Protein AF-0000000074724622 (afdb_homodimer)

Organism: NCBI:txid2562239

Nearest PDB structures (foldseek):
  4pe3-assembly1_A  TM=7.698E-01  e=2.585E-31  Cereibacter sphaeroides ATCC 17029
  8cp7-assembly1_A  TM=8.808E-01  e=4.260E-21  Haemophilus influenzae
  2cex-assembly2_B  TM=8.605E-01  e=2.486E-21  Haemophilus influenzae
  6h75-assembly1_A  TM=8.657E-01  e=9.848E-21  Haemophilus influenzae Rd KW20
  4mmp-assembly1_A  TM=8.657E-01  e=2.725E-20  Pasteurella multocida subsp. gallicida P1059

pLDDT: mean 94.56, std 12.46, range [30.97, 98.94]

Structure (mmCIF, N/CA/C/O backbone):
data_AF-0000000074724622-model_v1
#
loop_
_entity.id
_entity.type
_entity.pdbx_description
1 polymer 'C4-dicarboxylate ABC transporter substrate-binding protein'
#
loop_
_atom_site.group_PDB
_atom_site.id
_atom_site.type_symbol
_atom_site.label_atom_id
_atom_site.label_alt_id
_atom_site.label_comp_id
_atom_site.label_asym_id
_atom_site.label_entity_id
_atom_site.label_seq_id
_atom_site.pdbx_PDB_ins_code
_atom_site.Cartn_x
_atom_site.Cartn_y
_atom_site.Cartn_z
_atom_site.occupancy
_atom_site.B_iso_or_equiv
_atom_site.auth_seq_id
_atom_site.auth_comp_id
_atom_site.auth_asym_id
_atom_site.auth_atom_id
_atom_site.pdbx_PDB_model_num
ATOM 1 N N . MET A 1 1 ? 68.438 5.609 -15.758 1 30.97 1 MET A N 1
ATOM 2 C CA . MET A 1 1 ? 67.188 5.871 -16.453 1 30.97 1 MET A CA 1
ATOM 3 C C . MET A 1 1 ? 66 5.148 -15.758 1 30.97 1 MET A C 1
ATOM 5 O O . MET A 1 1 ? 65.875 3.943 -15.938 1 30.97 1 MET A O 1
ATOM 9 N N . SER A 1 2 ? 65.625 5.629 -14.516 1 33.19 2 SER A N 1
ATOM 10 C CA . SER A 1 2 ? 64.812 5.066 -13.43 1 33.19 2 SER A CA 1
ATOM 11 C C . SER A 1 2 ? 63.312 5.109 -13.773 1 33.19 2 SER A C 1
ATOM 13 O O . SER A 1 2 ? 62.75 6.184 -13.984 1 33.19 2 SER A O 1
ATOM 15 N N . MET A 1 3 ? 62.844 4.125 -14.602 1 36.16 3 MET A N 1
ATOM 16 C CA . MET A 1 3 ? 61.438 3.961 -15.039 1 36.16 3 MET A CA 1
ATOM 17 C C . MET A 1 3 ? 60.5 3.887 -13.836 1 36.16 3 MET A C 1
ATOM 19 O O . MET A 1 3 ? 60.594 2.961 -13.023 1 36.16 3 MET A O 1
ATOM 23 N N . GLY A 1 4 ? 60.094 5.066 -13.242 1 37.25 4 GLY A N 1
ATOM 24 C CA . GLY A 1 4 ? 59.094 5.176 -12.188 1 37.25 4 GLY A CA 1
ATOM 25 C C . GLY A 1 4 ? 57.75 4.535 -12.555 1 37.25 4 GLY A C 1
ATOM 26 O O . GLY A 1 4 ? 57.125 4.926 -13.539 1 37.25 4 GLY A O 1
ATOM 27 N N . THR A 1 5 ? 57.531 3.25 -12.242 1 34.28 5 THR A N 1
ATOM 28 C CA . THR A 1 5 ? 56.25 2.566 -12.375 1 34.28 5 THR A CA 1
ATOM 29 C C . THR A 1 5 ? 55.188 3.256 -11.531 1 34.28 5 THR A C 1
ATOM 31 O O . THR A 1 5 ? 55.312 3.334 -10.305 1 34.28 5 THR A O 1
ATOM 34 N N . ALA A 1 6 ? 54.469 4.281 -12.094 1 36.16 6 ALA A N 1
ATOM 35 C CA . ALA A 1 6 ? 53.312 4.828 -11.422 1 36.16 6 ALA A CA 1
ATOM 36 C C . ALA A 1 6 ? 52.312 3.723 -11.039 1 36.16 6 ALA A C 1
ATOM 38 O O . ALA A 1 6 ? 51.906 2.941 -11.891 1 36.16 6 ALA A O 1
ATOM 39 N N . ILE A 1 7 ? 52.312 3.299 -9.766 1 33.16 7 ILE A N 1
ATOM 40 C CA . ILE A 1 7 ? 51.281 2.484 -9.125 1 33.16 7 ILE A CA 1
ATOM 41 C C . ILE A 1 7 ? 49.906 3.053 -9.438 1 33.16 7 ILE A C 1
ATOM 43 O O . ILE A 1 7 ? 49.594 4.199 -9.102 1 33.16 7 ILE A O 1
ATOM 47 N N . ASP A 1 8 ? 49.281 2.631 -10.523 1 32.94 8 ASP A N 1
ATOM 48 C CA . ASP A 1 8 ? 47.875 2.848 -10.781 1 32.94 8 ASP A CA 1
ATOM 49 C C . ASP A 1 8 ? 47.031 2.604 -9.516 1 32.94 8 ASP A C 1
ATOM 51 O O . ASP A 1 8 ? 47.094 1.524 -8.922 1 32.94 8 ASP A O 1
ATOM 55 N N . ALA A 1 9 ? 46.781 3.551 -8.742 1 32.59 9 ALA A N 1
ATOM 56 C CA . ALA A 1 9 ? 45.875 3.619 -7.59 1 32.59 9 ALA A CA 1
ATOM 57 C C . ALA A 1 9 ? 44.594 2.82 -7.836 1 32.59 9 ALA A C 1
ATOM 59 O O . ALA A 1 9 ? 43.906 3.023 -8.844 1 32.59 9 ALA A O 1
ATOM 60 N N . ASN A 1 10 ? 44.406 1.53 -7.344 1 32.31 10 ASN A N 1
ATOM 61 C CA . ASN A 1 10 ? 43.188 0.734 -7.152 1 32.31 10 ASN A CA 1
ATOM 62 C C . ASN A 1 10 ? 42 1.605 -6.773 1 32.31 10 ASN A C 1
ATOM 64 O O . ASN A 1 10 ? 42.031 2.264 -5.73 1 32.31 10 ASN A O 1
ATOM 68 N N . ALA A 1 11 ? 41.344 2.283 -7.652 1 37.12 11 ALA A N 1
ATOM 69 C CA . ALA A 1 11 ? 40 2.76 -7.32 1 37.12 11 ALA A CA 1
ATOM 70 C C . ALA A 1 11 ? 39.406 1.929 -6.199 1 37.12 11 ALA A C 1
ATOM 72 O O . ALA A 1 11 ? 39.438 0.697 -6.234 1 37.12 11 ALA A O 1
ATOM 73 N N . ALA A 1 12 ? 39.281 2.26 -5.031 1 40.97 12 ALA A N 1
ATOM 74 C CA . ALA A 1 12 ? 38.625 1.618 -3.893 1 40.97 12 ALA A CA 1
ATOM 75 C C . ALA A 1 12 ? 37.469 0.711 -4.348 1 40.97 12 ALA A C 1
ATOM 77 O O . ALA A 1 12 ? 36.531 1.171 -4.98 1 40.97 12 ALA A O 1
ATOM 78 N N . ASP A 1 13 ? 37.469 -0.487 -4.945 1 47.5 13 ASP A N 1
ATOM 79 C CA . ASP A 1 13 ? 36.531 -1.47 -5.465 1 47.5 13 ASP A CA 1
ATOM 80 C C . ASP A 1 13 ? 35.25 -1.518 -4.605 1 47.5 13 ASP A C 1
ATOM 82 O O . ASP A 1 13 ? 35.312 -1.994 -3.471 1 47.5 13 ASP A O 1
ATOM 86 N N . GLY A 1 14 ? 34.344 -0.597 -4.578 1 61.44 14 GLY A N 1
ATOM 87 C CA . GLY A 1 14 ? 33.125 -0.529 -3.785 1 61.44 14 GLY A CA 1
ATOM 88 C C . GLY A 1 14 ? 32.406 -1.854 -3.707 1 61.44 14 GLY A C 1
ATOM 89 O O . GLY A 1 14 ? 32.719 -2.799 -4.426 1 61.44 14 GLY A O 1
ATOM 90 N N . ASP A 1 15 ? 31.438 -2.148 -2.627 1 76.88 15 ASP A N 1
ATOM 91 C CA . ASP A 1 15 ? 30.641 -3.357 -2.453 1 76.88 15 ASP A CA 1
ATOM 92 C C . ASP A 1 15 ? 29.812 -3.648 -3.699 1 76.88 15 ASP A C 1
ATOM 94 O O . ASP A 1 15 ? 29.266 -2.729 -4.316 1 76.88 15 ASP A O 1
ATOM 98 N N . LYS A 1 16 ? 30 -4.789 -4.324 1 93.44 16 LYS A N 1
ATOM 99 C CA . LYS A 1 16 ? 29.188 -5.176 -5.469 1 93.44 16 LYS A CA 1
ATOM 100 C C . LYS A 1 16 ? 28.391 -6.449 -5.176 1 93.44 16 LYS A C 1
ATOM 102 O O . LYS A 1 16 ? 28.906 -7.375 -4.547 1 93.44 16 LYS A O 1
ATOM 107 N N . THR A 1 17 ? 27.109 -6.422 -5.477 1 98.25 17 THR A N 1
ATOM 108 C CA . THR A 1 17 ? 26.219 -7.578 -5.438 1 98.25 17 THR A CA 1
ATOM 109 C C . THR A 1 17 ? 25.688 -7.898 -6.832 1 98.25 17 THR A C 1
ATOM 111 O O . THR A 1 17 ? 25.172 -7.02 -7.523 1 98.25 17 THR A O 1
ATOM 114 N N . LYS A 1 18 ? 25.969 -9.078 -7.281 1 98.44 18 LYS A N 1
ATOM 115 C CA . LYS A 1 18 ? 25.406 -9.562 -8.539 1 98.44 18 LYS A CA 1
ATOM 116 C C . LYS A 1 18 ? 24.391 -10.672 -8.289 1 98.44 18 LYS A C 1
ATOM 118 O O . LYS A 1 18 ? 24.688 -11.648 -7.59 1 98.44 18 LYS A O 1
ATOM 123 N N . LEU A 1 19 ? 23.203 -10.57 -8.836 1 98.88 19 LEU A N 1
ATOM 124 C CA . LEU A 1 19 ? 22.125 -11.523 -8.586 1 98.88 19 LEU A CA 1
ATOM 125 C C . LEU A 1 19 ? 21.547 -12.031 -9.898 1 98.88 19 LEU A C 1
ATOM 127 O O . LEU A 1 19 ? 21.109 -11.242 -10.742 1 98.88 19 LEU A O 1
ATOM 131 N N . ARG A 1 20 ? 21.547 -13.312 -10.094 1 98.94 20 ARG A N 1
ATOM 132 C CA . ARG A 1 20 ? 20.75 -13.984 -11.117 1 98.94 20 ARG A CA 1
ATOM 133 C C . ARG A 1 20 ? 19.375 -14.375 -10.57 1 98.94 20 ARG A C 1
ATOM 135 O O . ARG A 1 20 ? 19.281 -15.211 -9.672 1 98.94 20 ARG A O 1
ATOM 142 N N . ILE A 1 21 ? 18.297 -13.734 -11.125 1 98.94 21 ILE A N 1
ATOM 143 C CA . ILE A 1 21 ? 16.938 -13.906 -10.617 1 98.94 21 ILE A CA 1
ATOM 144 C C . ILE A 1 21 ? 16.016 -14.375 -11.742 1 98.94 21 ILE A C 1
ATOM 146 O O . ILE A 1 21 ? 16.141 -13.914 -12.883 1 98.94 21 ILE A O 1
ATOM 150 N N . GLN A 1 22 ? 15.117 -15.328 -11.492 1 98.94 22 GLN A N 1
ATOM 151 C CA . GLN A 1 22 ? 14.117 -15.734 -12.477 1 98.94 22 GLN A CA 1
ATOM 152 C C . GLN A 1 22 ? 12.711 -15.414 -11.992 1 98.94 22 GLN A C 1
ATOM 154 O O . GLN A 1 22 ? 12.383 -15.641 -10.82 1 98.94 22 GLN A O 1
ATOM 159 N N . THR A 1 23 ? 11.922 -14.844 -12.82 1 98.81 23 THR A N 1
ATOM 160 C CA . THR A 1 23 ? 10.484 -14.703 -12.625 1 98.81 23 THR A CA 1
ATOM 161 C C . THR A 1 23 ? 9.719 -15.469 -13.695 1 98.81 23 THR A C 1
ATOM 163 O O . THR A 1 23 ? 10.242 -15.727 -14.781 1 98.81 23 THR A O 1
ATOM 166 N N . HIS A 1 24 ? 8.492 -15.859 -13.438 1 98.12 24 HIS A N 1
ATOM 167 C CA . HIS A 1 24 ? 7.684 -16.594 -14.406 1 98.12 24 HIS A CA 1
ATOM 168 C C . HIS A 1 24 ? 6.938 -15.633 -15.328 1 98.12 24 HIS A C 1
ATOM 170 O O . HIS A 1 24 ? 6.336 -16.062 -16.312 1 98.12 24 HIS A O 1
ATOM 176 N N . PHE A 1 25 ? 7.027 -14.359 -15.094 1 98.31 25 PHE A N 1
ATOM 177 C CA . PHE A 1 25 ? 6.352 -13.383 -15.938 1 98.31 25 PHE A CA 1
ATOM 178 C C . PHE A 1 25 ? 7.219 -13.016 -17.141 1 98.31 25 PHE A C 1
ATOM 180 O O . PHE A 1 25 ? 8.445 -12.969 -17.031 1 98.31 25 PHE A O 1
ATOM 187 N N . SER A 1 26 ? 6.566 -12.781 -18.203 1 97.12 26 SER A N 1
ATOM 188 C CA . SER A 1 26 ? 7.242 -12.234 -19.375 1 97.12 26 SER A CA 1
ATOM 189 C C . SER A 1 26 ? 7.234 -10.711 -19.375 1 97.12 26 SER A C 1
ATOM 191 O O . SER A 1 26 ? 6.488 -10.094 -18.609 1 97.12 26 SER A O 1
ATOM 193 N N . THR A 1 27 ? 8.008 -10.117 -20.234 1 96.31 27 THR A N 1
ATOM 194 C CA . THR A 1 27 ? 8.125 -8.664 -20.281 1 96.31 27 THR A CA 1
ATOM 195 C C . THR A 1 27 ? 6.859 -8.039 -20.859 1 96.31 27 THR A C 1
ATOM 197 O O . THR A 1 27 ? 6.637 -6.832 -20.719 1 96.31 27 THR A O 1
ATOM 200 N N . GLU A 1 28 ? 6 -8.883 -21.484 1 94.81 28 GLU A N 1
ATOM 201 C CA . GLU A 1 28 ? 4.77 -8.398 -22.094 1 94.81 28 GLU A CA 1
ATOM 202 C C . GLU A 1 28 ? 3.666 -8.219 -21.062 1 94.81 28 GLU A C 1
ATOM 204 O O . GLU A 1 28 ? 2.688 -7.508 -21.312 1 94.81 28 GLU A O 1
ATOM 209 N N . THR A 1 29 ? 3.811 -8.898 -19.953 1 97.75 29 THR A N 1
ATOM 210 C CA . THR A 1 29 ? 2.803 -8.797 -18.891 1 97.75 29 THR A CA 1
ATOM 211 C C . THR A 1 29 ? 3.059 -7.582 -18.016 1 97.75 29 THR A C 1
ATOM 213 O O . THR A 1 29 ? 4.191 -7.109 -17.906 1 97.75 29 THR A O 1
ATOM 216 N N . LEU A 1 30 ? 2.021 -7.059 -17.406 1 98.44 30 LEU A N 1
ATOM 217 C CA . LEU A 1 30 ? 2.166 -5.957 -16.453 1 98.44 30 LEU A CA 1
ATOM 218 C C . LEU A 1 30 ? 3.139 -6.324 -15.344 1 98.44 30 LEU A C 1
ATOM 220 O O . LEU A 1 30 ? 3.973 -5.508 -14.945 1 98.44 30 LEU A O 1
ATOM 224 N N . SER A 1 31 ? 3.07 -7.539 -14.812 1 98.44 31 SER A N 1
ATOM 225 C CA . SER A 1 31 ? 3.957 -7.969 -13.734 1 98.44 31 SER A CA 1
ATOM 226 C C . SER A 1 31 ? 5.41 -8.016 -14.195 1 98.44 31 SER A C 1
ATOM 228 O O . SER A 1 31 ? 6.324 -7.703 -13.43 1 98.44 31 SER A O 1
ATOM 230 N N . GLY A 1 32 ? 5.621 -8.445 -15.445 1 98.5 32 GLY A N 1
ATOM 231 C CA . GLY A 1 32 ? 6.973 -8.367 -15.984 1 98.5 32 GLY A CA 1
ATOM 232 C C . GLY A 1 32 ? 7.523 -6.957 -16.016 1 98.5 32 GLY A C 1
ATOM 233 O O . GLY A 1 32 ? 8.695 -6.734 -15.688 1 98.5 32 GLY A O 1
ATOM 234 N N . GLN A 1 33 ? 6.703 -6.016 -16.406 1 98.62 33 GLN A N 1
ATOM 235 C CA . GLN A 1 33 ? 7.094 -4.609 -16.422 1 98.62 33 GLN A CA 1
ATOM 236 C C . GLN A 1 33 ? 7.379 -4.109 -15.008 1 98.62 33 GLN A C 1
ATOM 238 O O . GLN A 1 33 ? 8.312 -3.334 -14.797 1 98.62 33 GLN A O 1
ATOM 243 N N . MET A 1 34 ? 6.602 -4.566 -14.047 1 98.75 34 MET A N 1
ATOM 244 C CA . MET A 1 34 ? 6.816 -4.184 -12.648 1 98.75 34 MET A CA 1
ATOM 245 C C . MET A 1 34 ? 8.117 -4.777 -12.117 1 98.75 34 MET A C 1
ATOM 247 O O . MET A 1 34 ? 8.812 -4.145 -11.32 1 98.75 34 MET A O 1
ATOM 251 N N . ALA A 1 35 ? 8.453 -6.008 -12.531 1 98.88 35 ALA A N 1
ATOM 252 C CA . ALA A 1 35 ? 9.742 -6.59 -12.164 1 98.88 35 ALA A CA 1
ATOM 253 C C . ALA A 1 35 ? 10.898 -5.742 -12.688 1 98.88 35 ALA A C 1
ATOM 255 O O . ALA A 1 35 ? 11.891 -5.531 -11.984 1 98.88 35 ALA A O 1
ATOM 256 N N . GLN A 1 36 ? 10.758 -5.27 -13.914 1 98.81 36 GLN A N 1
ATOM 257 C CA . GLN A 1 36 ? 11.781 -4.395 -14.477 1 98.81 36 GLN A CA 1
ATOM 258 C C . GLN A 1 36 ? 11.906 -3.105 -13.664 1 98.81 36 GLN A C 1
ATOM 260 O O . GLN A 1 36 ? 13.016 -2.625 -13.422 1 98.81 36 GLN A O 1
ATOM 265 N N . GLU A 1 37 ? 10.82 -2.559 -13.266 1 98.5 37 GLU A N 1
ATOM 266 C CA . GLU A 1 37 ? 10.859 -1.353 -12.445 1 98.5 37 GLU A CA 1
ATOM 267 C C . GLU A 1 37 ? 11.602 -1.599 -11.133 1 98.5 37 GLU A C 1
ATOM 269 O O . GLU A 1 37 ? 12.336 -0.73 -10.664 1 98.5 37 GLU A O 1
ATOM 274 N N . PHE A 1 38 ? 11.367 -2.756 -10.547 1 98.88 38 PHE A N 1
ATOM 275 C CA . PHE A 1 38 ? 12.102 -3.143 -9.352 1 98.88 38 PHE A CA 1
ATOM 276 C C . PHE A 1 38 ? 13.602 -3.131 -9.602 1 98.88 38 PHE A C 1
ATOM 278 O O . PHE A 1 38 ? 14.367 -2.592 -8.805 1 98.88 38 PHE A O 1
ATOM 285 N N . ILE A 1 39 ? 14.031 -3.691 -10.703 1 98.88 39 ILE A N 1
ATOM 286 C CA . ILE A 1 39 ? 15.438 -3.719 -11.086 1 98.88 39 ILE A CA 1
ATOM 287 C C . ILE A 1 39 ? 15.969 -2.293 -11.195 1 98.88 39 ILE A C 1
ATOM 289 O O . ILE A 1 39 ? 17.047 -1.983 -10.68 1 98.88 39 ILE A O 1
ATOM 293 N N . ASP A 1 40 ? 15.219 -1.428 -11.859 1 98.88 40 ASP A N 1
ATOM 294 C CA . ASP A 1 40 ? 15.625 -0.042 -12.062 1 98.88 40 ASP A CA 1
ATOM 295 C C . ASP A 1 40 ? 15.773 0.693 -10.734 1 98.88 40 ASP A C 1
ATOM 297 O O . ASP A 1 40 ? 16.734 1.421 -10.523 1 98.88 40 ASP A O 1
ATOM 301 N N . ASP A 1 41 ? 14.82 0.516 -9.836 1 98.88 41 ASP A N 1
ATOM 302 C CA . ASP A 1 41 ? 14.867 1.155 -8.523 1 98.88 41 ASP A CA 1
ATOM 303 C C . ASP A 1 41 ? 16.094 0.69 -7.734 1 98.88 41 ASP A C 1
ATOM 305 O O . ASP A 1 41 ? 16.797 1.503 -7.129 1 98.88 41 ASP A O 1
ATOM 309 N N . VAL A 1 42 ? 16.297 -0.633 -7.738 1 98.94 42 VAL A N 1
ATOM 310 C CA . VAL A 1 42 ? 17.406 -1.208 -7 1 98.94 42 VAL A CA 1
ATOM 311 C C . VAL A 1 42 ? 18.734 -0.666 -7.547 1 98.94 42 VAL A C 1
ATOM 313 O O . VAL A 1 42 ? 19.609 -0.271 -6.781 1 98.94 42 VAL A O 1
ATOM 316 N N . SER A 1 43 ? 18.859 -0.632 -8.859 1 98.75 43 SER A N 1
ATOM 317 C CA . SER A 1 43 ? 20.047 -0.094 -9.492 1 98.75 43 SER A CA 1
ATOM 318 C C . SER A 1 43 ? 20.25 1.374 -9.141 1 98.75 43 SER A C 1
ATOM 320 O O . SER A 1 43 ? 21.375 1.79 -8.812 1 98.75 43 SER A O 1
ATOM 322 N N . ALA A 1 44 ? 19.219 2.145 -9.148 1 98.81 44 ALA A N 1
ATOM 323 C CA . ALA A 1 44 ? 19.297 3.574 -8.859 1 98.81 44 ALA A CA 1
ATOM 324 C C . ALA A 1 44 ? 19.688 3.822 -7.41 1 98.81 44 ALA A C 1
ATOM 326 O O . ALA A 1 44 ? 20.594 4.605 -7.129 1 98.81 44 ALA A O 1
ATOM 327 N N . MET A 1 45 ? 19.094 3.146 -6.469 1 98.81 45 MET A N 1
ATOM 328 C CA . MET A 1 45 ? 19.359 3.354 -5.047 1 98.81 45 MET A CA 1
ATOM 329 C C . MET A 1 45 ? 20.781 2.949 -4.691 1 98.81 45 MET A C 1
ATOM 331 O O . MET A 1 45 ? 21.406 3.562 -3.824 1 98.81 45 MET A O 1
ATOM 335 N N . SER A 1 46 ? 21.266 1.921 -5.41 1 98.44 46 SER A N 1
ATOM 336 C CA . SER A 1 46 ? 22.547 1.353 -5.035 1 98.44 46 SER A CA 1
ATOM 337 C C . SER A 1 46 ? 23.688 2.031 -5.781 1 98.44 46 SER A C 1
ATOM 339 O O . SER A 1 46 ? 24.859 1.675 -5.602 1 98.44 46 SER A O 1
ATOM 341 N N . ASN A 1 47 ? 23.312 2.996 -6.66 1 97.56 47 ASN A N 1
ATOM 342 C CA . ASN A 1 47 ? 24.297 3.643 -7.52 1 97.56 47 ASN A CA 1
ATOM 343 C C . ASN A 1 47 ? 25.047 2.625 -8.375 1 97.56 47 ASN A C 1
ATOM 345 O O . ASN A 1 47 ? 26.266 2.719 -8.531 1 97.56 47 ASN A O 1
ATOM 349 N N . GLY A 1 48 ? 24.297 1.598 -8.766 1 97.62 48 GLY A N 1
ATOM 350 C CA . GLY A 1 48 ? 24.828 0.59 -9.664 1 97.62 48 GLY A CA 1
ATOM 351 C C . GLY A 1 48 ? 25.562 -0.523 -8.945 1 97.62 48 GLY A C 1
ATOM 352 O O . GLY A 1 48 ? 26.062 -1.457 -9.586 1 97.62 48 GLY A O 1
ATOM 353 N N . GLU A 1 49 ? 25.594 -0.547 -7.621 1 97.94 49 GLU A N 1
ATOM 354 C CA . GLU A 1 49 ? 26.344 -1.549 -6.867 1 97.94 49 GLU A CA 1
ATOM 355 C C . GLU A 1 49 ? 25.625 -2.895 -6.875 1 97.94 49 GLU A C 1
ATOM 357 O O . GLU A 1 49 ? 26.25 -3.938 -6.676 1 97.94 49 GLU A O 1
ATOM 362 N N . ILE A 1 50 ? 24.344 -2.906 -7.023 1 98.69 50 ILE A N 1
ATOM 363 C CA . ILE A 1 50 ? 23.578 -4.141 -7.16 1 98.69 50 ILE A CA 1
ATOM 364 C C . ILE A 1 50 ? 23.188 -4.355 -8.625 1 98.69 50 ILE A C 1
ATOM 366 O O . ILE A 1 50 ? 22.469 -3.543 -9.211 1 98.69 50 ILE A O 1
ATOM 370 N N . GLU A 1 51 ? 23.688 -5.348 -9.172 1 98.56 51 GLU A N 1
ATOM 371 C CA . GLU A 1 51 ? 23.375 -5.73 -10.547 1 98.56 51 GLU A CA 1
ATOM 372 C C . GLU A 1 51 ? 22.469 -6.953 -10.586 1 98.56 51 GLU A C 1
ATOM 374 O O . GLU A 1 51 ? 22.828 -8.008 -10.047 1 98.56 51 GLU A O 1
ATOM 379 N N . ILE A 1 52 ? 21.344 -6.852 -11.25 1 98.88 52 ILE A N 1
ATOM 380 C CA . ILE A 1 52 ? 20.391 -7.941 -11.336 1 98.88 52 ILE A CA 1
ATOM 381 C C . ILE A 1 52 ? 20.266 -8.406 -12.789 1 98.88 52 ILE A C 1
ATOM 383 O O . ILE A 1 52 ? 19.969 -7.602 -13.68 1 98.88 52 ILE A O 1
ATOM 387 N N . GLU A 1 53 ? 20.578 -9.555 -13.023 1 98.75 53 GLU A N 1
ATOM 388 C CA . GLU A 1 53 ? 20.203 -10.234 -14.258 1 98.75 53 GLU A CA 1
ATOM 389 C C . GLU A 1 53 ? 18.906 -11.008 -14.086 1 98.75 53 GLU A C 1
ATOM 391 O O . GLU A 1 53 ? 18.875 -12.062 -13.453 1 98.75 53 GLU A O 1
ATOM 396 N N . MET A 1 54 ? 17.891 -10.492 -14.664 1 98.88 54 MET A N 1
ATOM 397 C CA . MET A 1 54 ? 16.562 -11.102 -14.547 1 98.88 54 MET A CA 1
ATOM 398 C C . MET A 1 54 ? 16.281 -12.023 -15.727 1 98.88 54 MET A C 1
ATOM 400 O O . MET A 1 54 ? 16.406 -11.609 -16.875 1 98.88 54 MET A O 1
ATOM 404 N N . PHE A 1 55 ? 16 -13.203 -15.422 1 98.88 55 PHE A N 1
ATOM 405 C CA . PHE A 1 55 ? 15.508 -14.156 -16.406 1 98.88 55 PHE A CA 1
ATOM 406 C C . PHE A 1 55 ? 13.984 -14.219 -16.391 1 98.88 55 PHE A C 1
ATOM 408 O O . PHE A 1 55 ? 13.391 -14.766 -15.469 1 98.88 55 PHE A O 1
ATOM 415 N N . PHE A 1 56 ? 13.367 -13.664 -17.406 1 98.56 56 PHE A N 1
ATOM 416 C CA . PHE A 1 56 ? 11.914 -13.578 -17.516 1 98.56 56 PHE A CA 1
ATOM 417 C C . PHE A 1 56 ? 11.336 -14.867 -18.094 1 98.56 56 PHE A C 1
ATOM 419 O O . PHE A 1 56 ? 12.078 -15.719 -18.578 1 98.56 56 PHE A O 1
ATOM 426 N N . ALA A 1 57 ? 10.039 -15.086 -17.938 1 97.56 57 ALA A N 1
ATOM 427 C CA . ALA A 1 57 ? 9.258 -16.156 -18.547 1 97.56 57 ALA A CA 1
ATOM 428 C C . ALA A 1 57 ? 9.844 -17.531 -18.203 1 97.56 57 ALA A C 1
ATOM 430 O O . ALA A 1 57 ? 9.828 -18.438 -19.031 1 97.56 57 ALA A O 1
ATOM 431 N N . SER A 1 58 ? 10.438 -17.547 -17.047 1 97.75 58 SER A N 1
ATOM 432 C CA . SER A 1 58 ? 11.008 -18.828 -16.625 1 97.75 58 SER A CA 1
ATOM 433 C C . SER A 1 58 ? 11.938 -19.406 -17.688 1 97.75 58 SER A C 1
ATOM 435 O O . SER A 1 58 ? 11.805 -20.562 -18.062 1 97.75 58 SER A O 1
ATOM 437 N N . SER A 1 59 ? 12.898 -18.641 -18.031 1 98.19 59 SER A N 1
ATOM 438 C CA . SER A 1 59 ? 13.727 -18.984 -19.188 1 98.19 59 SER A CA 1
ATOM 439 C C . SER A 1 59 ? 14.859 -19.922 -18.797 1 98.19 59 SER A C 1
ATOM 441 O O . SER A 1 59 ? 15.5 -20.531 -19.656 1 98.19 59 SER A O 1
ATOM 443 N N . VAL A 1 60 ? 15.172 -20.109 -17.484 1 98.5 60 VAL A N 1
ATOM 444 C CA . VAL A 1 60 ? 16.281 -20.953 -17.062 1 98.5 60 VAL A CA 1
ATOM 445 C C . VAL A 1 60 ? 15.766 -22.328 -16.641 1 98.5 60 VAL A C 1
ATOM 447 O O . VAL A 1 60 ? 16.328 -23.359 -17.047 1 98.5 60 VAL A O 1
ATOM 450 N N . VAL A 1 61 ? 14.789 -22.422 -15.836 1 98.38 61 VAL A N 1
ATOM 451 C CA . VAL A 1 61 ? 14.102 -23.625 -15.391 1 98.38 61 VAL A CA 1
ATOM 452 C C . VAL A 1 61 ? 12.602 -23.391 -15.336 1 98.38 61 VAL A C 1
ATOM 454 O O . VAL A 1 61 ? 12.148 -22.234 -15.398 1 98.38 61 VAL A O 1
ATOM 457 N N . LYS A 1 62 ? 11.836 -24.406 -15.227 1 97.19 62 LYS A N 1
ATOM 458 C CA . LYS A 1 62 ? 10.391 -24.266 -15.062 1 97.19 62 LYS A CA 1
ATOM 459 C C . LYS A 1 62 ? 10.055 -23.484 -13.797 1 97.19 62 LYS A C 1
ATOM 461 O O . LYS A 1 62 ? 10.828 -23.484 -12.836 1 97.19 62 LYS A O 1
ATOM 466 N N . SER A 1 63 ? 8.914 -22.859 -13.805 1 97.06 63 SER A N 1
ATOM 467 C CA . SER A 1 63 ? 8.516 -21.969 -12.719 1 97.06 63 SER A CA 1
ATOM 468 C C . SER A 1 63 ? 8.57 -22.688 -11.367 1 97.06 63 SER A C 1
ATOM 470 O O . SER A 1 63 ? 9.133 -22.156 -10.406 1 97.06 63 SER A O 1
ATOM 472 N N . ALA A 1 64 ? 8.078 -23.875 -11.289 1 96.44 64 ALA A N 1
ATOM 473 C CA . ALA A 1 64 ? 7.996 -24.625 -10.031 1 96.44 64 ALA A CA 1
ATOM 474 C C . ALA A 1 64 ? 9.383 -25.078 -9.578 1 96.44 64 ALA A C 1
ATOM 476 O O . ALA A 1 64 ? 9.555 -25.5 -8.43 1 96.44 64 ALA A O 1
ATOM 477 N N . GLU A 1 65 ? 10.375 -25 -10.469 1 98.06 65 GLU A N 1
ATOM 478 C CA . GLU A 1 65 ? 11.727 -25.453 -10.164 1 98.06 65 GLU A CA 1
ATOM 479 C C . GLU A 1 65 ? 12.633 -24.297 -9.766 1 98.06 65 GLU A C 1
ATOM 481 O O . GLU A 1 65 ? 13.773 -24.5 -9.367 1 98.06 65 GLU A O 1
ATOM 486 N N . THR A 1 66 ? 12.133 -23.078 -9.867 1 98.75 66 THR A N 1
ATOM 487 C CA . THR A 1 66 ? 12.953 -21.891 -9.68 1 98.75 66 THR A CA 1
ATOM 488 C C . THR A 1 66 ? 13.484 -21.828 -8.25 1 98.75 66 THR A C 1
ATOM 490 O O . THR A 1 66 ? 14.656 -21.5 -8.031 1 98.75 66 THR A O 1
ATOM 493 N N . PHE A 1 67 ? 12.656 -22.125 -7.289 1 98.88 67 PHE A N 1
ATOM 494 C CA . PHE A 1 67 ? 13.039 -22.109 -5.883 1 98.88 67 PHE A CA 1
ATOM 495 C C . PHE A 1 67 ? 14.227 -23.031 -5.629 1 98.88 67 PHE A C 1
ATOM 497 O O . PHE A 1 67 ? 15.227 -22.625 -5.035 1 98.88 67 PHE A O 1
ATOM 504 N N . ASP A 1 68 ? 14.164 -24.219 -6.125 1 98.75 68 ASP A N 1
ATOM 505 C CA . ASP A 1 68 ? 15.25 -25.172 -5.965 1 98.75 68 ASP A CA 1
ATOM 506 C C . ASP A 1 68 ? 16.484 -24.75 -6.754 1 98.75 68 ASP A C 1
ATOM 508 O O . ASP A 1 68 ? 17.609 -24.969 -6.312 1 98.75 68 ASP A O 1
ATOM 512 N N . ALA A 1 69 ? 16.234 -24.219 -7.957 1 98.88 69 ALA A N 1
ATOM 513 C CA . ALA A 1 69 ? 17.359 -23.719 -8.75 1 98.88 69 ALA A CA 1
ATOM 514 C C . ALA A 1 69 ? 18.109 -22.625 -7.996 1 98.88 69 ALA A C 1
ATOM 516 O O . ALA A 1 69 ? 19.344 -22.547 -8.086 1 98.88 69 ALA A O 1
ATOM 517 N N . ALA A 1 70 ? 17.438 -21.781 -7.266 1 98.94 70 ALA A N 1
ATOM 518 C CA . ALA A 1 70 ? 18.094 -20.781 -6.434 1 98.94 70 ALA A CA 1
ATOM 519 C C . ALA A 1 70 ? 18.781 -21.422 -5.234 1 98.94 70 ALA A C 1
ATOM 521 O O . ALA A 1 70 ? 19.969 -21.172 -4.98 1 98.94 70 ALA A O 1
ATOM 522 N N . ALA A 1 71 ? 18.094 -22.312 -4.586 1 98.88 71 ALA A N 1
ATOM 523 C CA . ALA A 1 71 ? 18.578 -22.938 -3.365 1 98.88 71 ALA A CA 1
ATOM 524 C C . ALA A 1 71 ? 19.859 -23.719 -3.631 1 98.88 71 ALA A C 1
ATOM 526 O O . ALA A 1 71 ? 20.703 -23.859 -2.742 1 98.88 71 ALA A O 1
ATOM 527 N N . THR A 1 72 ? 20.031 -24.203 -4.863 1 98.62 72 THR A N 1
ATOM 528 C CA . THR A 1 72 ? 21.156 -25.078 -5.172 1 98.62 72 THR A CA 1
ATOM 529 C C . THR A 1 72 ? 22.219 -24.312 -5.965 1 98.62 72 THR A C 1
ATOM 531 O O . THR A 1 72 ? 23.25 -24.891 -6.328 1 98.62 72 THR A O 1
ATOM 534 N N . GLY A 1 73 ? 21.953 -23.109 -6.355 1 98.56 73 GLY A N 1
ATOM 535 C CA . GLY A 1 73 ? 23.031 -22.266 -6.844 1 98.56 73 GLY A CA 1
ATOM 536 C C . GLY A 1 73 ? 23 -22.078 -8.352 1 98.56 73 GLY A C 1
ATOM 537 O O . GLY A 1 73 ? 23.844 -21.359 -8.906 1 98.56 73 GLY A O 1
ATOM 538 N N . ILE A 1 74 ? 22 -22.656 -9.016 1 98.75 74 ILE A N 1
ATOM 539 C CA . ILE A 1 74 ? 21.828 -22.391 -10.438 1 98.75 74 ILE A CA 1
ATOM 540 C C . ILE A 1 74 ? 21.438 -20.922 -10.648 1 98.75 74 ILE A C 1
ATOM 542 O O . ILE A 1 74 ? 21.891 -20.281 -11.602 1 98.75 74 ILE A O 1
ATOM 546 N N . LEU A 1 75 ? 20.609 -20.391 -9.82 1 98.88 75 LEU A N 1
ATOM 547 C CA . LEU A 1 75 ? 20.25 -18.984 -9.672 1 98.88 75 LEU A CA 1
ATOM 548 C C . LEU A 1 75 ? 20.625 -18.469 -8.281 1 98.88 75 LEU A C 1
ATOM 550 O O . LEU A 1 75 ? 21.094 -19.234 -7.438 1 98.88 75 LEU A O 1
ATOM 554 N N . ASP A 1 76 ? 20.5 -17.203 -8.133 1 98.94 76 ASP A N 1
ATOM 555 C CA . ASP A 1 76 ? 20.766 -16.625 -6.824 1 98.94 76 ASP A CA 1
ATOM 556 C C . ASP A 1 76 ? 19.484 -16.375 -6.055 1 98.94 76 ASP A C 1
ATOM 558 O O . ASP A 1 76 ? 19.453 -16.453 -4.824 1 98.94 76 ASP A O 1
ATOM 562 N N . CYS A 1 77 ? 18.438 -16.031 -6.82 1 98.94 77 CYS A N 1
ATOM 563 C CA . CYS A 1 77 ? 17.156 -15.703 -6.184 1 98.94 77 CYS A CA 1
ATOM 564 C C . CYS A 1 77 ? 15.992 -16.188 -7.027 1 98.94 77 CYS A C 1
ATOM 566 O O . CYS A 1 77 ? 16.141 -16.453 -8.227 1 98.94 77 CYS A O 1
ATOM 568 N N . ASP A 1 78 ? 14.859 -16.344 -6.359 1 98.94 78 ASP A N 1
ATOM 569 C CA . ASP A 1 78 ? 13.57 -16.75 -6.926 1 98.94 78 ASP A CA 1
ATOM 570 C C . ASP A 1 78 ? 12.547 -15.633 -6.809 1 98.94 78 ASP A C 1
ATOM 572 O O . ASP A 1 78 ? 12.227 -15.188 -5.703 1 98.94 78 ASP A O 1
ATOM 576 N N . MET A 1 79 ? 12.008 -15.172 -7.941 1 98.88 79 MET A N 1
ATOM 577 C CA . MET A 1 79 ? 10.938 -14.18 -7.945 1 98.88 79 MET A CA 1
ATOM 578 C C . MET A 1 79 ? 9.672 -14.742 -8.578 1 98.88 79 MET A C 1
ATOM 580 O O . MET A 1 79 ? 9.086 -14.125 -9.469 1 98.88 79 MET A O 1
ATOM 584 N N . THR A 1 80 ? 9.242 -15.914 -8.203 1 98.31 80 THR A N 1
ATOM 585 C CA . THR A 1 80 ? 7.977 -16.531 -8.586 1 98.31 80 THR A CA 1
ATOM 586 C C . THR A 1 80 ? 6.984 -16.5 -7.43 1 98.31 80 THR A C 1
ATOM 588 O O . THR A 1 80 ? 6.422 -15.453 -7.109 1 98.31 80 THR A O 1
ATOM 591 N N . GLY A 1 81 ? 6.816 -17.641 -6.621 1 97.56 81 GLY A N 1
ATOM 592 C CA . GLY A 1 81 ? 5.918 -17.672 -5.477 1 97.56 81 GLY A CA 1
ATOM 593 C C . GLY A 1 81 ? 6.027 -18.938 -4.656 1 97.56 81 GLY A C 1
ATOM 594 O O . GLY A 1 81 ? 6.348 -20 -5.191 1 97.56 81 GLY A O 1
ATOM 595 N N . GLY A 1 82 ? 5.719 -18.766 -3.439 1 97.44 82 GLY A N 1
ATOM 596 C CA . GLY A 1 82 ? 5.836 -19.875 -2.514 1 97.44 82 GLY A CA 1
ATOM 597 C C . GLY A 1 82 ? 4.875 -21.016 -2.82 1 97.44 82 GLY A C 1
ATOM 598 O O . GLY A 1 82 ? 5.176 -22.188 -2.551 1 97.44 82 GLY A O 1
ATOM 599 N N . ALA A 1 83 ? 3.787 -20.734 -3.432 1 95.81 83 ALA A N 1
ATOM 600 C CA . ALA A 1 83 ? 2.74 -21.734 -3.652 1 95.81 83 ALA A CA 1
ATOM 601 C C . ALA A 1 83 ? 3.207 -22.812 -4.625 1 95.81 83 ALA A C 1
ATOM 603 O O . ALA A 1 83 ? 2.609 -23.875 -4.703 1 95.81 83 ALA A O 1
ATOM 604 N N . TYR A 1 84 ? 4.281 -22.531 -5.324 1 96.94 84 TYR A N 1
ATOM 605 C CA . TYR A 1 84 ? 4.844 -23.547 -6.215 1 96.94 84 TYR A CA 1
ATOM 606 C C . TYR A 1 84 ? 5.543 -24.641 -5.418 1 96.94 84 TYR A C 1
ATOM 608 O O . TYR A 1 84 ? 5.867 -25.703 -5.961 1 96.94 84 TYR A O 1
ATOM 616 N N . GLN A 1 85 ? 5.738 -24.422 -4.117 1 97.88 85 GLN A N 1
ATOM 617 C CA . GLN A 1 85 ? 6.598 -25.328 -3.354 1 97.88 85 GLN A CA 1
ATOM 618 C C . GLN A 1 85 ? 5.777 -26.172 -2.389 1 97.88 85 GLN A C 1
ATOM 620 O O . GLN A 1 85 ? 6.305 -26.672 -1.387 1 97.88 85 GLN A O 1
ATOM 625 N N . THR A 1 86 ? 4.516 -26.328 -2.623 1 96.69 86 THR A N 1
ATOM 626 C CA . THR A 1 86 ? 3.643 -27.078 -1.719 1 96.69 86 THR A CA 1
ATOM 627 C C . THR A 1 86 ? 4.047 -28.547 -1.651 1 96.69 86 THR A C 1
ATOM 629 O O . THR A 1 86 ? 3.725 -29.234 -0.686 1 96.69 86 THR A O 1
ATOM 632 N N . GLY A 1 87 ? 4.691 -29.062 -2.662 1 95.12 87 GLY A N 1
ATOM 633 C CA . GLY A 1 87 ? 5.199 -30.438 -2.639 1 95.12 87 GLY A CA 1
ATOM 634 C C . GLY A 1 87 ? 6.324 -30.625 -1.643 1 95.12 87 GLY A C 1
ATOM 635 O O . GLY A 1 87 ? 6.559 -31.75 -1.18 1 95.12 87 GLY A O 1
ATOM 636 N N . LYS A 1 88 ? 7.027 -29.547 -1.327 1 96.62 88 LYS A N 1
ATOM 637 C CA . LYS A 1 88 ? 8.086 -29.594 -0.324 1 96.62 88 LYS A CA 1
ATOM 638 C C . LYS A 1 88 ? 7.508 -29.594 1.088 1 96.62 88 LYS A C 1
ATOM 640 O O . LYS A 1 88 ? 8.047 -30.234 1.987 1 96.62 88 LYS A O 1
ATOM 645 N N . ASN A 1 89 ? 6.656 -28.766 1.328 1 97.88 89 ASN A N 1
ATOM 646 C CA . ASN A 1 89 ? 5.918 -28.578 2.572 1 97.88 89 ASN A CA 1
ATOM 647 C C . ASN A 1 89 ? 4.594 -27.844 2.336 1 97.88 89 ASN A C 1
ATOM 649 O O . ASN A 1 89 ? 4.574 -26.75 1.781 1 97.88 89 ASN A O 1
ATOM 653 N N . PRO A 1 90 ? 3.482 -28.375 2.775 1 97.94 90 PRO A N 1
ATOM 654 C CA . PRO A 1 90 ? 2.18 -27.734 2.562 1 97.94 90 PRO A CA 1
ATOM 655 C C . PRO A 1 90 ? 2.123 -26.312 3.111 1 97.94 90 PRO A C 1
ATOM 657 O O . PRO A 1 90 ? 1.258 -25.531 2.713 1 97.94 90 PRO A O 1
ATOM 660 N N . ALA A 1 91 ? 3.045 -25.953 3.994 1 98.56 91 ALA A N 1
ATOM 661 C CA . ALA A 1 91 ? 3.08 -24.609 4.566 1 98.56 91 ALA A CA 1
ATOM 662 C C . ALA A 1 91 ? 3.318 -23.562 3.486 1 98.56 91 ALA A C 1
ATOM 664 O O . ALA A 1 91 ? 2.877 -22.406 3.615 1 98.56 91 ALA A O 1
ATOM 665 N N . PHE A 1 92 ? 3.941 -23.969 2.377 1 98.62 92 PHE A N 1
ATOM 666 C CA . PHE A 1 92 ? 4.23 -23.031 1.294 1 98.62 92 PHE A CA 1
ATOM 667 C C . PHE A 1 92 ? 2.945 -22.578 0.619 1 98.62 92 PHE A C 1
ATOM 669 O O . PHE A 1 92 ? 2.918 -21.516 -0.027 1 98.62 92 PHE A O 1
ATOM 676 N N . GLN A 1 93 ? 1.853 -23.344 0.76 1 97.94 93 GLN A N 1
ATOM 677 C CA . GLN A 1 93 ? 0.546 -22.891 0.303 1 97.94 93 GLN A CA 1
ATOM 678 C C . GLN A 1 93 ? 0.159 -21.578 0.978 1 97.94 93 GLN A C 1
ATOM 680 O O . GLN A 1 93 ? -0.237 -20.625 0.307 1 97.94 93 GLN A O 1
ATOM 685 N N . PHE A 1 94 ? 0.386 -21.516 2.256 1 98.06 94 PHE A N 1
ATOM 686 C CA . PHE A 1 94 ? -0.058 -20.391 3.066 1 98.06 94 PHE A CA 1
ATOM 687 C C . PHE A 1 94 ? 0.983 -19.266 3.062 1 98.06 94 PHE A C 1
ATOM 689 O O . PHE A 1 94 ? 0.706 -18.156 3.5 1 98.06 94 PHE A O 1
ATOM 696 N N . ALA A 1 95 ? 2.17 -19.562 2.5 1 98.06 95 ALA A N 1
ATOM 697 C CA . ALA A 1 95 ? 3.164 -18.531 2.211 1 98.06 95 ALA A CA 1
ATOM 698 C C . ALA A 1 95 ? 2.861 -17.828 0.887 1 98.06 95 ALA A C 1
ATOM 700 O O . ALA A 1 95 ? 3.336 -16.719 0.641 1 98.06 95 ALA A O 1
ATOM 701 N N . GLY A 1 96 ? 2.061 -18.562 0.099 1 97.12 96 GLY A N 1
ATOM 702 C CA . GLY A 1 96 ? 1.938 -18.078 -1.267 1 97.12 96 GLY A CA 1
ATOM 703 C C . GLY A 1 96 ? 0.537 -17.594 -1.607 1 97.12 96 GLY A C 1
ATOM 704 O O . GLY A 1 96 ? 0.359 -16.734 -2.473 1 97.12 96 GLY A O 1
ATOM 705 N N . ASP A 1 97 ? -0.46 -18.203 -1.036 1 96.81 97 ASP A N 1
ATOM 706 C CA . ASP A 1 97 ? -1.823 -17.875 -1.443 1 96.81 97 ASP A CA 1
ATOM 707 C C . ASP A 1 97 ? -2.844 -18.453 -0.458 1 96.81 97 ASP A C 1
ATOM 709 O O . ASP A 1 97 ? -2.957 -19.656 -0.307 1 96.81 97 ASP A O 1
ATOM 713 N N . LEU A 1 98 ? -3.654 -17.578 0.086 1 95.06 98 LEU A N 1
ATOM 714 C CA . LEU A 1 98 ? -4.672 -18.016 1.036 1 95.06 98 LEU A CA 1
ATOM 715 C C . LEU A 1 98 ? -6.012 -18.234 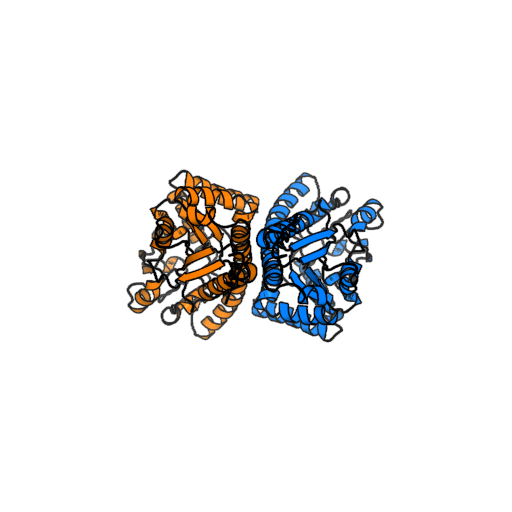0.34 1 95.06 98 LEU A C 1
ATOM 717 O O . LEU A 1 98 ? -7.016 -18.516 0.993 1 95.06 98 LEU A O 1
ATOM 721 N N . THR A 1 99 ? -6.043 -18.062 -0.992 1 93.25 99 THR A N 1
ATOM 722 C CA . THR A 1 99 ? -7.164 -18.406 -1.863 1 93.25 99 THR A CA 1
ATOM 723 C C . THR A 1 99 ? -8.453 -17.766 -1.367 1 93.25 99 THR A C 1
ATOM 725 O O . THR A 1 99 ? -9.461 -18.438 -1.181 1 93.25 99 THR A O 1
ATOM 728 N N . GLY A 1 100 ? -8.438 -16.453 -1.179 1 83.38 100 GLY A N 1
ATOM 729 C CA . GLY A 1 100 ? -9.633 -15.703 -0.823 1 83.38 100 GLY A CA 1
ATOM 730 C C . GLY A 1 100 ? -9.695 -15.344 0.649 1 83.38 100 GLY A C 1
ATOM 731 O O . GLY A 1 100 ? -10.703 -14.812 1.12 1 83.38 100 GLY A O 1
ATOM 732 N N . GLY A 1 101 ? -8.688 -15.602 1.375 1 86.75 101 GLY A N 1
ATOM 733 C CA . GLY A 1 101 ? -8.664 -15.227 2.779 1 86.75 101 GLY A CA 1
ATOM 734 C C . GLY A 1 101 ? -8.633 -13.727 2.996 1 86.75 101 GLY A C 1
ATOM 735 O O . GLY A 1 101 ? -9.359 -13.195 3.838 1 86.75 101 GLY A O 1
ATOM 736 N N . TYR A 1 102 ? -7.828 -13.102 2.262 1 92.19 102 TYR A N 1
ATOM 737 C CA . TYR A 1 102 ? -7.723 -11.656 2.348 1 92.19 102 TYR A CA 1
ATOM 738 C C . TYR A 1 102 ? -8.586 -10.977 1.287 1 92.19 102 TYR A C 1
ATOM 740 O O . TYR A 1 102 ? -8.672 -11.461 0.155 1 92.19 102 TYR A O 1
ATOM 748 N N . GLN A 1 103 ? -9.117 -9.844 1.6 1 88.56 103 GLN A N 1
ATOM 749 C CA . GLN A 1 103 ? -10 -9.125 0.685 1 88.56 103 GLN A CA 1
ATOM 750 C C . GLN A 1 103 ? -9.195 -8.289 -0.308 1 88.56 103 GLN A C 1
ATOM 752 O O . GLN A 1 103 ? -9.688 -7.961 -1.392 1 88.56 103 GLN A O 1
ATOM 757 N N . ASN A 1 104 ? -8.094 -7.91 0.086 1 93.94 104 ASN A N 1
ATOM 758 C CA . ASN A 1 104 ? -7.207 -7.098 -0.739 1 93.94 104 ASN A CA 1
ATOM 759 C C . ASN A 1 104 ? -5.742 -7.316 -0.375 1 93.94 104 ASN A C 1
ATOM 761 O O . ASN A 1 104 ? -5.438 -7.863 0.688 1 93.94 104 ASN A O 1
ATOM 765 N N . PRO A 1 105 ? -4.879 -6.934 -1.28 1 97.62 105 PRO A N 1
ATOM 766 C CA . PRO A 1 105 ? -3.461 -7.219 -1.044 1 97.62 105 PRO A CA 1
ATOM 767 C C . PRO A 1 105 ? -2.92 -6.523 0.203 1 97.62 105 PRO A C 1
ATOM 769 O O . PRO A 1 105 ? -1.98 -7.02 0.832 1 97.62 105 PRO A O 1
ATOM 772 N N . TYR A 1 106 ? -3.484 -5.469 0.575 1 98 106 TYR A N 1
ATOM 773 C CA . TYR A 1 106 ? -2.947 -4.637 1.645 1 98 106 TYR A CA 1
ATOM 774 C C . TYR A 1 106 ? -3.17 -5.285 3.006 1 98 106 TYR A C 1
ATOM 776 O O . TYR A 1 106 ? -2.34 -5.152 3.906 1 98 106 TYR A O 1
ATOM 784 N N . GLN A 1 107 ? -4.273 -5.992 3.164 1 97 107 GLN A N 1
ATOM 785 C CA . GLN A 1 107 ? -4.469 -6.797 4.363 1 97 107 GLN A CA 1
ATOM 786 C C . GLN A 1 107 ? -3.381 -7.855 4.5 1 97 107 GLN A C 1
ATOM 788 O O . GLN A 1 107 ? -2.879 -8.102 5.602 1 97 107 GLN A O 1
ATOM 793 N N . GLN A 1 108 ? -3.074 -8.445 3.381 1 98 108 GLN A N 1
ATOM 794 C CA . GLN A 1 108 ? -2.037 -9.469 3.393 1 98 108 GLN A CA 1
ATOM 795 C C . GLN A 1 108 ? -0.67 -8.867 3.701 1 98 108 GLN A C 1
ATOM 797 O O . GLN A 1 108 ? 0.121 -9.453 4.441 1 98 108 GLN A O 1
ATOM 802 N N . TYR A 1 109 ? -0.398 -7.719 3.141 1 98.69 109 TYR A N 1
ATOM 803 C CA . TYR A 1 109 ? 0.832 -7.016 3.492 1 98.69 109 TYR A CA 1
ATOM 804 C C . TYR A 1 109 ? 0.863 -6.68 4.977 1 98.69 109 TYR A C 1
ATOM 806 O O . TYR A 1 109 ? 1.923 -6.719 5.605 1 98.69 109 TYR A O 1
ATOM 814 N N . ALA A 1 110 ? -0.285 -6.289 5.504 1 98.56 110 ALA A N 1
ATOM 815 C CA . ALA A 1 110 ? -0.347 -5.953 6.926 1 98.56 110 ALA A CA 1
ATOM 816 C C . ALA A 1 110 ? 0.064 -7.141 7.789 1 98.56 110 ALA A C 1
ATOM 818 O O . ALA A 1 110 ? 0.781 -6.98 8.781 1 98.56 110 ALA A O 1
ATOM 819 N N . TRP A 1 111 ? -0.39 -8.32 7.398 1 98.62 111 TRP A N 1
ATOM 820 C CA . TRP A 1 111 ? 0.031 -9.516 8.125 1 98.62 111 TRP A CA 1
ATOM 821 C C . TRP A 1 111 ? 1.542 -9.703 8.031 1 98.62 111 TRP A C 1
ATOM 823 O O . TRP A 1 111 ? 2.197 -10.008 9.031 1 98.62 111 TRP A O 1
ATOM 833 N N . LEU A 1 112 ? 2.076 -9.531 6.859 1 98.81 112 LEU A N 1
ATOM 834 C CA . LEU A 1 112 ? 3.508 -9.711 6.637 1 98.81 112 LEU A CA 1
ATOM 835 C C . LEU A 1 112 ? 4.312 -8.734 7.484 1 98.81 112 LEU A C 1
ATOM 837 O O . LEU A 1 112 ? 5.246 -9.133 8.188 1 98.81 112 LEU A O 1
ATOM 841 N N . LEU A 1 113 ? 3.875 -7.5 7.441 1 98.69 113 LEU A N 1
ATOM 842 C CA . LEU A 1 113 ? 4.699 -6.418 7.961 1 98.69 113 LEU A CA 1
ATOM 843 C C . LEU A 1 113 ? 4.461 -6.219 9.453 1 98.69 113 LEU A C 1
ATOM 845 O O . LEU A 1 113 ? 5.355 -5.785 10.18 1 98.69 113 LEU A O 1
ATOM 849 N N . HIS A 1 114 ? 3.215 -6.52 9.891 1 98.25 114 HIS A N 1
ATOM 850 C CA . HIS A 1 114 ? 2.855 -6.094 11.242 1 98.25 114 HIS A CA 1
ATOM 851 C C . HIS A 1 114 ? 2.271 -7.25 12.047 1 98.25 114 HIS A C 1
ATOM 853 O O . HIS A 1 114 ? 2.076 -7.129 13.258 1 98.25 114 HIS A O 1
ATOM 859 N N . GLY A 1 115 ? 1.993 -8.359 11.422 1 97.81 115 GLY A N 1
ATOM 860 C CA . GLY A 1 115 ? 1.33 -9.469 12.086 1 97.81 115 GLY A CA 1
ATOM 861 C C . GLY A 1 115 ? 2.252 -10.641 12.352 1 97.81 115 GLY A C 1
ATOM 862 O O . GLY A 1 115 ? 1.79 -11.758 12.578 1 97.81 115 GLY A O 1
ATOM 863 N N . GLY A 1 116 ? 3.531 -10.453 12.234 1 98.19 116 GLY A N 1
ATOM 864 C CA . GLY A 1 116 ? 4.508 -11.5 12.484 1 98.19 116 GLY A CA 1
ATOM 865 C C . GLY A 1 116 ? 4.762 -12.383 11.281 1 98.19 116 GLY A C 1
ATOM 866 O O . GLY A 1 116 ? 5.5 -13.367 11.367 1 98.19 116 GLY A O 1
ATOM 867 N N . GLY A 1 117 ? 4.188 -12.086 10.188 1 98.62 117 GLY A N 1
ATOM 868 C CA . GLY A 1 117 ? 4.266 -12.922 9 1 98.62 117 GLY A CA 1
ATOM 869 C C . GLY A 1 117 ? 5.676 -13.055 8.453 1 98.62 117 GLY A C 1
ATOM 870 O O . GLY A 1 117 ? 6.078 -14.133 8.016 1 98.62 117 GLY A O 1
ATOM 871 N N . TYR A 1 118 ? 6.434 -11.977 8.508 1 98.69 118 TYR A N 1
ATOM 872 C CA . TYR A 1 118 ? 7.781 -11.977 7.945 1 98.69 118 TYR A CA 1
ATOM 873 C C . TYR A 1 118 ? 8.656 -13.023 8.625 1 98.69 118 TYR A C 1
ATOM 875 O O . TYR A 1 118 ? 9.312 -13.82 7.953 1 98.69 118 TYR A O 1
ATOM 883 N N . ASP A 1 119 ? 8.656 -13.094 9.938 1 98.5 119 ASP A N 1
ATOM 884 C CA . ASP A 1 119 ? 9.469 -14.039 10.703 1 98.5 119 ASP A CA 1
ATOM 885 C C . ASP A 1 119 ? 9 -15.477 10.469 1 98.5 119 ASP A C 1
ATOM 887 O O . ASP A 1 119 ? 9.82 -16.375 10.312 1 98.5 119 ASP A O 1
ATOM 891 N N . LYS A 1 120 ? 7.695 -15.648 10.406 1 98.56 120 LYS A N 1
ATOM 892 C CA . LYS A 1 120 ? 7.137 -16.984 10.203 1 98.56 120 LYS A CA 1
ATOM 893 C C . LYS A 1 120 ? 7.488 -17.516 8.812 1 98.56 120 LYS A C 1
ATOM 895 O O . LYS A 1 120 ? 7.809 -18.688 8.656 1 98.56 120 LYS A O 1
ATOM 900 N N . LEU A 1 121 ? 7.387 -16.641 7.824 1 98.69 121 LEU A N 1
ATOM 901 C CA . LEU A 1 121 ? 7.777 -17.047 6.48 1 98.69 121 LEU A CA 1
ATOM 902 C C . LEU A 1 121 ? 9.258 -17.406 6.43 1 98.69 121 LEU A C 1
ATOM 904 O O . LEU A 1 121 ? 9.633 -18.406 5.82 1 98.69 121 LEU A O 1
ATOM 908 N N . ASN A 1 122 ? 10.031 -16.594 7.07 1 98.25 122 ASN A N 1
ATOM 909 C CA . ASN A 1 122 ? 11.469 -16.828 6.965 1 98.25 122 ASN A CA 1
ATOM 910 C C . ASN A 1 122 ? 11.891 -18.078 7.734 1 98.25 122 ASN A C 1
ATOM 912 O O . ASN A 1 122 ? 12.891 -18.719 7.391 1 98.25 122 ASN A O 1
ATOM 916 N N . GLU A 1 123 ? 11.148 -18.5 8.789 1 98.38 123 GLU A N 1
ATOM 917 C CA . GLU A 1 123 ? 11.383 -19.797 9.398 1 98.38 123 GLU A CA 1
ATOM 918 C C . GLU A 1 123 ? 11.242 -20.922 8.383 1 98.38 123 GLU A C 1
ATOM 920 O O . GLU A 1 123 ? 12.078 -21.828 8.312 1 98.38 123 GLU A O 1
ATOM 925 N N . LEU A 1 124 ? 10.227 -20.844 7.59 1 98.75 124 LEU A N 1
ATOM 926 C CA . LEU A 1 124 ? 9.953 -21.844 6.559 1 98.75 124 LEU A CA 1
ATOM 927 C C . LEU A 1 124 ? 11.008 -21.781 5.457 1 98.75 124 LEU A C 1
ATOM 929 O O . LEU A 1 124 ? 11.539 -22.812 5.043 1 98.75 124 LEU A O 1
ATOM 933 N N . TYR A 1 125 ? 11.336 -20.578 4.961 1 98.81 125 TYR A N 1
ATOM 934 C CA . TYR A 1 125 ? 12.281 -20.406 3.863 1 98.81 125 TYR A CA 1
ATOM 935 C C . TYR A 1 125 ? 13.695 -20.797 4.285 1 98.81 125 TYR A C 1
ATOM 937 O O . TYR A 1 125 ? 14.414 -21.469 3.533 1 98.81 125 TYR A O 1
ATOM 945 N N . ASN A 1 126 ? 14.078 -20.406 5.527 1 98.75 126 ASN A N 1
ATOM 946 C CA . ASN A 1 126 ? 15.422 -20.719 6.012 1 98.75 126 ASN A CA 1
ATOM 947 C C . ASN A 1 126 ? 15.641 -22.219 6.148 1 98.75 126 ASN A C 1
ATOM 949 O O . ASN A 1 126 ? 16.734 -22.719 5.914 1 98.75 126 ASN A O 1
ATOM 953 N N . ALA A 1 127 ? 14.602 -22.938 6.469 1 98.44 127 ALA A N 1
ATOM 954 C CA . ALA A 1 127 ? 14.68 -24.391 6.566 1 98.44 127 ALA A CA 1
ATOM 955 C C . ALA A 1 127 ? 14.938 -25.016 5.195 1 98.44 127 ALA A C 1
ATOM 957 O O . ALA A 1 127 ? 15.289 -26.203 5.102 1 98.44 127 ALA A O 1
ATOM 958 N N . ASN A 1 128 ? 14.805 -24.25 4.164 1 98.62 128 ASN A N 1
ATOM 959 C CA . ASN A 1 128 ? 15.008 -24.734 2.803 1 98.62 128 ASN A CA 1
ATOM 960 C C . ASN A 1 128 ? 16.125 -23.969 2.098 1 98.62 128 ASN A C 1
ATOM 962 O O . ASN A 1 128 ? 16.094 -23.812 0.876 1 98.62 128 ASN A O 1
ATOM 966 N N . ASN A 1 129 ? 17.031 -23.344 2.852 1 98.75 129 ASN A N 1
ATOM 967 C CA . ASN A 1 129 ? 18.234 -22.672 2.387 1 98.75 129 ASN A CA 1
ATOM 968 C C . ASN A 1 129 ? 17.922 -21.406 1.607 1 98.75 129 ASN A C 1
ATOM 970 O O . ASN A 1 129 ? 18.641 -21.047 0.679 1 98.75 129 ASN A O 1
ATOM 974 N N . MET A 1 130 ? 16.844 -20.797 1.918 1 98.94 130 MET A N 1
ATOM 975 C CA . MET A 1 130 ? 16.422 -19.562 1.26 1 98.94 130 MET A CA 1
ATOM 976 C C . MET A 1 130 ? 16.094 -18.484 2.285 1 98.94 130 MET A C 1
ATOM 978 O O . MET A 1 130 ? 15.703 -18.797 3.412 1 98.94 130 MET A O 1
ATOM 982 N N . GLU A 1 131 ? 16.312 -17.234 1.946 1 98.94 131 GLU A N 1
ATOM 983 C CA . GLU A 1 131 ? 15.875 -16.078 2.695 1 98.94 131 GLU A CA 1
ATOM 984 C C . GLU A 1 131 ? 14.711 -15.375 1.991 1 98.94 131 GLU A C 1
ATOM 986 O O . GLU A 1 131 ? 14.82 -15 0.824 1 98.94 131 GLU A O 1
ATOM 991 N N . PHE A 1 132 ? 13.617 -15.273 2.684 1 98.94 132 PHE A N 1
ATOM 992 C CA . PHE A 1 132 ? 12.492 -14.492 2.188 1 98.94 132 PHE A CA 1
ATOM 993 C C . PHE A 1 132 ? 12.773 -13 2.312 1 98.94 132 PHE A C 1
ATOM 995 O O . PHE A 1 132 ? 13.125 -12.516 3.389 1 98.94 132 PHE A O 1
ATOM 1002 N N . ILE A 1 133 ? 12.539 -12.258 1.205 1 98.88 133 ILE A N 1
ATOM 1003 C CA . ILE A 1 133 ? 12.906 -10.844 1.212 1 98.88 133 ILE A CA 1
ATOM 1004 C C . ILE A 1 133 ? 11.641 -9.984 1.208 1 98.88 133 ILE A C 1
ATOM 1006 O O . ILE A 1 133 ? 11.594 -8.938 1.86 1 98.88 133 ILE A O 1
ATOM 1010 N N . GLY A 1 134 ? 10.641 -10.391 0.455 1 98.81 134 GLY A N 1
ATOM 1011 C CA . GLY A 1 134 ? 9.406 -9.625 0.413 1 98.81 134 GLY A CA 1
ATOM 1012 C C . GLY A 1 134 ? 8.422 -10.133 -0.623 1 98.81 134 GLY A C 1
ATOM 1013 O O . GLY A 1 134 ? 8.758 -11.016 -1.419 1 98.81 134 GLY A O 1
ATOM 1014 N N . TRP A 1 135 ? 7.23 -9.594 -0.577 1 98.88 135 TRP A N 1
ATOM 1015 C CA . TRP A 1 135 ? 6.152 -9.922 -1.503 1 98.88 135 TRP A CA 1
ATOM 1016 C C . TRP A 1 135 ? 5.883 -8.758 -2.459 1 98.88 135 TRP A C 1
ATOM 1018 O O . TRP A 1 135 ? 6.195 -7.609 -2.148 1 98.88 135 TRP A O 1
ATOM 1028 N N . TRP A 1 136 ? 5.34 -9.07 -3.586 1 98.69 136 TRP A N 1
ATOM 1029 C CA . TRP A 1 136 ? 4.641 -8.133 -4.461 1 98.69 136 TRP A CA 1
ATOM 1030 C C . TRP A 1 136 ? 3.357 -8.75 -5.008 1 98.69 136 TRP A C 1
ATOM 1032 O O . TRP A 1 136 ? 3.402 -9.609 -5.887 1 98.69 136 TRP A O 1
ATOM 1042 N N . ILE A 1 137 ? 2.213 -8.359 -4.508 1 98.5 137 ILE A N 1
ATOM 1043 C CA . ILE A 1 137 ? 0.903 -8.977 -4.684 1 98.5 137 ILE A CA 1
ATOM 1044 C C . ILE A 1 137 ? 0.087 -8.18 -5.699 1 98.5 137 ILE A C 1
ATOM 1046 O O . ILE A 1 137 ? -0.26 -7.02 -5.453 1 98.5 137 ILE A O 1
ATOM 1050 N N . PRO A 1 138 ? -0.284 -8.742 -6.77 1 97.38 138 PRO A N 1
ATOM 1051 C CA . PRO A 1 138 ? -0.982 -7.98 -7.805 1 97.38 138 PRO A CA 1
ATOM 1052 C C . PRO A 1 138 ? -2.459 -7.762 -7.484 1 97.38 138 PRO A C 1
ATOM 1054 O O . PRO A 1 138 ? -3.07 -6.816 -7.988 1 97.38 138 PRO A O 1
ATOM 1057 N N . GLY A 1 139 ? -3.021 -8.648 -6.59 1 96.62 139 GLY A N 1
ATOM 1058 C CA . GLY A 1 139 ? -4.449 -8.602 -6.316 1 96.62 139 GLY A CA 1
ATOM 1059 C C . GLY A 1 139 ? -5.184 -9.844 -6.785 1 96.62 139 GLY A C 1
ATOM 1060 O O . GLY A 1 139 ? -4.562 -10.805 -7.242 1 96.62 139 GLY A O 1
ATOM 1061 N N . PRO A 1 140 ? -6.477 -9.844 -6.703 1 96.56 140 PRO A N 1
ATOM 1062 C CA . PRO A 1 140 ? -7.266 -11.047 -6.996 1 96.56 140 PRO A CA 1
ATOM 1063 C C . PRO A 1 140 ? -7.223 -11.43 -8.477 1 96.56 140 PRO A C 1
ATOM 1065 O O . PRO A 1 140 ? -7.238 -10.555 -9.344 1 96.56 140 PRO A O 1
ATOM 1068 N N . GLU A 1 141 ? -7.238 -12.711 -8.648 1 97.31 141 GLU A N 1
ATOM 1069 C CA . GLU A 1 141 ? -7.117 -13.25 -10 1 97.31 141 GLU A CA 1
ATOM 1070 C C . GLU A 1 141 ? -8.492 -13.562 -10.594 1 97.31 141 GLU A C 1
ATOM 1072 O O . GLU A 1 141 ? -9.484 -13.633 -9.867 1 97.31 141 GLU A O 1
ATOM 1077 N N . SER A 1 142 ? -8.461 -13.617 -11.906 1 97.5 142 SER A N 1
ATOM 1078 C CA . SER A 1 142 ? -9.633 -14.016 -12.664 1 97.5 142 SER A CA 1
ATOM 1079 C C . SER A 1 142 ? -9.367 -15.273 -13.484 1 97.5 142 SER A C 1
ATOM 1081 O O . SER A 1 142 ? -8.273 -15.438 -14.031 1 97.5 142 SER A O 1
ATOM 1083 N N . LEU A 1 143 ? -10.344 -16.109 -13.5 1 97.56 143 LEU A N 1
ATOM 1084 C CA . LEU A 1 143 ? -10.266 -17.297 -14.344 1 97.56 143 LEU A CA 1
ATOM 1085 C C . LEU A 1 143 ? -10.609 -16.969 -15.789 1 97.56 143 LEU A C 1
ATOM 1087 O O . LEU A 1 143 ? -11.398 -16.047 -16.047 1 97.56 143 LEU A O 1
ATOM 1091 N N . SER A 1 144 ? -9.953 -17.625 -16.719 1 98.19 144 SER A N 1
ATOM 1092 C CA . SER A 1 144 ? -10.281 -17.516 -18.125 1 98.19 144 SER A CA 1
ATOM 1093 C C . SER A 1 144 ? -10.93 -18.781 -18.656 1 98.19 144 SER A C 1
ATOM 1095 O O . SER A 1 144 ? -10.484 -19.891 -18.344 1 98.19 144 SER A O 1
ATOM 1097 N N . SER A 1 145 ? -12.008 -18.609 -19.453 1 98.56 145 SER A N 1
ATOM 1098 C CA . SER A 1 145 ? -12.734 -19.797 -19.891 1 98.56 145 SER A CA 1
ATOM 1099 C C . SER A 1 145 ? -13.211 -19.672 -21.328 1 98.56 145 SER A C 1
ATOM 1101 O O . SER A 1 145 ? -13.625 -18.594 -21.766 1 98.56 145 SER A O 1
ATOM 1103 N N . THR A 1 146 ? -13.125 -20.781 -22.109 1 98.19 146 THR A N 1
ATOM 1104 C CA . THR A 1 146 ? -13.68 -20.844 -23.453 1 98.19 146 THR A CA 1
ATOM 1105 C C . THR A 1 146 ? -15.141 -21.281 -23.422 1 98.19 146 THR A C 1
ATOM 1107 O O . THR A 1 146 ? -15.812 -21.297 -24.453 1 98.19 146 THR A O 1
ATOM 1110 N N . LYS A 1 147 ? -15.633 -21.641 -22.234 1 97.06 147 LYS A N 1
ATOM 1111 C CA . LYS A 1 147 ? -17.016 -22.031 -21.984 1 97.06 147 LYS A CA 1
ATOM 1112 C C . LYS A 1 147 ? -17.719 -21.062 -21.047 1 97.06 147 LYS A C 1
ATOM 1114 O O . LYS A 1 147 ? -17.078 -20.172 -20.484 1 97.06 147 LYS A O 1
ATOM 1119 N N . SER A 1 148 ? -19 -21.359 -20.859 1 95.19 148 SER A N 1
ATOM 1120 C CA . SER A 1 148 ? -19.766 -20.547 -19.938 1 95.19 148 SER A CA 1
ATOM 1121 C C . SER A 1 148 ? -19.172 -20.594 -18.531 1 95.19 148 SER A C 1
ATOM 1123 O O . SER A 1 148 ? -18.734 -21.656 -18.078 1 95.19 148 SER A O 1
ATOM 1125 N N . PHE A 1 149 ? -19.109 -19.469 -17.844 1 95.25 149 PHE A N 1
ATOM 1126 C CA . PHE A 1 149 ? -18.469 -19.344 -16.547 1 95.25 149 PHE A CA 1
ATOM 1127 C C . PHE A 1 149 ? -19.25 -18.391 -15.648 1 95.25 149 PHE A C 1
ATOM 1129 O O . PHE A 1 149 ? -18.672 -17.438 -15.102 1 95.25 149 PHE A O 1
ATOM 1136 N N . LYS A 1 150 ? -20.516 -18.578 -15.406 1 95.62 150 LYS A N 1
ATOM 1137 C CA . LYS A 1 150 ? -21.438 -17.656 -14.75 1 95.62 150 LYS A CA 1
ATOM 1138 C C . LYS A 1 150 ? -21.547 -17.938 -13.258 1 95.62 150 LYS A C 1
ATOM 1140 O O . LYS A 1 150 ? -22.016 -17.109 -12.492 1 95.62 150 LYS A O 1
ATOM 1145 N N . GLY A 1 151 ? -21.094 -19.203 -12.898 1 95.06 151 GLY A N 1
ATOM 1146 C CA . GLY A 1 151 ? -21.188 -19.578 -11.492 1 95.06 151 GLY A CA 1
ATOM 1147 C C . GLY A 1 151 ? -20.641 -20.969 -11.211 1 95.06 151 GLY A C 1
ATOM 1148 O O . GLY A 1 151 ? -19.984 -21.578 -12.062 1 95.06 151 GLY A O 1
ATOM 1149 N N . VAL A 1 152 ? -20.891 -21.469 -10.055 1 95.88 152 VAL A N 1
ATOM 1150 C CA . VAL A 1 152 ? -20.297 -22.688 -9.539 1 95.88 152 VAL A CA 1
ATOM 1151 C C . VAL A 1 152 ? -20.75 -23.875 -10.391 1 95.88 152 VAL A C 1
ATOM 1153 O O . VAL A 1 152 ? -19.969 -24.828 -10.609 1 95.88 152 VAL A O 1
ATOM 1156 N N . ASP A 1 153 ? -21.953 -23.812 -10.906 1 95.75 153 ASP A N 1
ATOM 1157 C CA . ASP A 1 153 ? -22.484 -24.922 -11.688 1 95.75 153 ASP A CA 1
ATOM 1158 C C . ASP A 1 153 ? -21.672 -25.125 -12.961 1 95.75 153 ASP A C 1
ATOM 1160 O O . ASP A 1 153 ? -21.578 -26.25 -13.477 1 95.75 153 ASP A O 1
ATOM 1164 N N . ASP A 1 154 ? -21.062 -24.094 -13.453 1 96.62 154 ASP A N 1
ATOM 1165 C CA . ASP A 1 154 ? -20.297 -24.156 -14.695 1 96.62 154 ASP A CA 1
ATOM 1166 C C . ASP A 1 154 ? -18.938 -24.812 -14.469 1 96.62 154 ASP A C 1
ATOM 1168 O O . ASP A 1 154 ? -18.219 -25.109 -15.422 1 96.62 154 ASP A O 1
ATOM 1172 N N . LEU A 1 155 ? -18.562 -25.109 -13.219 1 97.19 155 LEU A N 1
ATOM 1173 C CA . LEU A 1 155 ? -17.281 -25.719 -12.898 1 97.19 155 LEU A CA 1
ATOM 1174 C C . LEU A 1 155 ? -17.328 -27.219 -13.18 1 97.19 155 LEU A C 1
ATOM 1176 O O . LEU A 1 155 ? -16.281 -27.875 -13.281 1 97.19 155 LEU A O 1
ATOM 1180 N N . LYS A 1 156 ? -18.594 -27.734 -13.227 1 96.75 156 LYS A N 1
ATOM 1181 C CA . LYS A 1 156 ? -18.734 -29.172 -13.438 1 96.75 156 LYS A CA 1
ATOM 1182 C C . LYS A 1 156 ? -18.109 -29.594 -14.758 1 96.75 156 LYS A C 1
ATOM 1184 O O . LYS A 1 156 ? -18.469 -29.078 -15.82 1 96.75 156 LYS A O 1
ATOM 1189 N N . ASN A 1 157 ? -17.125 -30.469 -14.711 1 94.81 157 ASN A N 1
ATOM 1190 C CA . ASN A 1 157 ? -16.406 -31.062 -15.828 1 94.81 157 ASN A CA 1
ATOM 1191 C C . ASN A 1 157 ? -15.594 -30.016 -16.578 1 94.81 157 ASN A C 1
ATOM 1193 O O . ASN A 1 157 ? -15.258 -30.219 -17.75 1 94.81 157 ASN A O 1
ATOM 1197 N N . TRP A 1 158 ? -15.367 -28.875 -15.977 1 97.62 158 TRP A N 1
ATOM 1198 C CA . TRP A 1 158 ? -14.516 -27.844 -16.547 1 97.62 158 TRP A CA 1
ATOM 1199 C C . TRP A 1 158 ? -13.039 -28.219 -16.406 1 97.62 158 TRP A C 1
ATOM 1201 O O . TRP A 1 158 ? -12.516 -28.312 -15.305 1 97.62 158 TRP A O 1
ATOM 1211 N N . LYS A 1 159 ? -12.414 -28.562 -17.516 1 97.88 159 LYS A N 1
ATOM 1212 C CA . LYS A 1 159 ? -10.984 -28.859 -17.547 1 97.88 159 LYS A CA 1
ATOM 1213 C C . LYS A 1 159 ? -10.156 -27.578 -17.609 1 97.88 159 LYS A C 1
ATOM 1215 O O . LYS A 1 159 ? -10.195 -26.859 -18.609 1 97.88 159 LYS A O 1
ATOM 1220 N N . PHE A 1 160 ? -9.414 -27.328 -16.516 1 97.44 160 PHE A N 1
ATOM 1221 C CA . PHE A 1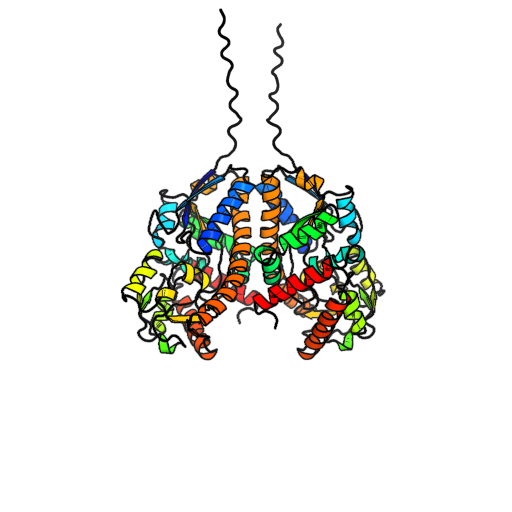 160 ? -8.688 -26.062 -16.516 1 97.44 160 PHE A CA 1
ATOM 1222 C C . PHE A 1 160 ? -7.285 -26.25 -15.93 1 97.44 160 PHE A C 1
ATOM 1224 O O . PHE A 1 160 ? -7.035 -27.203 -15.188 1 97.44 160 PHE A O 1
ATOM 1231 N N . ARG A 1 161 ? -6.371 -25.391 -16.375 1 97.69 161 ARG A N 1
ATOM 1232 C CA . ARG A 1 161 ? -5.055 -25.359 -15.742 1 97.69 161 ARG A CA 1
ATOM 1233 C C . ARG A 1 161 ? -5.129 -24.781 -14.328 1 97.69 161 ARG A C 1
ATOM 1235 O O . ARG A 1 161 ? -5.684 -23.703 -14.117 1 97.69 161 ARG A O 1
ATOM 1242 N N . SER A 1 162 ? -4.648 -25.469 -13.422 1 95.19 162 SER A N 1
ATOM 1243 C CA . SER A 1 162 ? -4.523 -25.047 -12.031 1 95.19 162 SER A CA 1
ATOM 1244 C C . SER A 1 162 ? -3.061 -24.984 -11.602 1 95.19 162 SER A C 1
ATOM 1246 O O . SER A 1 162 ? -2.24 -25.781 -12.047 1 95.19 162 SER A O 1
ATOM 1248 N N . PRO A 1 163 ? -2.758 -23.969 -10.828 1 92.31 163 PRO A N 1
ATOM 1249 C CA . PRO A 1 163 ? -1.498 -24.125 -10.102 1 92.31 163 PRO A CA 1
ATOM 1250 C C . PRO A 1 163 ? -1.526 -25.312 -9.125 1 92.31 163 PRO A C 1
ATOM 1252 O O . PRO A 1 163 ? -2.592 -25.875 -8.867 1 92.31 163 PRO A O 1
ATOM 1255 N N . PRO A 1 164 ? -0.341 -25.703 -8.727 1 90.25 164 PRO A N 1
ATOM 1256 C CA . PRO A 1 164 ? -0.372 -26.688 -7.641 1 90.25 164 PRO A CA 1
ATOM 1257 C C . PRO A 1 164 ? -0.952 -26.109 -6.348 1 90.25 164 PRO A C 1
ATOM 1259 O O . PRO A 1 164 ? -1.054 -24.891 -6.195 1 90.25 164 PRO A O 1
ATOM 1262 N N . GLY A 1 165 ? -1.409 -27.078 -5.469 1 92.56 165 GLY A N 1
ATOM 1263 C CA . GLY A 1 165 ? -1.782 -26.656 -4.129 1 92.56 165 GLY A CA 1
ATOM 1264 C C . GLY A 1 165 ? -3.275 -26.719 -3.875 1 92.56 165 GLY A C 1
ATOM 1265 O O . GLY A 1 165 ? -3.98 -27.516 -4.496 1 92.56 165 GLY A O 1
ATOM 1266 N N . VAL A 1 166 ? -3.768 -25.906 -3.018 1 95.31 166 VAL A N 1
ATOM 1267 C CA . VAL A 1 166 ? -5.105 -26.016 -2.445 1 95.31 166 VAL A CA 1
ATOM 1268 C C . VAL A 1 166 ? -6.152 -25.672 -3.5 1 95.31 166 VAL A C 1
ATOM 1270 O O . VAL A 1 166 ? -7.285 -26.141 -3.438 1 95.31 166 VAL A O 1
ATOM 1273 N N . ILE A 1 167 ? -5.754 -24.875 -4.453 1 95.25 167 ILE A N 1
ATOM 1274 C CA . ILE A 1 167 ? -6.688 -24.484 -5.504 1 95.25 167 ILE A CA 1
ATOM 1275 C C . ILE A 1 167 ? -7.141 -25.719 -6.273 1 95.25 167 ILE A C 1
ATOM 1277 O O . ILE A 1 167 ? -8.312 -25.844 -6.629 1 95.25 167 ILE A O 1
ATOM 1281 N N . THR A 1 168 ? -6.195 -26.594 -6.562 1 94.56 168 THR A N 1
ATOM 1282 C CA . THR A 1 168 ? -6.527 -27.844 -7.23 1 94.56 168 THR A CA 1
ATOM 1283 C C . THR A 1 168 ? -7.582 -28.609 -6.441 1 94.56 168 THR A C 1
ATOM 1285 O O . THR A 1 168 ? -8.578 -29.078 -7.004 1 94.56 168 THR A O 1
ATOM 1288 N N . LEU A 1 169 ? -7.43 -28.719 -5.156 1 94.88 169 LEU A N 1
ATOM 1289 C CA . LEU A 1 169 ? -8.344 -29.438 -4.273 1 94.88 169 LEU A CA 1
ATOM 1290 C C . LEU A 1 169 ? -9.711 -28.766 -4.242 1 94.88 169 LEU A C 1
ATOM 1292 O O . LEU A 1 169 ? -10.742 -29.438 -4.297 1 94.88 169 LEU A O 1
ATOM 1296 N N . ILE A 1 170 ? -9.742 -27.438 -4.156 1 96.69 170 ILE A N 1
ATOM 1297 C CA . ILE A 1 170 ? -10.977 -26.672 -4.066 1 96.69 170 ILE A CA 1
ATOM 1298 C C . ILE A 1 170 ? -11.828 -26.891 -5.312 1 96.69 170 ILE A C 1
ATOM 1300 O O . ILE A 1 170 ? -13.008 -27.219 -5.211 1 96.69 170 ILE A O 1
ATOM 1304 N N . PHE A 1 171 ? -11.227 -26.797 -6.441 1 96.94 171 PHE A N 1
ATOM 1305 C CA . PHE A 1 171 ? -11.984 -26.859 -7.684 1 96.94 171 PHE A CA 1
ATOM 1306 C C . PHE A 1 171 ? -12.383 -28.297 -7.992 1 96.94 171 PHE A C 1
ATOM 1308 O O . PHE A 1 171 ? -13.438 -28.547 -8.578 1 96.94 171 PHE A O 1
ATOM 1315 N N . GLU A 1 172 ? -11.547 -29.266 -7.57 1 96.56 172 GLU A N 1
ATOM 1316 C CA . GLU A 1 172 ? -11.961 -30.672 -7.66 1 96.56 172 GLU A CA 1
ATOM 1317 C C . GLU A 1 172 ? -13.227 -30.922 -6.848 1 96.56 172 GLU A C 1
ATOM 1319 O O . GLU A 1 172 ? -14.148 -31.578 -7.32 1 96.56 172 GLU A O 1
ATOM 1324 N N . LYS A 1 173 ? -13.305 -30.391 -5.688 1 96.25 173 LYS A N 1
ATOM 1325 C CA . LYS A 1 173 ? -14.461 -30.547 -4.809 1 96.25 173 LYS A CA 1
ATOM 1326 C C . LYS A 1 173 ? -15.703 -29.922 -5.426 1 96.25 173 LYS A C 1
ATOM 1328 O O . LYS A 1 173 ? -16.828 -30.359 -5.141 1 96.25 173 LYS A O 1
ATOM 1333 N N . LEU A 1 174 ? -15.445 -28.953 -6.23 1 97.19 174 LEU A N 1
ATOM 1334 C CA . LEU A 1 174 ? -16.562 -28.234 -6.836 1 97.19 174 LEU A CA 1
ATOM 1335 C C . LEU A 1 174 ? -16.922 -28.828 -8.195 1 97.19 174 LEU A C 1
ATOM 1337 O O . LEU A 1 174 ? -17.75 -28.266 -8.922 1 97.19 174 LEU A O 1
ATOM 1341 N N . GLY A 1 175 ? -16.219 -29.906 -8.602 1 97.44 175 GLY A N 1
ATOM 1342 C CA . GLY A 1 175 ? -16.641 -30.688 -9.75 1 97.44 175 GLY A CA 1
ATOM 1343 C C . GLY A 1 175 ? -15.797 -30.422 -10.984 1 97.44 175 GLY A C 1
ATOM 1344 O O . GLY A 1 175 ? -16.016 -31.031 -12.039 1 97.44 175 GLY A O 1
ATOM 1345 N N . ALA A 1 176 ? -14.828 -29.578 -10.844 1 97.88 176 ALA A N 1
ATOM 1346 C CA . ALA A 1 176 ? -13.953 -29.297 -11.977 1 97.88 176 ALA A CA 1
ATOM 1347 C C . ALA A 1 176 ? -12.875 -30.375 -12.117 1 97.88 176 ALA A C 1
ATOM 1349 O O . ALA A 1 176 ? -12.805 -31.297 -11.305 1 97.88 176 ALA A O 1
ATOM 1350 N N . SER A 1 177 ? -12.133 -30.312 -13.25 1 97.69 177 SER A N 1
ATOM 1351 C CA . SER A 1 177 ? -11.023 -31.203 -13.547 1 97.69 177 SER A CA 1
ATOM 1352 C C . SER A 1 177 ? -9.719 -30.438 -13.734 1 97.69 177 SER A C 1
ATOM 1354 O O . SER A 1 177 ? -9.312 -30.156 -14.867 1 97.69 177 SER A O 1
ATOM 1356 N N . PRO A 1 178 ? -9.039 -30.141 -12.625 1 97.38 178 PRO A N 1
ATOM 1357 C CA . PRO A 1 178 ? -7.801 -29.375 -12.719 1 97.38 178 PRO A CA 1
ATOM 1358 C C . PRO A 1 178 ? -6.648 -30.172 -13.328 1 97.38 178 PRO A C 1
ATOM 1360 O O . PRO A 1 178 ? -6.508 -31.359 -13.047 1 97.38 178 PRO A O 1
ATOM 1363 N N . ILE A 1 179 ? -5.863 -29.547 -14.172 1 96.44 179 ILE A N 1
ATOM 1364 C CA . ILE A 1 179 ? -4.625 -30.062 -14.742 1 96.44 179 ILE A CA 1
ATOM 1365 C C . ILE A 1 179 ? -3.467 -29.141 -14.375 1 96.44 179 ILE A C 1
ATOM 1367 O O . ILE A 1 179 ? -3.469 -27.953 -14.734 1 96.44 179 ILE A O 1
ATOM 1371 N N . VAL A 1 180 ? -2.512 -29.703 -13.648 1 93.5 180 VAL A N 1
ATOM 1372 C CA . VAL A 1 180 ? -1.354 -28.891 -13.266 1 93.5 180 VAL A CA 1
ATOM 1373 C C . VAL A 1 180 ? -0.357 -28.844 -14.414 1 93.5 180 VAL A C 1
ATOM 1375 O O . VAL A 1 180 ? 0.02 -29.875 -14.969 1 93.5 180 VAL A O 1
ATOM 1378 N N . MET A 1 181 ? -0.05 -27.641 -14.852 1 93.06 181 MET A N 1
ATOM 1379 C CA . MET A 1 181 ? 0.971 -27.422 -15.875 1 93.06 181 MET A CA 1
ATOM 1380 C C . MET A 1 181 ? 1.728 -26.125 -15.625 1 93.06 181 MET A C 1
ATOM 1382 O O . MET A 1 181 ? 1.297 -25.297 -14.82 1 93.06 181 MET A O 1
ATOM 1386 N N . ASP A 1 182 ? 2.834 -26.031 -16.297 1 92.69 182 ASP A N 1
ATOM 1387 C CA . ASP A 1 182 ? 3.689 -24.875 -16.094 1 92.69 182 ASP A CA 1
ATOM 1388 C C . ASP A 1 182 ? 2.994 -23.594 -16.578 1 92.69 182 ASP A C 1
ATOM 1390 O O . ASP A 1 182 ? 2.283 -23.609 -17.578 1 92.69 182 ASP A O 1
ATOM 1394 N N . PHE A 1 183 ? 3.299 -22.5 -15.953 1 92.88 183 PHE A N 1
ATOM 1395 C CA . PHE A 1 183 ? 2.703 -21.188 -16.203 1 92.88 183 PHE A CA 1
ATOM 1396 C C . PHE A 1 183 ? 2.859 -20.797 -17.672 1 92.88 183 PHE A C 1
ATOM 1398 O O . PHE A 1 183 ? 1.915 -20.297 -18.281 1 92.88 183 PHE A O 1
ATOM 1405 N N . ASN A 1 184 ? 3.969 -21.062 -18.266 1 93.44 184 ASN A N 1
ATOM 1406 C CA . ASN A 1 184 ? 4.258 -20.578 -19.609 1 93.44 184 ASN A CA 1
ATOM 1407 C C . ASN A 1 184 ? 3.721 -21.516 -20.688 1 93.44 184 ASN A C 1
ATOM 1409 O O . ASN A 1 184 ? 3.893 -21.266 -21.875 1 93.44 184 ASN A O 1
ATOM 1413 N N . GLU A 1 185 ? 3.027 -22.578 -20.281 1 95.06 185 GLU A N 1
ATOM 1414 C CA . GLU A 1 185 ? 2.414 -23.516 -21.219 1 95.06 185 GLU A CA 1
ATOM 1415 C C . GLU A 1 185 ? 0.921 -23.234 -21.375 1 95.06 185 GLU A C 1
ATOM 1417 O O . GLU A 1 185 ? 0.262 -23.844 -22.234 1 95.06 185 GLU A O 1
ATOM 1422 N N . ILE A 1 186 ? 0.412 -22.328 -20.641 1 96.62 186 ILE A N 1
ATOM 1423 C CA . ILE A 1 186 ? -1.027 -22.125 -20.516 1 96.62 186 ILE A CA 1
ATOM 1424 C C . ILE A 1 186 ? -1.609 -21.719 -21.859 1 96.62 186 ILE A C 1
ATOM 1426 O O . ILE A 1 186 ? -2.627 -22.25 -22.297 1 96.62 186 ILE A O 1
ATOM 1430 N N . PHE A 1 187 ? -0.965 -20.781 -22.516 1 96.25 187 PHE A N 1
ATOM 1431 C CA . PHE A 1 187 ? -1.505 -20.281 -23.781 1 96.25 187 PHE A CA 1
ATOM 1432 C C . PHE A 1 187 ? -1.647 -21.422 -24.781 1 96.25 187 PHE A C 1
ATOM 1434 O O . PHE A 1 187 ? -2.711 -21.594 -25.391 1 96.25 187 PHE A O 1
ATOM 1441 N N . THR A 1 188 ? -0.584 -22.188 -24.938 1 97.06 188 THR A N 1
ATOM 1442 C CA . THR A 1 188 ? -0.58 -23.266 -25.922 1 97.06 188 THR A CA 1
ATOM 1443 C C . THR A 1 188 ? -1.624 -24.328 -25.562 1 97.06 188 THR A C 1
ATOM 1445 O O . THR A 1 188 ? -2.305 -24.844 -26.453 1 97.06 188 THR A O 1
ATOM 1448 N N . ALA A 1 189 ? -1.717 -24.625 -24.281 1 97.62 189 ALA A N 1
ATOM 1449 C CA . ALA A 1 189 ? -2.689 -25.609 -23.828 1 97.62 189 ALA A CA 1
ATOM 1450 C C . ALA A 1 189 ? -4.117 -25.156 -24.109 1 97.62 189 ALA A C 1
ATOM 1452 O O . ALA A 1 189 ? -4.973 -25.953 -24.484 1 97.62 189 ALA A O 1
ATOM 1453 N N . LEU A 1 190 ? -4.387 -23.891 -23.891 1 97.75 190 LEU A N 1
ATOM 1454 C CA . LEU A 1 190 ? -5.699 -23.328 -24.188 1 97.75 190 LEU A CA 1
ATOM 1455 C C . LEU A 1 190 ? -5.969 -23.312 -25.688 1 97.75 190 LEU A C 1
ATOM 1457 O O . LEU A 1 190 ? -7.055 -23.688 -26.125 1 97.75 190 LEU A O 1
ATOM 1461 N N . GLU A 1 191 ? -4.992 -22.922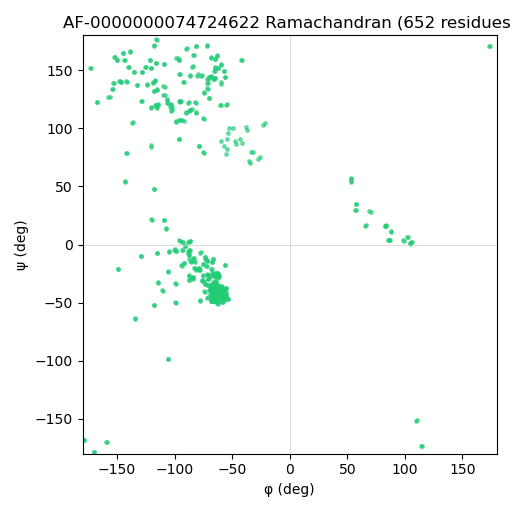 -26.484 1 97.38 191 GLU A N 1
ATOM 1462 C CA . GLU A 1 191 ? -5.094 -22.797 -27.938 1 97.38 191 GLU A CA 1
ATOM 1463 C C . GLU A 1 191 ? -5.379 -24.156 -28.578 1 97.38 191 GLU A C 1
ATOM 1465 O O . GLU A 1 191 ? -6.16 -24.25 -29.531 1 97.38 191 GLU A O 1
ATOM 1470 N N . THR A 1 192 ? -4.789 -25.203 -28.047 1 97.56 192 THR A N 1
ATOM 1471 C CA . THR A 1 192 ? -4.902 -26.531 -28.641 1 97.56 192 THR A CA 1
ATOM 1472 C C . THR A 1 192 ? -6.156 -27.234 -28.141 1 97.56 192 THR A C 1
ATOM 1474 O O . THR A 1 192 ? -6.488 -28.328 -28.609 1 97.56 192 THR A O 1
ATOM 1477 N N . GLY A 1 193 ? -6.75 -26.688 -27.078 1 96.5 193 GLY A N 1
ATOM 1478 C CA . GLY A 1 193 ? -7.996 -27.25 -26.578 1 96.5 193 GLY A CA 1
ATOM 1479 C C . GLY A 1 193 ? -7.793 -28.359 -25.562 1 96.5 193 GLY A C 1
ATOM 1480 O O . GLY A 1 193 ? -8.742 -29.062 -25.203 1 96.5 193 GLY A O 1
ATOM 1481 N N . ILE A 1 194 ? -6.551 -28.484 -25.094 1 96.44 194 ILE A N 1
ATOM 1482 C CA . ILE A 1 194 ? -6.242 -29.438 -24.031 1 96.44 194 ILE A CA 1
ATOM 1483 C C . ILE A 1 194 ? -6.988 -29.062 -22.766 1 96.44 194 ILE A C 1
ATOM 1485 O O . ILE A 1 194 ? -7.383 -29.922 -21.984 1 96.44 194 ILE A O 1
ATOM 1489 N N . ILE A 1 195 ? -7.133 -27.734 -22.547 1 98.19 195 ILE A N 1
ATOM 1490 C CA . ILE A 1 195 ? -7.879 -27.203 -21.422 1 98.19 195 ILE A CA 1
ATOM 1491 C C . ILE A 1 195 ? -8.961 -26.25 -21.922 1 98.19 195 ILE A C 1
ATOM 1493 O O . ILE A 1 195 ? -8.852 -25.703 -23.016 1 98.19 195 ILE A O 1
ATOM 1497 N N . ASP A 1 196 ? -10.016 -26.156 -21.109 1 98.12 196 ASP A N 1
ATOM 1498 C CA . ASP A 1 196 ? -11.141 -25.281 -21.406 1 98.12 196 ASP A CA 1
ATOM 1499 C C . ASP A 1 196 ? -10.953 -23.906 -20.781 1 98.12 196 ASP A C 1
ATOM 1501 O O . ASP A 1 196 ? -11.672 -22.953 -21.109 1 98.12 196 ASP A O 1
ATOM 1505 N N . GLY A 1 197 ? -10.047 -23.844 -19.875 1 98.19 197 GLY A N 1
ATOM 1506 C CA . GLY A 1 197 ? -9.781 -22.594 -19.172 1 98.19 197 GLY A CA 1
ATOM 1507 C C . GLY A 1 197 ? -8.531 -22.641 -18.312 1 98.19 197 GLY A C 1
ATOM 1508 O O . GLY A 1 197 ? -7.789 -23.625 -18.344 1 98.19 197 GLY A O 1
ATOM 1509 N N . ALA A 1 198 ? -8.273 -21.516 -17.625 1 98 198 ALA A N 1
ATOM 1510 C CA . ALA A 1 198 ? -7.008 -21.469 -16.891 1 98 198 ALA A CA 1
ATOM 1511 C C . ALA A 1 198 ? -7.098 -20.531 -15.703 1 98 198 ALA A C 1
ATOM 1513 O O . ALA A 1 198 ? -7.723 -19.469 -15.781 1 98 198 ALA A O 1
ATOM 1514 N N . ASP A 1 199 ? -6.516 -20.984 -14.633 1 97.31 199 ASP A N 1
ATOM 1515 C CA . ASP A 1 199 ? -6.016 -20.109 -13.578 1 97.31 199 ASP A CA 1
ATOM 1516 C C . ASP A 1 199 ? -4.586 -19.656 -13.875 1 97.31 199 ASP A C 1
ATOM 1518 O O . ASP A 1 199 ? -3.666 -20.484 -13.914 1 97.31 199 ASP A O 1
ATOM 1522 N N . ALA A 1 200 ? -4.484 -18.328 -14.094 1 96.56 200 ALA A N 1
ATOM 1523 C CA . ALA A 1 200 ? -3.158 -17.812 -14.414 1 96.56 200 ALA A CA 1
ATOM 1524 C C . ALA A 1 200 ? -2.859 -16.547 -13.602 1 96.56 200 ALA A C 1
ATOM 1526 O O . ALA A 1 200 ? -1.971 -16.547 -12.75 1 96.56 200 ALA A O 1
ATOM 1527 N N . ALA A 1 201 ? -3.609 -15.523 -13.82 1 97.44 201 ALA A N 1
ATOM 1528 C CA . ALA A 1 201 ? -3.361 -14.242 -13.164 1 97.44 201 ALA A CA 1
ATOM 1529 C C . ALA A 1 201 ? -4.617 -13.375 -13.172 1 97.44 201 ALA A C 1
ATOM 1531 O O . ALA A 1 201 ? -5.727 -13.875 -13.359 1 97.44 201 ALA A O 1
ATOM 1532 N N . ASN A 1 202 ? -4.5 -12.117 -12.797 1 97.94 202 ASN A N 1
ATOM 1533 C CA . ASN A 1 202 ? -5.613 -11.18 -12.922 1 97.94 202 ASN A CA 1
ATOM 1534 C C . ASN A 1 202 ? -5.867 -10.805 -14.375 1 97.94 202 ASN A C 1
ATOM 1536 O O . ASN A 1 202 ? -5.074 -11.141 -15.258 1 97.94 202 ASN A O 1
ATOM 1540 N N . ILE A 1 203 ? -6.926 -10.117 -14.695 1 98.12 203 ILE A N 1
ATOM 1541 C CA . ILE A 1 203 ? -7.395 -9.977 -16.062 1 98.12 203 ILE A CA 1
ATOM 1542 C C . ILE A 1 203 ? -6.367 -9.203 -16.891 1 98.12 203 ILE A C 1
ATOM 1544 O O . ILE A 1 203 ? -6.164 -9.492 -18.062 1 98.12 203 ILE A O 1
ATOM 1548 N N . THR A 1 204 ? -5.645 -8.227 -16.297 1 98.62 204 THR A N 1
ATOM 1549 C CA . THR A 1 204 ? -4.652 -7.449 -17.047 1 98.62 204 THR A CA 1
ATOM 1550 C C . THR A 1 204 ? -3.469 -8.32 -17.438 1 98.62 204 THR A C 1
ATOM 1552 O O . THR A 1 204 ? -3.045 -8.312 -18.594 1 98.62 204 THR A O 1
ATOM 1555 N N . ASN A 1 205 ? -2.938 -9.055 -16.516 1 98.31 205 ASN A N 1
ATOM 1556 C CA . ASN A 1 205 ? -1.854 -9.977 -16.844 1 98.31 205 ASN A CA 1
ATOM 1557 C C . ASN A 1 205 ? -2.309 -11.047 -17.844 1 98.31 205 ASN A C 1
ATOM 1559 O O . ASN A 1 205 ? -1.539 -11.469 -18.703 1 98.31 205 ASN A O 1
ATOM 1563 N N . ASN A 1 206 ? -3.557 -11.5 -17.703 1 98.31 206 ASN A N 1
ATOM 1564 C CA . ASN A 1 206 ? -4.086 -12.508 -18.609 1 98.31 206 ASN A CA 1
ATOM 1565 C C . ASN A 1 206 ? -4.145 -11.992 -20.047 1 98.31 206 ASN A C 1
ATOM 1567 O O . ASN A 1 206 ? -3.953 -12.766 -21 1 98.31 206 ASN A O 1
ATOM 1571 N N . VAL A 1 207 ? -4.426 -10.68 -20.234 1 98.06 207 VAL A N 1
ATOM 1572 C CA . VAL A 1 207 ? -4.332 -10.078 -21.562 1 98.06 207 VAL A CA 1
ATOM 1573 C C . VAL A 1 207 ? -2.9 -10.18 -22.078 1 98.06 207 VAL A C 1
ATOM 1575 O O . VAL A 1 207 ? -2.676 -10.562 -23.234 1 98.06 207 VAL A O 1
ATOM 1578 N N . GLY A 1 208 ? -1.933 -9.875 -21.172 1 96.62 208 GLY A N 1
ATOM 1579 C CA . GLY A 1 208 ? -0.534 -9.953 -21.562 1 96.62 208 GLY A CA 1
ATOM 1580 C C . GLY A 1 208 ? -0.104 -11.359 -21.938 1 96.62 208 GLY A C 1
ATOM 1581 O O . GLY A 1 208 ? 0.797 -11.539 -22.766 1 96.62 208 GLY A O 1
ATOM 1582 N N . LEU A 1 209 ? -0.783 -12.367 -21.391 1 96.88 209 LEU A N 1
ATOM 1583 C CA . LEU A 1 209 ? -0.5 -13.773 -21.672 1 96.88 209 LEU A CA 1
ATOM 1584 C C . LEU A 1 209 ? -1.208 -14.227 -22.953 1 96.88 209 LEU A C 1
ATOM 1586 O O . LEU A 1 209 ? -0.974 -15.336 -23.438 1 96.88 209 LEU A O 1
ATOM 1590 N N . GLY A 1 210 ? -2.135 -13.391 -23.469 1 97.12 210 GLY A N 1
ATOM 1591 C CA . GLY A 1 210 ? -2.863 -13.695 -24.688 1 97.12 210 GLY A CA 1
ATOM 1592 C C . GLY A 1 210 ? -4.074 -14.578 -24.453 1 97.12 210 GLY A C 1
ATOM 1593 O O . GLY A 1 210 ? -4.641 -15.133 -25.391 1 97.12 210 GLY A O 1
ATOM 1594 N N . LEU A 1 211 ? -4.539 -14.711 -23.25 1 98.12 211 LEU A N 1
ATOM 1595 C CA . LEU A 1 211 ? -5.551 -15.711 -22.938 1 98.12 211 LEU A CA 1
ATOM 1596 C C . LEU A 1 211 ? -6.902 -15.328 -23.531 1 98.12 211 LEU A C 1
ATOM 1598 O O . LEU A 1 211 ? -7.684 -16.203 -23.922 1 98.12 211 LEU A O 1
ATOM 1602 N N . TYR A 1 212 ? -7.152 -14.047 -23.656 1 98.12 212 TYR A N 1
ATOM 1603 C CA . TYR A 1 212 ? -8.469 -13.609 -24.109 1 98.12 212 TYR A CA 1
ATOM 1604 C C . TYR A 1 212 ? -8.531 -13.547 -25.641 1 98.12 212 TYR A C 1
ATOM 1606 O O . TYR A 1 212 ? -9.547 -13.141 -26.203 1 98.12 212 TYR A O 1
ATOM 1614 N N . ASP A 1 213 ? -7.469 -13.914 -26.297 1 97.56 213 ASP A N 1
ATOM 1615 C CA . ASP A 1 213 ? -7.535 -14.188 -27.719 1 97.56 213 ASP A CA 1
ATOM 1616 C C . ASP A 1 213 ? -8.266 -15.492 -28 1 97.56 213 ASP A C 1
ATOM 1618 O O . ASP A 1 213 ? -8.703 -15.734 -29.125 1 97.56 213 ASP A O 1
ATOM 1622 N N . ILE A 1 214 ? -8.352 -16.297 -26.953 1 98.12 214 ILE A N 1
ATOM 1623 C CA . ILE A 1 214 ? -8.961 -17.625 -27.094 1 98.12 214 ILE A CA 1
ATOM 1624 C C . ILE A 1 214 ? -10.195 -17.719 -26.203 1 98.12 214 ILE A C 1
ATOM 1626 O O . ILE A 1 214 ? -11.281 -18.078 -26.656 1 98.12 214 ILE A O 1
ATOM 1630 N N . ALA A 1 215 ? -10.039 -17.391 -24.922 1 98.38 215 ALA A N 1
ATOM 1631 C CA . ALA A 1 215 ? -11.125 -17.453 -23.938 1 98.38 215 ALA A CA 1
ATOM 1632 C C . ALA A 1 215 ? -12.156 -16.359 -24.203 1 98.38 215 ALA A C 1
ATOM 1634 O O . ALA A 1 215 ? -11.797 -15.227 -24.531 1 98.38 215 ALA A O 1
ATOM 1635 N N . THR A 1 216 ? -13.43 -16.688 -23.969 1 98.25 216 THR A N 1
ATOM 1636 C CA . THR A 1 216 ? -14.492 -15.734 -24.266 1 98.25 216 THR A CA 1
ATOM 1637 C C . THR A 1 216 ? -15.203 -15.305 -22.984 1 98.25 216 THR A C 1
ATOM 1639 O O . THR A 1 216 ? -16.031 -14.398 -23.016 1 98.25 216 THR A O 1
ATOM 1642 N N . GLU A 1 217 ? -14.844 -15.977 -21.891 1 98.25 217 GLU A N 1
ATOM 1643 C CA . GLU A 1 217 ? -15.492 -15.672 -20.609 1 98.25 217 GLU A CA 1
ATOM 1644 C C . GLU A 1 217 ? -14.469 -15.57 -19.484 1 98.25 217 GLU A C 1
ATOM 1646 O O . GLU A 1 217 ? -13.43 -16.234 -19.516 1 98.25 217 GLU A O 1
ATOM 1651 N N . THR A 1 218 ? -14.789 -14.727 -18.531 1 98 218 THR A N 1
ATOM 1652 C CA . THR A 1 218 ? -13.984 -14.57 -17.328 1 98 218 THR A CA 1
ATOM 1653 C C . THR A 1 218 ? -14.859 -14.156 -16.156 1 98 218 THR A C 1
ATOM 1655 O O . THR A 1 218 ? -16.031 -13.805 -16.328 1 98 218 THR A O 1
ATOM 1658 N N . ASN A 1 219 ? -14.383 -14.391 -14.992 1 96.75 219 ASN A N 1
ATOM 1659 C CA . ASN A 1 219 ? -15.031 -13.812 -13.82 1 96.75 219 ASN A CA 1
ATOM 1660 C C . ASN A 1 219 ? -14.414 -12.469 -13.445 1 96.75 219 ASN A C 1
ATOM 1662 O O . ASN A 1 219 ? -13.188 -12.32 -13.461 1 96.75 219 ASN A O 1
ATOM 1666 N N . TYR A 1 220 ? -15.25 -11.555 -13.062 1 96.38 220 TYR A N 1
ATOM 1667 C CA . TYR A 1 220 ? -14.805 -10.258 -12.562 1 96.38 220 TYR A CA 1
ATOM 1668 C C . TYR A 1 220 ? -15.852 -9.648 -11.633 1 96.38 220 TYR A C 1
ATOM 1670 O O . TYR A 1 220 ? -17.047 -9.641 -11.953 1 96.38 220 TYR A O 1
ATOM 1678 N N . PRO A 1 221 ? -15.445 -9.117 -10.461 1 94.62 221 PRO A N 1
ATOM 1679 C CA . PRO A 1 221 ? -14.094 -9.07 -9.906 1 94.62 221 PRO A CA 1
ATOM 1680 C C . PRO A 1 221 ? -13.531 -10.453 -9.586 1 94.62 221 PRO A C 1
ATOM 1682 O O . PRO A 1 221 ? -14.297 -11.398 -9.375 1 94.62 221 PRO A O 1
ATOM 1685 N N . GLY A 1 222 ? -12.203 -10.586 -9.633 1 94.25 222 GLY A N 1
ATOM 1686 C CA . GLY A 1 222 ? -11.547 -11.805 -9.203 1 94.25 222 GLY A CA 1
ATOM 1687 C C . GLY A 1 222 ? -11.766 -12.117 -7.738 1 94.25 222 GLY A C 1
ATOM 1688 O O . GLY A 1 222 ? -11.883 -11.203 -6.918 1 94.25 222 GLY A O 1
ATOM 1689 N N . PHE A 1 223 ? -11.727 -13.477 -7.398 1 90.62 223 PHE A N 1
ATOM 1690 C CA . PHE A 1 223 ? -12.047 -13.789 -6.012 1 90.62 223 PHE A CA 1
ATOM 1691 C C . PHE A 1 223 ? -11.289 -15.023 -5.543 1 90.62 223 PHE A C 1
ATOM 1693 O O . PHE A 1 223 ? -11.086 -15.211 -4.34 1 90.62 223 PHE A O 1
ATOM 1700 N N . HIS A 1 224 ? -10.828 -15.875 -6.418 1 94.19 224 HIS A N 1
ATOM 1701 C CA . HIS A 1 224 ? -10.477 -17.25 -6.039 1 94.19 224 HIS A CA 1
ATOM 1702 C C . HIS A 1 224 ? -9.039 -17.328 -5.547 1 94.19 224 HIS A C 1
ATOM 1704 O O . HIS A 1 224 ? -8.688 -18.234 -4.781 1 94.19 224 HIS A O 1
ATOM 1710 N N . SER A 1 225 ? -8.258 -16.375 -6.066 1 95.62 225 SER A N 1
ATOM 1711 C CA . SER A 1 225 ? -6.828 -16.422 -5.805 1 95.62 225 SER A CA 1
ATOM 1712 C C . SER A 1 225 ? -6.234 -15.016 -5.727 1 95.62 225 SER A C 1
ATOM 1714 O O . SER A 1 225 ? -6.668 -14.109 -6.449 1 95.62 225 SER A O 1
ATOM 1716 N N . MET A 1 226 ? -5.352 -14.797 -4.844 1 96.44 226 MET A N 1
ATOM 1717 C CA . MET A 1 226 ? -4.52 -13.602 -4.73 1 96.44 226 MET A CA 1
ATOM 1718 C C . MET A 1 226 ? -3.1 -13.969 -4.312 1 96.44 226 MET A C 1
ATOM 1720 O O . MET A 1 226 ? -2.738 -13.836 -3.143 1 96.44 226 MET A O 1
ATOM 1724 N N . PRO A 1 227 ? -2.352 -14.422 -5.25 1 96.75 227 PRO A N 1
ATOM 1725 C CA . PRO A 1 227 ? -1.017 -14.922 -4.918 1 96.75 227 PRO A CA 1
ATOM 1726 C C . PRO A 1 227 ? -0.078 -13.828 -4.418 1 96.75 227 PRO A C 1
ATOM 1728 O O . PRO A 1 227 ? -0.113 -12.703 -4.922 1 96.75 227 PRO A O 1
ATOM 1731 N N . ALA A 1 228 ? 0.693 -14.219 -3.475 1 98 228 ALA A N 1
ATOM 1732 C CA . ALA A 1 228 ? 1.808 -13.391 -3.031 1 98 228 ALA A CA 1
ATOM 1733 C C . ALA A 1 228 ? 3.111 -13.812 -3.699 1 98 228 ALA A C 1
ATOM 1735 O O . ALA A 1 228 ? 3.844 -14.656 -3.17 1 98 228 ALA A O 1
ATOM 1736 N N . ASP A 1 229 ? 3.402 -13.219 -4.809 1 98.44 229 ASP A N 1
ATOM 1737 C CA . ASP A 1 229 ? 4.699 -13.461 -5.43 1 98.44 229 ASP A CA 1
ATOM 1738 C C . ASP A 1 229 ? 5.836 -12.938 -4.551 1 98.44 229 ASP A C 1
ATOM 1740 O O . ASP A 1 229 ? 5.688 -11.914 -3.883 1 98.44 229 ASP A O 1
ATOM 1744 N N . HIS A 1 230 ? 6.992 -13.711 -4.539 1 98.88 230 HIS A N 1
ATOM 1745 C CA . HIS A 1 230 ? 8.023 -13.367 -3.574 1 98.88 230 HIS A CA 1
ATOM 1746 C C . HIS A 1 230 ? 9.344 -13.055 -4.27 1 98.88 230 HIS A C 1
ATOM 1748 O O . HIS A 1 230 ? 9.531 -13.391 -5.445 1 98.88 230 HIS A O 1
ATOM 1754 N N . LEU A 1 231 ? 10.18 -12.375 -3.633 1 98.94 231 LEU A N 1
ATOM 1755 C CA . LEU A 1 231 ? 11.625 -12.461 -3.811 1 98.94 231 LEU A CA 1
ATOM 1756 C C . LEU A 1 231 ? 12.266 -13.25 -2.676 1 98.94 231 LEU A C 1
ATOM 1758 O O . LEU A 1 231 ? 12.062 -12.93 -1.501 1 98.94 231 LEU A O 1
ATOM 1762 N N . ALA A 1 232 ? 12.898 -14.258 -2.992 1 98.94 232 ALA A N 1
ATOM 1763 C CA . ALA A 1 232 ? 13.672 -15.07 -2.053 1 98.94 232 ALA A CA 1
ATOM 1764 C C . ALA A 1 232 ? 15.062 -15.375 -2.605 1 98.94 232 ALA A C 1
ATOM 1766 O O . ALA A 1 232 ? 15.211 -15.68 -3.793 1 98.94 232 ALA A O 1
ATOM 1767 N N . CYS A 1 233 ? 16.031 -15.289 -1.811 1 98.94 233 CYS A N 1
ATOM 1768 C CA . CYS A 1 233 ? 17.406 -15.523 -2.244 1 98.94 233 CYS A CA 1
ATOM 1769 C C . CYS A 1 233 ? 18.031 -16.672 -1.463 1 98.94 233 CYS A C 1
ATOM 1771 O O . CYS A 1 233 ? 17.656 -16.922 -0.316 1 98.94 233 CYS A O 1
ATOM 1773 N N . ARG A 1 234 ? 18.922 -17.266 -2.115 1 98.94 234 ARG A N 1
ATOM 1774 C CA . ARG A 1 234 ? 19.688 -18.281 -1.389 1 98.94 234 ARG A CA 1
ATOM 1775 C C . ARG A 1 234 ? 20.328 -17.688 -0.139 1 98.94 234 ARG A C 1
ATOM 1777 O O . ARG A 1 234 ? 20.844 -16.562 -0.17 1 98.94 234 ARG A O 1
ATOM 1784 N N . LYS A 1 235 ? 20.375 -18.484 0.847 1 98.62 235 LYS A N 1
ATOM 1785 C CA . LYS A 1 235 ? 20.75 -17.969 2.162 1 98.62 235 LYS A CA 1
ATOM 1786 C C . LYS A 1 235 ? 22.188 -17.438 2.154 1 98.62 235 LYS A C 1
ATOM 1788 O O . LYS A 1 235 ? 22.438 -16.344 2.67 1 98.62 235 LYS A O 1
ATOM 1793 N N . ASP A 1 236 ? 23.172 -18.156 1.653 1 98.62 236 ASP A N 1
ATOM 1794 C CA . ASP A 1 236 ? 24.562 -17.734 1.674 1 98.62 236 ASP A CA 1
ATOM 1795 C C . ASP A 1 236 ? 24.75 -16.469 0.83 1 98.62 236 ASP A C 1
ATOM 1797 O O . ASP A 1 236 ? 25.547 -15.602 1.178 1 98.62 236 ASP A O 1
ATOM 1801 N N . VAL A 1 237 ? 24.031 -16.344 -0.337 1 98.69 237 VAL A N 1
ATOM 1802 C CA . VAL A 1 237 ? 24.062 -15.141 -1.165 1 98.69 237 VAL A CA 1
ATOM 1803 C C . VAL A 1 237 ? 23.562 -13.945 -0.358 1 98.69 237 VAL A C 1
ATOM 1805 O O . VAL A 1 237 ? 24.203 -12.883 -0.346 1 98.69 237 VAL A O 1
ATOM 1808 N N . TRP A 1 238 ? 22.453 -14.141 0.351 1 98.75 238 TRP A N 1
ATOM 1809 C CA . TRP A 1 238 ? 21.859 -13.078 1.164 1 98.75 238 TRP A CA 1
ATOM 1810 C C . TRP A 1 238 ? 22.812 -12.656 2.283 1 98.75 238 TRP A C 1
ATOM 1812 O O . TRP A 1 238 ? 23.047 -11.469 2.484 1 98.75 238 TRP A O 1
ATOM 1822 N N . GLU A 1 239 ? 23.359 -13.625 2.953 1 98.38 239 GLU A N 1
ATOM 1823 C CA . GLU A 1 239 ? 24.219 -13.352 4.109 1 98.38 239 GLU A CA 1
ATOM 1824 C C . GLU A 1 239 ? 25.5 -12.656 3.695 1 98.38 239 GLU A C 1
ATOM 1826 O O . GLU A 1 239 ? 26.078 -11.875 4.465 1 98.38 239 GLU A O 1
ATOM 1831 N N . ALA A 1 240 ? 25.938 -12.852 2.498 1 97.94 240 ALA A N 1
ATOM 1832 C CA . ALA A 1 240 ? 27.188 -12.297 2.018 1 97.94 240 ALA A CA 1
ATOM 1833 C C . ALA A 1 240 ? 27.016 -10.844 1.569 1 97.94 240 ALA A C 1
ATOM 1835 O O . ALA A 1 240 ? 27.984 -10.117 1.395 1 97.94 240 ALA A O 1
ATOM 1836 N N . MET A 1 241 ? 25.781 -10.398 1.384 1 98 241 MET A N 1
ATOM 1837 C CA . MET A 1 241 ? 25.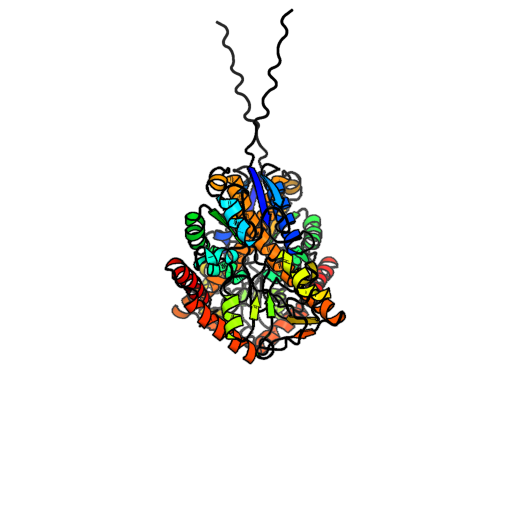516 -9.039 0.907 1 98 241 MET A CA 1
ATOM 1838 C C . MET A 1 241 ? 25.828 -8.016 1.984 1 98 241 MET A C 1
ATOM 1840 O O . MET A 1 241 ? 25.562 -8.234 3.164 1 98 241 MET A O 1
ATOM 1844 N N . PRO A 1 242 ? 26.391 -6.867 1.511 1 98.19 242 PRO A N 1
ATOM 1845 C CA . PRO A 1 242 ? 26.484 -5.758 2.459 1 98.19 242 PRO A CA 1
ATOM 1846 C C . PRO A 1 242 ? 25.125 -5.371 3.041 1 98.19 242 PRO A C 1
ATOM 1848 O O . PRO A 1 242 ? 24.109 -5.445 2.348 1 98.19 242 PRO A O 1
ATOM 1851 N N . ASP A 1 243 ? 25.125 -4.875 4.281 1 98.38 243 ASP A N 1
ATOM 1852 C CA . ASP A 1 243 ? 23.891 -4.578 4.98 1 98.38 243 ASP A CA 1
ATOM 1853 C C . ASP A 1 243 ? 23.062 -3.531 4.227 1 98.38 243 ASP A C 1
ATOM 1855 O O . ASP A 1 243 ? 21.844 -3.607 4.188 1 98.38 243 ASP A O 1
ATOM 1859 N N . HIS A 1 244 ? 23.734 -2.559 3.67 1 98.56 244 HIS A N 1
ATOM 1860 C CA . HIS A 1 244 ? 22.984 -1.52 2.967 1 98.56 244 HIS A CA 1
ATOM 1861 C C . HIS A 1 244 ? 22.375 -2.059 1.681 1 98.56 244 HIS A C 1
ATOM 1863 O O . HIS A 1 244 ? 21.328 -1.572 1.237 1 98.56 244 HIS A O 1
ATOM 1869 N N . HIS A 1 245 ? 22.984 -3.115 1.008 1 98.81 245 HIS A N 1
ATOM 1870 C CA . HIS A 1 245 ? 22.359 -3.77 -0.137 1 98.81 245 HIS A CA 1
ATOM 1871 C C . HIS A 1 245 ? 21.125 -4.555 0.285 1 98.81 245 HIS A C 1
ATOM 1873 O O . HIS A 1 245 ? 20.109 -4.535 -0.412 1 98.81 245 HIS A O 1
ATOM 1879 N N . LYS A 1 246 ? 21.219 -5.238 1.448 1 98.88 246 LYS A N 1
ATOM 1880 C CA . LYS A 1 246 ? 20.062 -5.938 1.99 1 98.88 246 LYS A CA 1
ATOM 1881 C C . LYS A 1 246 ? 18.906 -4.973 2.246 1 98.88 246 LYS A C 1
ATOM 1883 O O . LYS A 1 246 ? 17.766 -5.266 1.913 1 98.88 246 LYS A O 1
ATOM 1888 N N . ALA A 1 247 ? 19.234 -3.812 2.793 1 98.94 247 ALA A N 1
ATOM 1889 C CA . ALA A 1 247 ? 18.219 -2.801 3.068 1 98.94 247 ALA A CA 1
ATOM 1890 C C . ALA A 1 247 ? 17.562 -2.316 1.779 1 98.94 247 ALA A C 1
ATOM 1892 O O . ALA A 1 247 ? 16.344 -2.141 1.725 1 98.94 247 ALA A O 1
ATOM 1893 N N . ILE A 1 248 ? 18.344 -2.148 0.765 1 98.94 248 ILE A N 1
ATOM 1894 C CA . ILE A 1 248 ? 17.844 -1.683 -0.522 1 98.94 248 ILE A CA 1
ATOM 1895 C C . ILE A 1 248 ? 16.875 -2.709 -1.1 1 98.94 248 ILE A C 1
ATOM 1897 O O . ILE A 1 248 ? 15.805 -2.35 -1.595 1 98.94 248 ILE A O 1
ATOM 1901 N N . LEU A 1 249 ? 17.188 -3.996 -1.002 1 98.94 249 LEU A N 1
ATOM 1902 C CA . LEU A 1 249 ? 16.312 -5.031 -1.544 1 98.94 249 LEU A CA 1
ATOM 1903 C C . LEU A 1 249 ? 15.023 -5.125 -0.744 1 98.94 249 LEU A C 1
ATOM 1905 O O . LEU A 1 249 ? 13.938 -5.215 -1.321 1 98.94 249 LEU A O 1
ATOM 1909 N N . LYS A 1 250 ? 15.102 -5.066 0.551 1 98.94 250 LYS A N 1
ATOM 1910 C CA . LYS A 1 250 ? 13.914 -5.172 1.395 1 98.94 250 LYS A CA 1
ATOM 1911 C C . LYS A 1 250 ? 12.977 -3.982 1.183 1 98.94 250 LYS A C 1
ATOM 1913 O O . LYS A 1 250 ? 11.781 -4.16 0.95 1 98.94 250 LYS A O 1
ATOM 1918 N N . VAL A 1 251 ? 13.523 -2.789 1.213 1 98.88 251 VAL A N 1
ATOM 1919 C CA . VAL A 1 251 ? 12.727 -1.578 1.041 1 98.88 251 VAL A CA 1
ATOM 1920 C C . VAL A 1 251 ? 12.227 -1.489 -0.398 1 98.88 251 VAL A C 1
ATOM 1922 O O . VAL A 1 251 ? 11.086 -1.082 -0.641 1 98.88 251 VAL A O 1
ATOM 1925 N N . GLY A 1 252 ? 13.109 -1.876 -1.328 1 98.94 252 GLY A N 1
ATOM 1926 C CA . GLY A 1 252 ? 12.688 -1.94 -2.719 1 98.94 252 GLY A CA 1
ATOM 1927 C C . GLY A 1 252 ? 11.492 -2.846 -2.941 1 98.94 252 GLY A C 1
ATOM 1928 O O . GLY A 1 252 ? 10.602 -2.525 -3.732 1 98.94 252 GLY A O 1
ATOM 1929 N N . MET A 1 253 ? 11.438 -3.973 -2.242 1 98.94 253 MET A N 1
ATOM 1930 C CA . MET A 1 253 ? 10.312 -4.891 -2.371 1 98.94 253 MET A CA 1
ATOM 1931 C C . MET A 1 253 ? 9.039 -4.277 -1.792 1 98.94 253 MET A C 1
ATOM 1933 O O . MET A 1 253 ? 7.941 -4.508 -2.307 1 98.94 253 MET A O 1
ATOM 1937 N N . GLN A 1 254 ? 9.188 -3.531 -0.733 1 98.88 254 GLN A N 1
ATOM 1938 C CA . GLN A 1 254 ? 8.031 -2.867 -0.152 1 98.88 254 GLN A CA 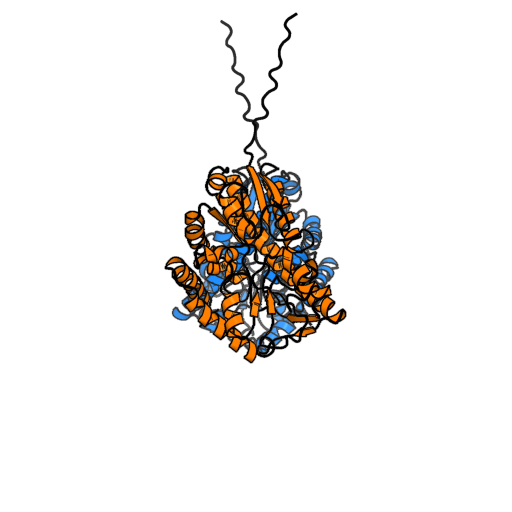1
ATOM 1939 C C . GLN A 1 254 ? 7.469 -1.809 -1.099 1 98.88 254 GLN A C 1
ATOM 1941 O O . GLN A 1 254 ? 6.258 -1.732 -1.307 1 98.88 254 GLN A O 1
ATOM 1946 N N . ALA A 1 255 ? 8.352 -1.034 -1.682 1 98.94 255 ALA A N 1
ATOM 1947 C CA . ALA A 1 255 ? 7.922 -0.041 -2.662 1 98.94 255 ALA A CA 1
ATOM 1948 C C . ALA A 1 255 ? 7.27 -0.709 -3.871 1 98.94 255 ALA A C 1
ATOM 1950 O O . ALA A 1 255 ? 6.242 -0.242 -4.371 1 98.94 255 ALA A O 1
ATOM 1951 N N . LEU A 1 256 ? 7.852 -1.81 -4.305 1 98.94 256 LEU A N 1
ATOM 1952 C CA . LEU A 1 256 ? 7.254 -2.576 -5.395 1 98.94 256 LEU A CA 1
ATOM 1953 C C . LEU A 1 256 ? 5.859 -3.066 -5.016 1 98.94 256 LEU A C 1
ATOM 1955 O O . LEU A 1 256 ? 4.949 -3.057 -5.848 1 98.94 256 LEU A O 1
ATOM 1959 N N . GLY A 1 257 ? 5.738 -3.533 -3.762 1 98.81 257 GLY A N 1
ATOM 1960 C CA . GLY A 1 257 ? 4.434 -3.969 -3.297 1 98.81 257 GLY A CA 1
ATOM 1961 C C . GLY A 1 257 ? 3.354 -2.916 -3.479 1 98.81 257 GLY A C 1
ATOM 1962 O O . GLY A 1 257 ? 2.293 -3.197 -4.039 1 98.81 257 GLY A O 1
ATOM 1963 N N . LEU A 1 258 ? 3.643 -1.703 -3.088 1 98.88 258 LEU A N 1
ATOM 1964 C CA . LEU A 1 258 ? 2.686 -0.609 -3.227 1 98.88 258 LEU A CA 1
ATOM 1965 C C . LEU A 1 258 ? 2.418 -0.306 -4.695 1 98.88 258 LEU A C 1
ATOM 1967 O O . LEU A 1 258 ? 1.262 -0.235 -5.121 1 98.88 258 LEU A O 1
ATOM 1971 N N . LYS A 1 259 ? 3.473 -0.165 -5.484 1 98.81 259 LYS A N 1
ATOM 1972 C CA . LYS A 1 259 ? 3.338 0.186 -6.895 1 98.81 259 LYS A CA 1
ATOM 1973 C C . LYS A 1 259 ? 2.57 -0.89 -7.656 1 98.81 259 LYS A C 1
ATOM 1975 O O . LYS A 1 259 ? 1.664 -0.581 -8.43 1 98.81 259 LYS A O 1
ATOM 1980 N N . ASN A 1 260 ? 2.916 -2.109 -7.355 1 98.81 260 ASN A N 1
ATOM 1981 C CA . ASN A 1 260 ? 2.332 -3.236 -8.07 1 98.81 260 ASN A CA 1
ATOM 1982 C C . ASN A 1 260 ? 0.843 -3.383 -7.77 1 98.81 260 ASN A C 1
ATOM 1984 O O . ASN A 1 260 ? 0.03 -3.521 -8.688 1 98.81 260 ASN A O 1
ATOM 1988 N N . SER A 1 261 ? 0.488 -3.355 -6.551 1 98.75 261 SER A N 1
ATOM 1989 C CA . SER A 1 261 ? -0.913 -3.523 -6.18 1 98.75 261 SER A CA 1
ATOM 1990 C C . SER A 1 261 ? -1.768 -2.377 -6.707 1 98.75 261 SER A C 1
ATOM 1992 O O . SER A 1 261 ? -2.854 -2.604 -7.246 1 98.75 261 SER A O 1
ATOM 1994 N N . THR A 1 262 ? -1.278 -1.164 -6.641 1 98.62 262 THR A N 1
ATOM 1995 C CA . THR A 1 262 ? -2.076 -0.009 -7.039 1 98.62 262 THR A CA 1
ATOM 1996 C C . THR A 1 262 ? -2.213 0.06 -8.555 1 98.62 262 THR A C 1
ATOM 1998 O O . THR A 1 262 ? -3.285 0.374 -9.078 1 98.62 262 THR A O 1
ATOM 2001 N N . ILE A 1 263 ? -1.152 -0.228 -9.289 1 98.75 263 ILE A N 1
ATOM 2002 C CA . ILE A 1 263 ? -1.251 -0.142 -10.742 1 98.75 263 ILE A CA 1
ATOM 2003 C C . ILE A 1 263 ? -2.166 -1.248 -11.266 1 98.75 263 ILE A C 1
ATOM 2005 O O . ILE A 1 263 ? -2.895 -1.052 -12.242 1 98.75 263 ILE A O 1
ATOM 2009 N N . ASN A 1 264 ? -2.104 -2.443 -10.625 1 98.31 264 ASN A N 1
ATOM 2010 C CA . ASN A 1 264 ? -3.004 -3.516 -11.039 1 98.31 264 ASN A CA 1
ATOM 2011 C C . ASN A 1 264 ? -4.465 -3.133 -10.828 1 98.31 264 ASN A C 1
ATOM 2013 O O . ASN A 1 264 ? -5.32 -3.457 -11.648 1 98.31 264 ASN A O 1
ATOM 2017 N N . GLU A 1 265 ? -4.762 -2.486 -9.766 1 96.62 265 GLU A N 1
ATOM 2018 C CA . GLU A 1 265 ? -6.129 -2.027 -9.547 1 96.62 265 GLU A CA 1
ATOM 2019 C C . GLU A 1 265 ? -6.582 -1.081 -10.648 1 96.62 265 GLU A C 1
ATOM 2021 O O . GLU A 1 265 ? -7.676 -1.233 -11.195 1 96.62 265 GLU A O 1
ATOM 2026 N N . VAL A 1 266 ? -5.73 -0.142 -11.008 1 97.81 266 VAL A N 1
ATOM 2027 C CA . VAL A 1 266 ? -6.039 0.835 -12.047 1 97.81 266 VAL A CA 1
ATOM 2028 C C . VAL A 1 266 ? -6.207 0.126 -13.391 1 97.81 266 VAL A C 1
ATOM 2030 O O . VAL A 1 266 ? -7.223 0.302 -14.062 1 97.81 266 VAL A O 1
ATOM 2033 N N . LYS A 1 267 ? -5.262 -0.693 -13.695 1 98.31 267 LYS A N 1
ATOM 2034 C CA . LYS A 1 267 ? -5.242 -1.329 -15.008 1 98.31 267 LYS A CA 1
ATOM 2035 C C . LYS A 1 267 ? -6.352 -2.365 -15.133 1 98.31 267 LYS A C 1
ATOM 2037 O O . LYS A 1 267 ? -6.914 -2.555 -16.219 1 98.31 267 LYS A O 1
ATOM 2042 N N . ASN A 1 268 ? -6.695 -3.082 -14.078 1 97.62 268 ASN A N 1
ATOM 2043 C CA . ASN A 1 268 ? -7.789 -4.047 -14.133 1 97.62 268 ASN A CA 1
ATOM 2044 C C . ASN A 1 268 ? -9.125 -3.361 -14.414 1 97.62 268 ASN A C 1
ATOM 2046 O O . ASN A 1 268 ? -9.961 -3.896 -15.141 1 97.62 268 ASN A O 1
ATOM 2050 N N . ALA A 1 269 ? -9.344 -2.236 -13.828 1 96.06 269 ALA A N 1
ATOM 2051 C CA . ALA A 1 269 ? -10.562 -1.483 -14.109 1 96.06 269 ALA A CA 1
ATOM 2052 C C . ALA A 1 269 ? -10.641 -1.091 -15.578 1 96.06 269 ALA A C 1
ATOM 2054 O O . ALA A 1 269 ? -11.688 -1.235 -16.219 1 96.06 269 ALA A O 1
ATOM 2055 N N . GLN A 1 270 ? -9.531 -0.612 -16.094 1 97.31 270 GLN A N 1
ATOM 2056 C CA . GLN A 1 270 ? -9.477 -0.231 -17.5 1 97.31 270 GLN A CA 1
ATOM 2057 C C . GLN A 1 270 ? -9.648 -1.445 -18.406 1 97.31 270 GLN A C 1
ATOM 2059 O O . GLN A 1 270 ? -10.414 -1.396 -19.375 1 97.31 270 GLN A O 1
ATOM 2064 N N . THR A 1 271 ? -8.961 -2.521 -18.047 1 98.12 271 THR A N 1
ATOM 2065 C CA . THR A 1 271 ? -8.992 -3.748 -18.844 1 98.12 271 THR A CA 1
ATOM 2066 C C . THR A 1 271 ? -10.398 -4.34 -18.859 1 98.12 271 THR A C 1
ATOM 2068 O O . THR A 1 271 ? -10.852 -4.852 -19.891 1 98.12 271 THR A O 1
ATOM 2071 N N . ALA A 1 272 ? -11.086 -4.27 -17.75 1 97.69 272 ALA A N 1
ATOM 2072 C CA . ALA A 1 272 ? -12.453 -4.77 -17.703 1 97.69 272 ALA A CA 1
ATOM 2073 C C . ALA A 1 272 ? -13.336 -4.066 -18.719 1 97.69 272 ALA A C 1
ATOM 2075 O O . ALA A 1 272 ? -14.109 -4.715 -19.438 1 97.69 272 ALA A O 1
ATOM 2076 N N . LYS A 1 273 ? -13.227 -2.752 -18.828 1 96.31 273 LYS A N 1
ATOM 2077 C CA . LYS A 1 273 ? -13.992 -1.98 -19.797 1 96.31 273 LYS A CA 1
ATOM 2078 C C . LYS A 1 273 ? -13.625 -2.389 -21.219 1 96.31 273 LYS A C 1
ATOM 2080 O O . LYS A 1 273 ? -14.5 -2.613 -22.062 1 96.31 273 LYS A O 1
ATOM 2085 N N . GLU A 1 274 ? -12.367 -2.512 -21.453 1 97.62 274 GLU A N 1
ATOM 2086 C CA . GLU A 1 274 ? -11.875 -2.852 -22.781 1 97.62 274 GLU A CA 1
ATOM 2087 C C . GLU A 1 274 ? -12.336 -4.242 -23.203 1 97.62 274 GLU A C 1
ATOM 2089 O O . GLU A 1 274 ? -12.711 -4.457 -24.359 1 97.62 274 GLU A O 1
ATOM 2094 N N . LEU A 1 275 ? -12.227 -5.18 -22.266 1 98.44 275 LEU A N 1
ATOM 2095 C CA . LEU A 1 275 ? -12.633 -6.547 -22.578 1 98.44 275 LEU A CA 1
ATOM 2096 C C . LEU A 1 275 ? -14.117 -6.617 -22.906 1 98.44 275 LEU A C 1
ATOM 2098 O O . LEU A 1 275 ? -14.531 -7.332 -23.828 1 98.44 275 LEU A O 1
ATOM 2102 N N . ARG A 1 276 ? -14.93 -5.875 -22.156 1 97.94 276 ARG A N 1
ATOM 2103 C CA . ARG A 1 276 ? -16.359 -5.824 -22.453 1 97.94 276 ARG A CA 1
ATOM 2104 C C . ARG A 1 276 ? -16.594 -5.281 -23.859 1 97.94 276 ARG A C 1
ATOM 2106 O O . ARG A 1 276 ? -17.422 -5.812 -24.609 1 97.94 276 ARG A O 1
ATOM 2113 N N . GLU A 1 277 ? -15.906 -4.273 -24.219 1 97.88 277 GLU A N 1
ATOM 2114 C CA . GLU A 1 277 ? -16.031 -3.664 -25.547 1 97.88 277 GLU A CA 1
ATOM 2115 C C . GLU A 1 277 ? -15.641 -4.645 -26.641 1 97.88 277 GLU A C 1
ATOM 2117 O O . GLU A 1 277 ? -16.172 -4.582 -27.766 1 97.88 277 GLU A O 1
ATOM 2122 N N . LYS A 1 278 ? -14.773 -5.57 -26.328 1 97.75 278 LYS A N 1
ATOM 2123 C CA . LYS A 1 278 ? -14.289 -6.555 -27.281 1 97.75 278 LYS A CA 1
ATOM 2124 C C . LYS A 1 278 ? -15.188 -7.785 -27.312 1 97.75 278 LYS A C 1
ATOM 2126 O O . LYS A 1 278 ? -14.922 -8.734 -28.047 1 97.75 278 LYS A O 1
ATOM 2131 N N . GLY A 1 279 ? -16.125 -7.793 -26.422 1 97.81 279 GLY A N 1
ATOM 2132 C CA . GLY A 1 279 ? -17.109 -8.852 -26.469 1 97.81 279 GLY A CA 1
ATOM 2133 C C . GLY A 1 279 ? -16.828 -9.984 -25.5 1 97.81 279 GLY A C 1
ATOM 2134 O O . GLY A 1 279 ? 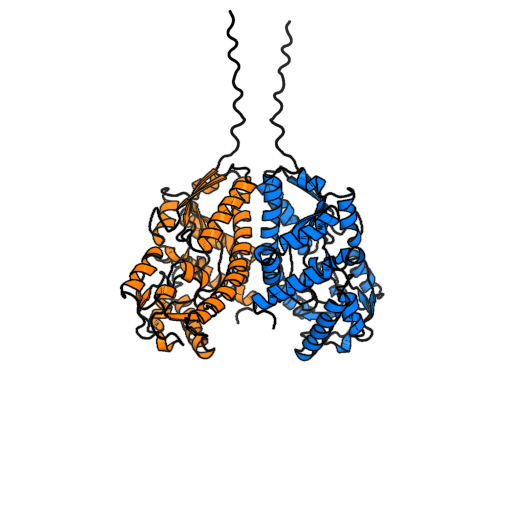-17.516 -11.008 -25.516 1 97.81 279 GLY A O 1
ATOM 2135 N N . ILE A 1 280 ? -15.773 -9.82 -24.688 1 98.5 280 ILE A N 1
ATOM 2136 C CA . ILE A 1 280 ? -15.531 -10.797 -23.625 1 98.5 280 ILE A CA 1
ATOM 2137 C C . ILE A 1 280 ? -16.578 -10.656 -22.531 1 98.5 280 ILE A C 1
ATOM 2139 O O . ILE A 1 280 ? -16.906 -9.539 -22.125 1 98.5 280 ILE A O 1
ATOM 2143 N N . LYS A 1 281 ? -17.141 -11.766 -22.078 1 98.5 281 LYS A N 1
ATOM 2144 C CA . LYS A 1 281 ? -18.141 -11.742 -21 1 98.5 281 LYS A CA 1
ATOM 2145 C C . LYS A 1 281 ? -17.469 -11.75 -19.641 1 98.5 281 LYS A C 1
ATOM 2147 O O . LYS A 1 281 ? -16.797 -12.719 -19.281 1 98.5 281 LYS A O 1
ATOM 2152 N N . LEU A 1 282 ? -17.641 -10.734 -18.906 1 98.31 282 LEU A N 1
ATOM 2153 C CA . LEU A 1 282 ? -17.172 -10.648 -17.516 1 98.31 282 LEU A CA 1
ATOM 2154 C C . LEU A 1 282 ? -18.312 -10.953 -16.547 1 98.31 282 LEU A C 1
ATOM 2156 O O . LEU A 1 282 ? -19.188 -10.117 -16.328 1 98.31 282 LEU A O 1
ATOM 2160 N N . ASN A 1 283 ? -18.234 -12.117 -15.969 1 97.88 283 ASN A N 1
ATOM 2161 C CA . ASN A 1 283 ? -19.328 -12.594 -15.117 1 97.88 283 ASN A CA 1
ATOM 2162 C C . ASN A 1 283 ? -19.047 -12.305 -13.641 1 97.88 283 ASN A C 1
ATOM 2164 O O . ASN A 1 283 ? -18.016 -12.695 -13.109 1 97.88 283 ASN A O 1
ATOM 2168 N N . THR A 1 284 ? -19.953 -11.617 -13.039 1 97.12 284 THR A N 1
ATOM 2169 C CA . THR A 1 284 ? -19.938 -11.445 -11.586 1 97.12 284 THR A CA 1
ATOM 2170 C C . THR A 1 284 ? -20.688 -12.57 -10.898 1 97.12 284 THR A C 1
ATOM 2172 O O . THR A 1 284 ? -21.875 -12.766 -11.141 1 97.12 284 THR A O 1
ATOM 2175 N N . TRP A 1 285 ? -19.984 -13.266 -10.031 1 96.19 285 TRP A N 1
ATOM 2176 C CA . TRP A 1 285 ? -20.641 -14.375 -9.344 1 96.19 285 TRP A CA 1
ATOM 2177 C C . TRP A 1 285 ? -21.562 -13.875 -8.242 1 96.19 285 TRP A C 1
ATOM 2179 O O . TRP A 1 285 ? -21.266 -12.875 -7.582 1 96.19 285 TRP A O 1
ATOM 2189 N N . SER A 1 286 ? -22.688 -14.617 -8.055 1 96.62 286 SER A N 1
ATOM 2190 C CA . SER A 1 286 ? -23.641 -14.25 -7.012 1 96.62 286 SER A CA 1
ATOM 2191 C C . SER A 1 286 ? -23.062 -14.477 -5.621 1 96.62 286 SER A C 1
ATOM 2193 O O . SER A 1 286 ? -22.109 -15.242 -5.461 1 96.62 286 SER A O 1
ATOM 2195 N N . ASP A 1 287 ? -23.641 -13.852 -4.68 1 95.56 287 ASP A N 1
ATOM 2196 C CA . ASP A 1 287 ? -23.234 -14.07 -3.291 1 95.56 287 ASP A CA 1
ATOM 2197 C C . ASP A 1 287 ? -23.391 -15.539 -2.9 1 95.56 287 ASP A C 1
ATOM 2199 O O . ASP A 1 287 ? -22.609 -16.062 -2.109 1 95.56 287 ASP A O 1
ATOM 2203 N N . GLU A 1 288 ? -24.391 -16.094 -3.424 1 97 288 GLU A N 1
ATOM 2204 C CA . GLU A 1 288 ? -24.641 -17.5 -3.146 1 97 288 GLU A CA 1
ATOM 2205 C C . GLU A 1 288 ? -23.531 -18.375 -3.727 1 97 288 GLU A C 1
ATOM 2207 O O . GLU A 1 288 ? -23.031 -19.297 -3.057 1 97 288 GLU A O 1
ATOM 2212 N N . ASP A 1 289 ? -23.125 -18.141 -4.93 1 96.44 289 ASP A N 1
ATOM 2213 C CA . ASP A 1 289 ? -22.031 -18.891 -5.562 1 96.44 289 ASP A CA 1
ATOM 2214 C C . ASP A 1 289 ? -20.719 -18.688 -4.816 1 96.44 289 ASP A C 1
ATOM 2216 O O . ASP A 1 289 ? -19.969 -19.641 -4.602 1 96.44 289 ASP A O 1
ATOM 2220 N N . LEU A 1 290 ? -20.5 -17.484 -4.41 1 95 290 LEU A N 1
ATOM 2221 C CA . LEU A 1 290 ? -19.266 -17.156 -3.688 1 95 290 LEU A CA 1
ATOM 2222 C C . LEU A 1 290 ? -19.25 -17.844 -2.326 1 95 290 LEU A C 1
ATOM 2224 O O . LEU A 1 290 ? -18.188 -18.25 -1.842 1 95 290 LEU A O 1
ATOM 2228 N N . ALA A 1 291 ? -20.406 -17.953 -1.73 1 95 291 ALA A N 1
ATOM 2229 C CA . ALA A 1 291 ? -20.5 -18.656 -0.45 1 95 291 ALA A CA 1
ATOM 2230 C C . ALA A 1 291 ? -20.125 -20.125 -0.601 1 95 291 ALA A C 1
ATOM 2232 O O . ALA A 1 291 ? -19.469 -20.703 0.27 1 95 291 ALA A O 1
ATOM 2233 N N . VAL A 1 292 ? -20.594 -20.703 -1.686 1 96.38 292 VAL A N 1
ATOM 2234 C CA . VAL A 1 292 ? -20.234 -22.094 -1.968 1 96.38 292 VAL A CA 1
ATOM 2235 C C . VAL A 1 292 ? -18.734 -22.234 -2.129 1 96.38 292 VAL A C 1
ATOM 2237 O O . VAL A 1 292 ? -18.109 -23.141 -1.564 1 96.38 292 VAL A O 1
ATOM 2240 N N . TYR A 1 293 ? -18.109 -21.359 -2.844 1 95.12 293 TYR A N 1
ATOM 2241 C CA . TYR A 1 293 ? -16.672 -21.359 -3.031 1 95.12 293 TYR A CA 1
ATOM 2242 C C . TYR A 1 293 ? -15.945 -21.172 -1.701 1 95.12 293 TYR A C 1
ATOM 2244 O O . TYR A 1 293 ? -14.992 -21.906 -1.405 1 95.12 293 TYR A O 1
ATOM 2252 N N . ARG A 1 294 ? -16.375 -20.203 -0.907 1 94.25 294 ARG A N 1
ATOM 2253 C CA . ARG A 1 294 ? -15.742 -19.906 0.371 1 94.25 294 ARG A CA 1
ATOM 2254 C C . ARG A 1 294 ? -15.781 -21.125 1.297 1 94.25 294 ARG A C 1
ATOM 2256 O O . ARG A 1 294 ? -14.82 -21.391 2.021 1 94.25 294 ARG A O 1
ATOM 2263 N N . GLN A 1 295 ? -16.875 -21.797 1.29 1 95.31 295 GLN A N 1
ATOM 2264 C CA . GLN A 1 295 ? -16.969 -23 2.104 1 95.31 295 GLN A CA 1
ATOM 2265 C C . GLN A 1 295 ? -15.977 -24.062 1.634 1 95.31 295 GLN A C 1
ATOM 2267 O O . GLN A 1 295 ? -15.328 -24.719 2.451 1 95.31 295 GLN A O 1
ATOM 2272 N N . ALA A 1 296 ? -15.875 -24.234 0.318 1 96.12 296 ALA A N 1
ATOM 2273 C CA . ALA A 1 296 ? -14.906 -25.188 -0.229 1 96.12 296 ALA A CA 1
ATOM 2274 C C . ALA A 1 296 ? -13.484 -24.812 0.156 1 96.12 296 ALA A C 1
ATOM 2276 O O . ALA A 1 296 ? -12.656 -25.672 0.427 1 96.12 296 ALA A O 1
ATOM 2277 N N . VAL A 1 297 ? -13.203 -23.516 0.176 1 95.94 297 VAL A N 1
ATOM 2278 C CA . VAL A 1 297 ? -11.883 -23.016 0.557 1 95.94 297 VAL A CA 1
ATOM 2279 C C . VAL A 1 297 ? -11.594 -23.391 2.008 1 95.94 297 VAL A C 1
ATOM 2281 O O . VAL A 1 297 ? -10.547 -23.969 2.303 1 95.94 297 VAL A O 1
ATOM 2284 N N . GLN A 1 298 ? -12.492 -23.109 2.912 1 94.75 298 GLN A N 1
ATOM 2285 C CA . GLN A 1 298 ? -12.289 -23.375 4.336 1 94.75 298 GLN A CA 1
ATOM 2286 C C . GLN A 1 298 ? -12.086 -24.859 4.605 1 94.75 298 GLN A C 1
ATOM 2288 O O . GLN A 1 298 ? -11.203 -25.25 5.375 1 94.75 298 GLN A O 1
ATOM 2293 N N . ASP A 1 299 ? -12.883 -25.625 3.938 1 96.06 299 ASP A N 1
ATOM 2294 C CA . ASP A 1 299 ? -12.727 -27.078 4.078 1 96.06 299 ASP A CA 1
ATOM 2295 C C . ASP A 1 299 ? -11.359 -27.531 3.578 1 96.06 299 ASP A C 1
ATOM 2297 O O . ASP A 1 299 ? -10.719 -28.391 4.195 1 96.06 299 ASP A O 1
ATOM 2301 N N . SER A 1 300 ? -10.914 -26.969 2.525 1 97.12 300 SER A N 1
ATOM 2302 C CA . SER A 1 300 ? -9.672 -27.375 1.89 1 97.12 300 SER A CA 1
ATOM 2303 C C . SER A 1 300 ? -8.461 -26.891 2.676 1 97.12 300 SER A C 1
ATOM 2305 O O . SER A 1 300 ? -7.414 -27.547 2.682 1 97.12 300 SER A O 1
ATOM 2307 N N . TRP A 1 301 ? -8.57 -25.719 3.363 1 97.06 301 TRP A N 1
ATOM 2308 C CA . TRP A 1 301 ? -7.484 -25.25 4.227 1 97.06 301 TRP A CA 1
ATOM 2309 C C . TRP A 1 301 ? -7.145 -26.297 5.277 1 97.06 301 TRP A C 1
ATOM 2311 O O . TRP A 1 301 ? -5.973 -26.641 5.465 1 97.06 301 TRP A O 1
ATOM 2321 N N . VAL A 1 302 ? -8.172 -26.828 5.867 1 95.38 302 VAL A N 1
ATOM 2322 C CA . VAL A 1 302 ? -8 -27.797 6.945 1 95.38 302 VAL A CA 1
ATOM 2323 C C . VAL A 1 302 ? -7.395 -29.094 6.391 1 95.38 302 VAL A C 1
ATOM 2325 O O . VAL A 1 302 ? -6.469 -29.656 6.984 1 95.38 302 VAL A O 1
ATOM 2328 N N . GLU A 1 303 ? -7.895 -29.469 5.277 1 96.69 303 GLU A N 1
ATOM 2329 C CA . GLU A 1 303 ? -7.426 -30.703 4.66 1 96.69 303 GLU A CA 1
ATOM 2330 C C . GLU A 1 303 ? -5.98 -30.578 4.191 1 96.69 303 GLU A C 1
ATOM 2332 O O . GLU A 1 303 ? -5.223 -31.547 4.219 1 96.69 303 GLU A O 1
ATOM 2337 N N . PHE A 1 304 ? -5.629 -29.422 3.754 1 96.62 304 PHE A N 1
ATOM 2338 C CA . PHE A 1 304 ? -4.324 -29.203 3.139 1 96.62 304 PHE A CA 1
ATOM 2339 C C . PHE A 1 304 ? -3.26 -28.953 4.199 1 96.62 304 PHE A C 1
ATOM 2341 O O . PHE A 1 304 ? -2.08 -29.234 3.982 1 96.62 304 PHE A O 1
ATOM 2348 N N . ALA A 1 305 ? -3.662 -28.359 5.379 1 97.62 305 ALA A N 1
ATOM 2349 C CA . ALA A 1 305 ? -2.725 -28.062 6.453 1 97.62 305 ALA A CA 1
ATOM 2350 C C . ALA A 1 305 ? -2.389 -29.312 7.262 1 97.62 305 ALA A C 1
ATOM 2352 O O . ALA A 1 305 ? -2.912 -29.516 8.359 1 97.62 305 ALA A O 1
ATOM 2353 N N . THR A 1 306 ? -1.417 -30.062 6.773 1 97.94 306 THR A N 1
ATOM 2354 C CA . THR A 1 306 ? -1.193 -31.391 7.336 1 97.94 306 THR A CA 1
ATOM 2355 C C . THR A 1 306 ? 0.056 -31.406 8.211 1 97.94 306 THR A C 1
ATOM 2357 O O . THR A 1 306 ? 0.243 -32.312 9.023 1 97.94 306 THR A O 1
ATOM 2360 N N . THR A 1 307 ? 1.024 -30.484 8.039 1 98.38 307 THR A N 1
ATOM 2361 C CA . THR A 1 307 ? 2.248 -30.422 8.836 1 98.38 307 THR A CA 1
ATOM 2362 C C . THR A 1 307 ? 2.119 -29.375 9.945 1 98.38 307 THR A C 1
ATOM 2364 O O . THR A 1 307 ? 1.254 -28.5 9.883 1 98.38 307 THR A O 1
ATOM 2367 N N . PRO A 1 308 ? 2.996 -29.5 10.984 1 98.19 308 PRO A N 1
ATOM 2368 C CA . PRO A 1 308 ? 2.984 -28.469 12.023 1 98.19 308 PRO A CA 1
ATOM 2369 C C . PRO A 1 308 ? 3.193 -27.062 11.461 1 98.19 308 PRO A C 1
ATOM 2371 O O . PRO A 1 308 ? 2.531 -26.109 11.891 1 98.19 308 PRO A O 1
ATOM 2374 N N . GLU A 1 309 ? 4.055 -26.938 10.453 1 98.38 309 GLU A N 1
ATOM 2375 C CA . GLU A 1 309 ? 4.336 -25.641 9.844 1 98.38 309 GLU A CA 1
ATOM 2376 C C . GLU A 1 309 ? 3.105 -25.078 9.133 1 98.38 309 GLU A C 1
ATOM 2378 O O . GLU A 1 309 ? 2.805 -23.891 9.25 1 98.38 309 GLU A O 1
ATOM 2383 N N . SER A 1 310 ? 2.42 -25.938 8.375 1 98.5 310 SER A N 1
ATOM 2384 C CA . SER A 1 310 ? 1.246 -25.484 7.645 1 98.5 310 SER A CA 1
ATOM 2385 C C . SER A 1 310 ? 0.113 -25.109 8.594 1 98.5 310 SER A C 1
ATOM 2387 O O . SER A 1 310 ? -0.587 -24.109 8.367 1 98.5 310 SER A O 1
ATOM 2389 N N . LYS A 1 311 ? -0.088 -25.906 9.641 1 98.5 311 LYS A N 1
ATOM 2390 C CA . LYS A 1 311 ? -1.104 -25.594 10.641 1 98.5 311 LYS A CA 1
ATOM 2391 C C . LYS A 1 311 ? -0.804 -24.25 11.328 1 98.5 311 LYS A C 1
ATOM 2393 O O . LYS A 1 311 ? -1.7 -23.438 11.508 1 98.5 311 LYS A O 1
ATOM 2398 N N . GLU A 1 312 ? 0.429 -24.047 11.672 1 98.31 312 GLU A N 1
ATOM 2399 C CA . GLU A 1 312 ? 0.833 -22.828 12.352 1 98.31 312 GLU A CA 1
ATOM 2400 C C . GLU A 1 312 ? 0.645 -21.609 11.453 1 98.31 312 GLU A C 1
ATOM 2402 O O . GLU A 1 312 ? 0.14 -20.578 11.898 1 98.31 312 GLU A O 1
ATOM 2407 N N . LEU A 1 313 ? 1.07 -21.672 10.219 1 98.38 313 LEU A N 1
ATOM 2408 C CA . LEU A 1 313 ? 0.965 -20.547 9.297 1 98.38 313 LEU A CA 1
ATOM 2409 C C . LEU A 1 313 ? -0.496 -20.219 8.992 1 98.38 313 LEU A C 1
ATOM 2411 O O . LEU A 1 313 ? -0.886 -19.047 8.969 1 98.38 313 LEU A O 1
ATOM 2415 N N . LEU A 1 314 ? -1.282 -21.281 8.742 1 98.06 314 LEU A N 1
ATOM 2416 C CA . LEU A 1 314 ? -2.709 -21.062 8.531 1 98.06 314 LEU A CA 1
ATOM 2417 C C . LEU A 1 314 ? -3.336 -20.375 9.742 1 98.06 314 LEU A C 1
ATOM 2419 O O . LEU A 1 314 ? -4.059 -19.391 9.586 1 98.06 314 LEU A O 1
ATOM 2423 N N . GLN A 1 315 ? -3.027 -20.859 10.914 1 98.06 315 GLN A N 1
ATOM 2424 C CA . GLN A 1 315 ? -3.594 -20.281 12.125 1 98.06 315 GLN A CA 1
ATOM 2425 C C . GLN A 1 315 ? -3.16 -18.828 12.305 1 98.06 315 GLN A C 1
ATOM 2427 O O . GLN A 1 315 ? -3.951 -17.984 12.742 1 98.06 315 GLN A O 1
ATOM 2432 N N . SER A 1 316 ? -1.928 -18.547 12.008 1 98.44 316 SER A N 1
ATOM 2433 C CA . SER A 1 316 ? -1.423 -17.188 12.102 1 98.44 316 SER A CA 1
ATOM 2434 C C . SER A 1 316 ? -2.223 -16.234 11.219 1 98.44 316 SER A C 1
ATOM 2436 O O . SER A 1 316 ? -2.568 -15.125 11.641 1 98.44 316 SER A O 1
ATOM 2438 N N . HIS A 1 317 ? -2.486 -16.656 9.984 1 98.25 317 HIS A N 1
ATOM 2439 C CA . HIS A 1 317 ? -3.299 -15.852 9.078 1 98.25 317 HIS A CA 1
ATOM 2440 C C . HIS A 1 317 ? -4.703 -15.641 9.633 1 98.25 317 HIS A C 1
ATOM 2442 O O . HIS A 1 317 ? -5.227 -14.523 9.617 1 98.25 317 HIS A O 1
ATOM 2448 N N . LEU A 1 318 ? -5.324 -16.734 10.086 1 97.12 318 LEU A N 1
ATOM 2449 C CA . LEU A 1 318 ? -6.703 -16.672 10.555 1 97.12 318 LEU A CA 1
ATOM 2450 C C . LEU A 1 318 ? -6.82 -15.789 11.797 1 97.12 318 LEU A C 1
ATOM 2452 O O . LEU A 1 318 ? -7.754 -14.992 11.914 1 97.12 318 LEU A O 1
ATOM 2456 N N . ASP A 1 319 ? -5.863 -15.898 12.711 1 97.44 319 ASP A N 1
ATOM 2457 C CA . ASP A 1 319 ? -5.855 -15.055 13.906 1 97.44 319 ASP A CA 1
ATOM 2458 C C . ASP A 1 319 ? -5.734 -13.578 13.539 1 97.44 319 ASP A C 1
ATOM 2460 O O . ASP A 1 319 ? -6.422 -12.734 14.109 1 97.44 319 ASP A O 1
ATOM 2464 N N . PHE A 1 320 ? -4.906 -13.297 12.609 1 97.69 320 PHE A N 1
ATOM 2465 C CA . PHE A 1 320 ? -4.699 -11.922 12.18 1 97.69 320 PHE A CA 1
ATOM 2466 C C . PHE A 1 320 ? -5.973 -11.352 11.555 1 97.69 320 PHE A C 1
ATOM 2468 O O . PHE A 1 320 ? -6.359 -10.219 11.852 1 97.69 320 PHE A O 1
ATOM 2475 N N . LEU A 1 321 ? -6.59 -12.141 10.719 1 96.12 321 LEU A N 1
ATOM 2476 C CA . LEU A 1 321 ? -7.82 -11.711 10.07 1 96.12 321 LEU A CA 1
ATOM 2477 C C . LEU A 1 321 ? -8.914 -11.438 11.094 1 96.12 321 LEU A C 1
ATOM 2479 O O . LEU A 1 321 ? -9.672 -10.477 10.961 1 96.12 321 LEU A O 1
ATOM 2483 N N . ARG A 1 322 ? -8.992 -12.234 12.094 1 95.06 322 ARG A N 1
ATOM 2484 C CA . ARG A 1 322 ? -9.961 -12.031 13.164 1 95.06 322 ARG A CA 1
ATOM 2485 C C . ARG A 1 322 ? -9.656 -10.758 13.945 1 95.06 322 ARG A C 1
ATOM 2487 O O . ARG A 1 322 ? -10.562 -9.984 14.266 1 95.06 322 ARG A O 1
ATOM 2494 N N . GLU A 1 323 ? -8.414 -10.578 14.195 1 93.62 323 GLU A N 1
ATOM 2495 C CA . GLU A 1 323 ? -7.992 -9.383 14.922 1 93.62 323 GLU A CA 1
ATOM 2496 C C . GLU A 1 323 ? -8.32 -8.117 14.141 1 93.62 323 GLU A C 1
ATOM 2498 O O . GLU A 1 323 ? -8.672 -7.094 14.719 1 93.62 323 GLU A O 1
ATOM 2503 N N . LEU A 1 324 ? -8.203 -8.211 12.859 1 92.88 324 LEU A N 1
ATOM 2504 C CA . LEU A 1 324 ? -8.477 -7.078 11.984 1 92.88 324 LEU A CA 1
ATOM 2505 C C . LEU A 1 324 ? -9.977 -6.848 11.844 1 92.88 324 LEU A C 1
ATOM 2507 O O . LEU A 1 324 ? -10.406 -5.789 11.375 1 92.88 324 LEU A O 1
ATOM 2511 N N . GLY A 1 325 ? -10.836 -7.867 12.211 1 88.56 325 GLY A N 1
ATOM 2512 C CA . GLY A 1 325 ? -12.273 -7.812 12.023 1 88.56 325 GLY A CA 1
ATOM 2513 C C . GLY A 1 325 ? -12.711 -8.203 10.625 1 88.56 325 GLY A C 1
ATOM 2514 O O . GLY A 1 325 ? -13.844 -7.926 10.227 1 88.56 325 GLY A O 1
ATOM 2515 N N . ALA A 1 326 ? -11.781 -8.828 9.945 1 86.62 326 ALA A N 1
ATOM 2516 C CA . ALA A 1 326 ? -12.055 -9.203 8.562 1 86.62 326 ALA A CA 1
ATOM 2517 C C . ALA A 1 326 ? -12.609 -10.625 8.477 1 86.62 326 ALA A C 1
ATOM 2519 O O . ALA A 1 326 ? -12.922 -11.109 7.387 1 86.62 326 ALA A O 1
ATOM 2520 N N . MET A 1 327 ? -12.648 -11.281 9.586 1 83.19 327 MET A N 1
ATOM 2521 C CA . MET A 1 327 ? -13.195 -12.633 9.68 1 83.19 327 MET A CA 1
ATOM 2522 C C . MET A 1 327 ? -13.859 -12.859 11.031 1 83.19 327 MET A C 1
ATOM 2524 O O . MET A 1 327 ? -13.414 -12.312 12.047 1 83.19 327 MET A O 1
ATOM 2528 N N . GLN A 1 328 ? -14.984 -13.547 10.969 1 74.62 328 GLN A N 1
ATOM 2529 C CA . GLN A 1 328 ? -15.648 -13.883 12.227 1 74.62 328 GLN A CA 1
ATOM 2530 C C . GLN A 1 328 ? -14.969 -15.078 12.898 1 74.62 328 GLN A C 1
ATOM 2532 O O . GLN A 1 328 ? -14.438 -15.961 12.227 1 74.62 328 GLN A O 1
ATOM 2537 N N . MET B 1 1 ? 68.062 11.781 9.008 1 31.3 1 MET B N 1
ATOM 2538 C CA . MET B 1 1 ? 66.938 11.227 9.719 1 31.3 1 MET B CA 1
ATOM 2539 C C . MET B 1 1 ? 65.625 11.656 9.07 1 31.3 1 MET B C 1
ATOM 2541 O O . MET B 1 1 ? 65.188 12.781 9.273 1 31.3 1 MET B O 1
ATOM 2545 N N . SER B 1 2 ? 65.312 11.102 7.816 1 32.53 2 SER B N 1
ATOM 2546 C CA . SER B 1 2 ? 64.312 11.461 6.785 1 32.53 2 SER B CA 1
ATOM 2547 C C . SER B 1 2 ? 62.906 11.062 7.191 1 32.53 2 SER B C 1
ATOM 2549 O O . SER B 1 2 ? 62.625 9.883 7.402 1 32.53 2 SER B O 1
ATOM 2551 N N . MET B 1 3 ? 62.281 11.883 8.07 1 36.19 3 MET B N 1
ATOM 2552 C CA . MET B 1 3 ? 60.906 11.711 8.586 1 36.19 3 MET B CA 1
ATOM 2553 C C . MET B 1 3 ? 59.906 11.609 7.449 1 36.19 3 MET B C 1
ATOM 2555 O O . MET B 1 3 ? 59.719 12.57 6.699 1 36.19 3 MET B O 1
ATOM 2559 N N . GLY B 1 4 ? 59.812 10.406 6.773 1 37.56 4 GLY B N 1
ATOM 2560 C CA . GLY B 1 4 ? 58.781 10.148 5.758 1 37.56 4 GLY B CA 1
ATOM 2561 C C . GLY B 1 4 ? 57.375 10.414 6.242 1 37.56 4 GLY B C 1
ATOM 2562 O O . GLY B 1 4 ? 56.938 9.859 7.254 1 37.56 4 GLY B O 1
ATOM 2563 N N . THR B 1 5 ? 56.812 11.617 5.965 1 34.22 5 THR B N 1
ATOM 2564 C CA . THR B 1 5 ? 55.438 12 6.184 1 34.22 5 THR B CA 1
ATOM 2565 C C . THR B 1 5 ? 54.5 11.055 5.445 1 34.22 5 THR B C 1
ATOM 2567 O O . THR B 1 5 ? 54.531 10.977 4.215 1 34.22 5 THR B O 1
ATOM 2570 N N . ALA B 1 6 ? 54.156 9.914 6.043 1 36.06 6 ALA B N 1
ATOM 2571 C CA . ALA B 1 6 ? 53.094 9.086 5.473 1 36.06 6 ALA B CA 1
ATOM 2572 C C . ALA B 1 6 ? 51.844 9.922 5.168 1 36.06 6 ALA B C 1
ATOM 2574 O O . ALA B 1 6 ? 51.312 10.602 6.047 1 36.06 6 ALA B O 1
ATOM 2575 N N . ILE B 1 7 ? 51.656 10.305 3.904 1 33.34 7 ILE B N 1
ATOM 2576 C CA . ILE B 1 7 ? 50.438 10.852 3.34 1 33.34 7 ILE B CA 1
ATOM 2577 C C . ILE B 1 7 ? 49.25 10 3.773 1 33.34 7 ILE B C 1
ATOM 2579 O O . ILE B 1 7 ? 49.156 8.812 3.459 1 33.34 7 ILE B O 1
ATOM 2583 N N . ASP B 1 8 ? 48.688 10.297 4.93 1 32.66 8 ASP B N 1
ATOM 2584 C CA . ASP B 1 8 ? 47.375 9.797 5.289 1 32.66 8 ASP B CA 1
ATOM 2585 C C . ASP B 1 8 ? 46.406 9.867 4.105 1 32.66 8 ASP B C 1
ATOM 2587 O O . ASP B 1 8 ? 46.156 10.953 3.578 1 32.66 8 ASP B O 1
ATOM 2591 N N . ALA B 1 9 ? 46.344 8.93 3.291 1 32.03 9 ALA B N 1
ATOM 2592 C CA . ALA B 1 9 ? 45.406 8.711 2.203 1 32.03 9 ALA B CA 1
ATOM 2593 C C . ALA B 1 9 ? 44 9.141 2.607 1 32.03 9 ALA B C 1
ATOM 2595 O O . ALA B 1 9 ? 43.5 8.734 3.658 1 32.03 9 ALA B O 1
ATOM 2596 N N . ASN B 1 10 ? 43.469 10.367 2.197 1 32.34 10 ASN B N 1
ATOM 2597 C CA . ASN B 1 10 ? 42.062 10.828 2.139 1 32.34 10 ASN B CA 1
ATOM 2598 C C . ASN B 1 10 ? 41.094 9.688 1.845 1 32.34 10 ASN B C 1
ATOM 2600 O O . ASN B 1 10 ? 41.188 9.055 0.789 1 32.34 10 ASN B O 1
ATOM 2604 N N . ALA B 1 11 ? 40.719 8.883 2.746 1 36.81 11 ALA B N 1
ATOM 2605 C CA . ALA B 1 11 ? 39.531 8.07 2.523 1 36.81 11 ALA B CA 1
ATOM 2606 C C . ALA B 1 11 ? 38.625 8.719 1.478 1 36.81 11 ALA B C 1
ATOM 2608 O O . ALA B 1 11 ? 38.375 9.922 1.516 1 36.81 11 ALA B O 1
ATOM 2609 N N . ALA B 1 12 ? 38.531 8.367 0.317 1 40.41 12 ALA B N 1
ATOM 2610 C CA . ALA B 1 12 ? 37.656 8.82 -0.751 1 40.41 12 ALA B CA 1
ATOM 2611 C C . ALA B 1 12 ? 36.375 9.398 -0.182 1 40.41 12 ALA B C 1
ATOM 2613 O O . ALA B 1 12 ? 35.625 8.719 0.542 1 40.41 12 ALA B O 1
ATOM 2614 N N . ASP B 1 13 ? 36.125 10.57 0.427 1 47.62 13 ASP B N 1
ATOM 2615 C CA . ASP B 1 13 ? 35 11.281 1.035 1 47.62 13 ASP B CA 1
ATOM 2616 C C . ASP B 1 13 ? 33.688 10.984 0.303 1 47.62 13 ASP B C 1
ATOM 2618 O O . ASP B 1 13 ? 33.469 11.484 -0.803 1 47.62 13 ASP B O 1
ATOM 2622 N N . GLY B 1 14 ? 33.062 9.852 0.325 1 61.75 14 GLY B N 1
ATOM 2623 C CA . GLY B 1 14 ? 31.844 9.445 -0.344 1 61.75 14 GLY B CA 1
ATOM 2624 C C . GLY B 1 14 ? 30.766 10.508 -0.313 1 61.75 14 GLY B C 1
ATOM 2625 O O . GLY B 1 14 ? 30.906 11.516 0.388 1 61.75 14 GLY B O 1
ATOM 2626 N N . ASP B 1 15 ? 29.672 10.523 -1.273 1 76.38 15 ASP B N 1
ATOM 2627 C CA . ASP B 1 15 ? 28.562 11.461 -1.339 1 76.38 15 ASP B CA 1
ATOM 2628 C C . ASP B 1 15 ? 27.828 11.523 -0.003 1 76.38 15 ASP B C 1
ATOM 2630 O O . ASP B 1 15 ? 27.625 10.5 0.66 1 76.38 15 ASP B O 1
ATOM 2634 N N . LYS B 1 16 ? 27.75 12.703 0.612 1 93.5 16 LYS B N 1
ATOM 2635 C CA . LYS B 1 16 ? 26.984 12.867 1.844 1 93.5 16 LYS B CA 1
ATOM 2636 C C . LYS B 1 16 ? 25.844 13.867 1.653 1 93.5 16 LYS B C 1
ATOM 2638 O O . LYS B 1 16 ? 26.016 14.891 0.99 1 93.5 16 LYS B O 1
ATOM 2643 N N . THR B 1 17 ? 24.656 13.5 2.092 1 98.25 17 THR B N 1
ATOM 2644 C CA . THR B 1 17 ? 23.484 14.359 2.168 1 98.25 17 THR B CA 1
ATOM 2645 C C . THR B 1 17 ? 23.031 14.539 3.615 1 98.25 17 THR B C 1
ATOM 2647 O O . THR B 1 17 ? 22.859 13.562 4.344 1 98.25 17 THR B O 1
ATOM 2650 N N . LYS B 1 18 ? 23.031 15.766 4.062 1 98.5 18 LYS B N 1
ATOM 2651 C CA . LYS B 1 18 ? 22.484 16.094 5.379 1 98.5 18 LYS B CA 1
ATOM 2652 C C . LYS B 1 18 ? 21.172 16.859 5.254 1 98.5 18 LYS B C 1
ATOM 2654 O O . LYS B 1 18 ? 21.109 17.875 4.547 1 98.5 18 LYS B O 1
ATOM 2659 N N . LEU B 1 19 ? 20.141 16.438 5.926 1 98.94 19 LEU B N 1
ATOM 2660 C CA . LEU B 1 19 ? 18.812 17.047 5.809 1 98.94 19 LEU B CA 1
ATOM 2661 C C . LEU B 1 19 ? 18.25 17.391 7.184 1 98.94 19 LEU B C 1
ATOM 2663 O O . LEU B 1 19 ? 18.156 16.516 8.055 1 98.94 19 LEU B O 1
ATOM 2667 N N . ARG B 1 20 ? 17.906 18.625 7.398 1 98.94 20 ARG B N 1
ATOM 2668 C CA . ARG B 1 20 ? 17.062 19.062 8.508 1 98.94 20 ARG B CA 1
ATOM 2669 C C . ARG B 1 20 ? 15.594 19.047 8.117 1 98.94 20 ARG B C 1
ATOM 2671 O O . ARG B 1 20 ? 15.164 19.812 7.254 1 98.94 20 ARG B O 1
ATOM 2678 N N . ILE B 1 21 ? 14.805 18.125 8.773 1 98.94 21 ILE B N 1
ATOM 2679 C CA . ILE B 1 21 ? 13.406 17.906 8.414 1 98.94 21 ILE B CA 1
ATOM 2680 C C . ILE B 1 21 ? 12.523 18.109 9.641 1 98.94 21 ILE B C 1
ATOM 2682 O O . ILE B 1 21 ? 12.883 17.719 10.758 1 98.94 21 ILE B O 1
ATOM 2686 N N . GLN B 1 22 ? 11.375 18.781 9.508 1 98.94 22 GLN B N 1
ATOM 2687 C CA . GLN B 1 22 ? 10.414 18.906 10.594 1 98.94 22 GLN B CA 1
ATOM 2688 C C . GLN B 1 22 ? 9.109 18.203 10.258 1 98.94 22 GLN B C 1
ATOM 2690 O O . GLN B 1 22 ? 8.609 18.312 9.141 1 98.94 22 GLN B O 1
ATOM 2695 N N . THR B 1 23 ? 8.609 17.438 11.164 1 98.81 23 THR B N 1
ATOM 2696 C CA . THR B 1 23 ? 7.254 16.906 11.125 1 98.81 23 THR B CA 1
ATOM 2697 C C . THR B 1 23 ? 6.426 17.438 12.289 1 98.81 23 THR B C 1
ATOM 2699 O O . THR B 1 23 ? 6.977 17.844 13.312 1 98.81 23 THR B O 1
ATOM 2702 N N . HIS B 1 24 ? 5.121 17.469 12.164 1 98.12 24 HIS B N 1
ATOM 2703 C CA . HIS B 1 24 ? 4.25 17.969 13.227 1 98.12 24 HIS B CA 1
ATOM 2704 C C . HIS B 1 24 ? 3.906 16.844 14.211 1 98.12 24 HIS B C 1
ATOM 2706 O O . HIS B 1 24 ? 3.324 17.109 15.273 1 98.12 24 HIS B O 1
ATOM 2712 N N . PHE B 1 25 ? 4.328 15.641 13.945 1 98.25 25 PHE B N 1
ATOM 2713 C CA . PHE B 1 25 ? 4.051 14.523 14.844 1 98.25 25 PHE B CA 1
ATOM 2714 C C . PHE B 1 25 ? 5.109 14.43 15.938 1 98.25 25 PHE B C 1
ATOM 2716 O O . PHE B 1 25 ? 6.281 14.727 15.695 1 98.25 25 PHE B O 1
ATOM 2723 N N . SER B 1 26 ? 4.668 14.047 17.078 1 97.06 26 SER B N 1
ATOM 2724 C CA . SER B 1 26 ? 5.594 13.727 18.156 1 97.06 26 SER B CA 1
ATOM 2725 C C . SER B 1 26 ? 6.008 12.258 18.109 1 97.06 26 SER B C 1
ATOM 2727 O O . SER B 1 26 ? 5.383 11.453 17.422 1 97.06 26 SER B O 1
ATOM 2729 N N . THR B 1 27 ? 7 11.906 18.875 1 96.25 27 THR B N 1
ATOM 2730 C CA . THR B 1 27 ? 7.512 10.539 18.875 1 96.25 27 THR B CA 1
ATOM 2731 C C . THR B 1 27 ? 6.547 9.602 19.594 1 96.25 27 THR B C 1
ATOM 2733 O O . THR B 1 27 ? 6.652 8.375 19.469 1 96.25 27 THR B O 1
ATOM 2736 N N . GLU B 1 28 ? 5.562 10.188 20.312 1 94.75 28 GLU B N 1
ATOM 2737 C CA . GLU B 1 28 ? 4.586 9.398 21.062 1 94.75 28 GLU B CA 1
ATOM 2738 C C . GLU B 1 28 ? 3.471 8.898 20.141 1 94.75 28 GLU B C 1
ATOM 2740 O O . GLU B 1 28 ? 2.76 7.949 20.484 1 94.75 28 GLU B O 1
ATOM 2745 N N . THR B 1 29 ? 3.301 9.562 19.031 1 97.69 29 THR B N 1
ATOM 2746 C CA . THR B 1 29 ? 2.254 9.18 18.094 1 97.69 29 THR B CA 1
ATOM 2747 C C . THR B 1 29 ? 2.744 8.07 17.172 1 97.69 29 THR B C 1
ATOM 2749 O O . THR B 1 29 ? 3.947 7.938 16.938 1 97.69 29 THR B O 1
ATOM 2752 N N . LEU B 1 30 ? 1.841 7.266 16.672 1 98.44 30 LEU B N 1
ATOM 2753 C CA . LEU B 1 30 ? 2.186 6.234 15.695 1 98.44 30 LEU B CA 1
ATOM 2754 C C . LEU B 1 30 ? 2.889 6.844 14.484 1 98.44 30 LEU B C 1
ATOM 2756 O O . LEU B 1 30 ? 3.871 6.289 13.992 1 98.44 30 LEU B O 1
ATOM 2760 N N . SER B 1 31 ? 2.426 7.977 13.992 1 98.44 31 SER B N 1
ATOM 2761 C CA . SER B 1 31 ? 3.035 8.625 12.828 1 98.44 31 SER B CA 1
ATOM 2762 C C . SER B 1 31 ? 4.457 9.078 13.141 1 98.44 31 SER B C 1
ATOM 2764 O O . SER B 1 31 ? 5.332 9.031 12.266 1 98.44 31 SER B O 1
ATOM 2766 N N . GLY B 1 32 ? 4.676 9.57 14.367 1 98.5 32 GLY B N 1
ATOM 2767 C CA . GLY B 1 32 ? 6.043 9.883 14.75 1 98.5 32 GLY B CA 1
ATOM 2768 C C . GLY B 1 32 ? 6.969 8.688 14.695 1 98.5 32 GLY B C 1
ATOM 2769 O O . GLY B 1 32 ? 8.109 8.789 14.25 1 98.5 32 GLY B O 1
ATOM 2770 N N . GLN B 1 33 ? 6.488 7.559 15.164 1 98.62 33 GLN B N 1
ATOM 2771 C CA . GLN B 1 33 ? 7.254 6.316 15.109 1 98.62 33 GLN B CA 1
ATOM 2772 C C . GLN B 1 33 ? 7.52 5.898 13.664 1 98.62 33 GLN B C 1
ATOM 2774 O O . GLN B 1 33 ? 8.609 5.41 13.344 1 98.62 33 GLN B O 1
ATOM 2779 N N . MET B 1 34 ? 6.543 6.098 12.797 1 98.75 34 MET B N 1
ATOM 2780 C CA . MET B 1 34 ? 6.707 5.77 11.383 1 98.75 34 MET B CA 1
ATOM 2781 C C . MET B 1 34 ? 7.723 6.695 10.727 1 98.75 34 MET B C 1
ATOM 2783 O O . MET B 1 34 ? 8.477 6.273 9.844 1 98.75 34 MET B O 1
ATOM 2787 N N . ALA B 1 35 ? 7.746 7.984 11.117 1 98.88 35 ALA B N 1
ATOM 2788 C CA . ALA B 1 35 ? 8.773 8.906 10.625 1 98.88 35 ALA B CA 1
ATOM 2789 C C . ALA B 1 35 ? 10.164 8.422 11.008 1 98.88 35 ALA B C 1
ATOM 2791 O O . ALA B 1 35 ? 11.094 8.484 10.195 1 98.88 35 ALA B O 1
ATOM 2792 N N . GLN B 1 36 ? 10.297 7.945 12.234 1 98.75 36 GLN B N 1
ATOM 2793 C CA . GLN B 1 36 ? 11.578 7.402 12.672 1 98.75 36 GLN B CA 1
ATOM 2794 C C . GLN B 1 36 ? 11.977 6.188 11.828 1 98.75 36 GLN B C 1
ATOM 2796 O O . GLN B 1 36 ? 13.141 6.031 11.469 1 98.75 36 GLN B O 1
ATOM 2801 N N . GLU B 1 37 ? 11.047 5.344 11.531 1 98.5 37 GLU B N 1
ATOM 2802 C CA . GLU B 1 37 ? 11.336 4.184 10.695 1 98.5 37 GLU B CA 1
ATOM 2803 C C . GLU B 1 37 ? 11.836 4.609 9.32 1 98.5 37 GLU B C 1
ATOM 2805 O O . GLU B 1 37 ? 12.727 3.977 8.75 1 98.5 37 GLU B O 1
ATOM 2810 N N . PHE B 1 38 ? 11.219 5.652 8.781 1 98.88 38 PHE B N 1
ATOM 2811 C CA . PHE B 1 38 ? 11.68 6.211 7.512 1 98.88 38 PHE B CA 1
ATOM 2812 C C . PHE B 1 38 ? 13.141 6.621 7.602 1 98.88 38 PHE B C 1
ATOM 2814 O O . PHE B 1 38 ? 13.938 6.301 6.715 1 98.88 38 PHE B O 1
ATOM 2821 N N . ILE B 1 39 ? 13.516 7.301 8.664 1 98.88 39 ILE B N 1
ATOM 2822 C CA . ILE B 1 39 ? 14.898 7.727 8.883 1 98.88 39 ILE B CA 1
ATOM 2823 C C . ILE B 1 39 ? 15.812 6.508 8.914 1 98.88 39 ILE B C 1
ATOM 2825 O O . ILE B 1 39 ? 16.875 6.504 8.273 1 98.88 39 ILE B O 1
ATOM 2829 N N . ASP B 1 40 ? 15.406 5.477 9.641 1 98.88 40 ASP B N 1
ATOM 2830 C CA . ASP B 1 40 ? 16.203 4.266 9.781 1 98.88 40 ASP B CA 1
ATOM 2831 C C . ASP B 1 40 ? 16.406 3.58 8.43 1 98.88 40 ASP B C 1
ATOM 2833 O O . ASP B 1 40 ? 17.516 3.152 8.109 1 98.88 40 ASP B O 1
ATOM 2837 N N . ASP B 1 41 ? 15.359 3.467 7.645 1 98.88 41 ASP B N 1
ATOM 2838 C CA . ASP B 1 41 ? 15.445 2.848 6.324 1 98.88 41 ASP B CA 1
ATOM 2839 C C . ASP B 1 41 ? 16.391 3.627 5.414 1 98.88 41 ASP B C 1
ATOM 2841 O O . ASP B 1 41 ? 17.219 3.033 4.723 1 98.88 41 ASP B O 1
ATOM 2845 N N . VAL B 1 42 ? 16.219 4.953 5.422 1 98.94 42 VAL B N 1
ATOM 2846 C CA . VAL B 1 42 ? 17.047 5.805 4.574 1 98.94 42 VAL B CA 1
ATOM 2847 C C . VAL B 1 42 ? 18.516 5.66 4.969 1 98.94 42 VAL B C 1
ATOM 2849 O O . VAL B 1 42 ? 19.375 5.516 4.105 1 98.94 42 VAL B O 1
ATOM 2852 N N . SER B 1 43 ? 18.781 5.684 6.258 1 98.75 43 SER B N 1
ATOM 2853 C CA . SER B 1 43 ? 20.141 5.512 6.754 1 98.75 43 SER B CA 1
ATOM 2854 C C . SER B 1 43 ? 20.703 4.152 6.352 1 98.75 43 SER B C 1
ATOM 2856 O O . SER B 1 43 ? 21.844 4.059 5.902 1 98.75 43 SER B O 1
ATOM 2858 N N . ALA B 1 44 ? 19.938 3.117 6.465 1 98.81 44 ALA B N 1
ATOM 2859 C CA . ALA B 1 44 ? 20.375 1.762 6.152 1 98.81 44 ALA B CA 1
ATOM 2860 C C . ALA B 1 44 ? 20.656 1.61 4.66 1 98.81 44 ALA B C 1
ATOM 2862 O O . ALA B 1 44 ? 21.719 1.104 4.27 1 98.81 44 ALA B O 1
ATOM 2863 N N . MET B 1 45 ? 19.812 2.084 3.797 1 98.81 45 MET B N 1
ATOM 2864 C CA . MET B 1 45 ? 19.953 1.935 2.352 1 98.81 45 MET B CA 1
ATOM 2865 C C . MET B 1 45 ? 21.172 2.717 1.848 1 98.81 45 MET B C 1
ATOM 2867 O O . MET B 1 45 ? 21.844 2.287 0.91 1 98.81 45 MET B O 1
ATOM 2871 N N . SER B 1 46 ? 21.422 3.846 2.523 1 98.5 46 SER B N 1
ATOM 2872 C CA . SER B 1 46 ? 22.453 4.746 2.016 1 98.5 46 SER B CA 1
ATOM 2873 C C . SER B 1 46 ? 23.812 4.426 2.627 1 98.5 46 SER B C 1
ATOM 2875 O O . SER B 1 46 ? 24.797 5.098 2.332 1 98.5 46 SER B O 1
ATOM 2877 N N . ASN B 1 47 ? 23.812 3.404 3.531 1 97.56 47 ASN B N 1
ATOM 2878 C CA . ASN B 1 47 ? 25.031 3.076 4.273 1 97.56 47 ASN B CA 1
ATOM 2879 C C . ASN B 1 47 ? 25.547 4.273 5.062 1 97.56 47 ASN B C 1
ATOM 2881 O O . ASN B 1 47 ? 26.75 4.535 5.086 1 97.56 47 ASN B O 1
ATOM 2885 N N . GLY B 1 48 ? 24.562 5.051 5.543 1 97.69 48 GLY B N 1
ATOM 2886 C CA . GLY B 1 48 ? 24.891 6.184 6.398 1 97.69 48 GLY B CA 1
ATOM 2887 C C . GLY B 1 48 ? 25.203 7.445 5.625 1 97.69 48 GLY B C 1
ATOM 2888 O O . GLY B 1 48 ? 25.484 8.492 6.219 1 97.69 48 GLY B O 1
ATOM 2889 N N . GLU B 1 49 ? 25.094 7.461 4.305 1 97.94 49 GLU B N 1
ATOM 2890 C CA . GLU B 1 49 ? 25.453 8.617 3.492 1 97.94 49 GLU B CA 1
ATOM 2891 C C . GLU B 1 49 ? 24.391 9.711 3.6 1 97.94 49 GLU B C 1
ATOM 2893 O O . GLU B 1 49 ? 24.672 10.891 3.363 1 97.94 49 GLU B O 1
ATOM 2898 N N . ILE B 1 50 ? 23.172 9.367 3.873 1 98.69 50 ILE B N 1
ATOM 2899 C CA . ILE B 1 50 ? 22.109 10.344 4.109 1 98.69 50 ILE B CA 1
ATOM 2900 C C . ILE B 1 50 ? 21.844 10.461 5.609 1 98.69 50 ILE B C 1
ATOM 2902 O O . ILE B 1 50 ? 21.453 9.492 6.258 1 98.69 50 ILE B O 1
ATOM 2906 N N . GLU B 1 51 ? 22.094 11.578 6.117 1 98.56 51 GLU B N 1
ATOM 2907 C CA . GLU B 1 51 ? 21.844 11.883 7.523 1 98.56 51 GLU B CA 1
ATOM 2908 C C . GLU B 1 51 ? 20.641 12.805 7.684 1 98.56 51 GLU B C 1
ATOM 2910 O O . GLU B 1 51 ? 20.609 13.906 7.129 1 98.56 51 GLU B O 1
ATOM 2915 N N . ILE B 1 52 ? 19.672 12.398 8.453 1 98.88 52 ILE B N 1
ATOM 2916 C CA . ILE B 1 52 ? 18.453 13.172 8.664 1 98.88 52 ILE B CA 1
ATOM 2917 C C . ILE B 1 52 ? 18.359 13.602 10.125 1 98.88 52 ILE B C 1
ATOM 2919 O O . ILE B 1 52 ? 18.406 12.766 11.031 1 98.88 52 ILE B O 1
ATOM 2923 N N . GLU B 1 53 ? 18.375 14.797 10.352 1 98.75 53 GLU B N 1
ATOM 2924 C CA . GLU B 1 53 ? 17.953 15.367 11.633 1 98.75 53 GLU B CA 1
ATOM 2925 C C . GLU B 1 53 ? 16.469 15.734 11.617 1 98.75 53 GLU B C 1
ATOM 2927 O O . GLU B 1 53 ? 16.078 16.734 11.008 1 98.75 53 GLU B O 1
ATOM 2932 N N . MET B 1 54 ? 15.719 14.961 12.289 1 98.88 54 MET B N 1
ATOM 2933 C CA . MET B 1 54 ? 14.273 15.172 12.32 1 98.88 54 MET B CA 1
ATOM 2934 C C . MET B 1 54 ? 13.875 16 13.539 1 98.88 54 MET B C 1
ATOM 2936 O O . MET B 1 54 ? 14.234 15.664 14.664 1 98.88 54 MET B O 1
ATOM 2940 N N . PHE B 1 55 ? 13.234 17.047 13.281 1 98.88 55 PHE B N 1
ATOM 2941 C CA . PHE B 1 55 ? 12.609 17.844 14.344 1 98.88 55 PHE B CA 1
ATOM 2942 C C . PHE B 1 55 ? 11.141 17.469 14.492 1 98.88 55 PHE B C 1
ATOM 2944 O O . PHE B 1 55 ? 10.32 17.812 13.641 1 98.88 55 PHE B O 1
ATOM 2951 N N . PHE B 1 56 ? 10.82 16.781 15.555 1 98.56 56 PHE B N 1
ATOM 2952 C CA . PHE B 1 56 ? 9.469 16.297 15.82 1 98.56 56 PHE B CA 1
ATOM 2953 C C . PHE B 1 56 ? 8.617 17.375 16.469 1 98.56 56 PHE B C 1
ATOM 2955 O O . PHE B 1 56 ? 9.141 18.406 16.891 1 98.56 56 PHE B O 1
ATOM 2962 N N . ALA B 1 57 ? 7.301 17.219 16.453 1 97.5 57 ALA B N 1
ATOM 2963 C CA . ALA B 1 57 ? 6.32 18.047 17.172 1 97.5 57 ALA B CA 1
ATOM 2964 C C . ALA B 1 57 ? 6.457 19.516 16.781 1 97.5 57 ALA B C 1
ATOM 2966 O O . ALA B 1 57 ? 6.281 20.391 17.625 1 97.5 57 ALA B O 1
ATOM 2967 N N . SER B 1 58 ? 6.895 19.688 15.57 1 97.75 58 SER B N 1
ATOM 2968 C CA . SER B 1 58 ? 7.031 21.062 15.109 1 97.75 58 SER B CA 1
ATOM 2969 C C . SER B 1 58 ? 7.879 21.891 16.078 1 97.75 58 SER B C 1
ATOM 2971 O O . SER B 1 58 ? 7.473 22.969 16.484 1 97.75 58 SER B O 1
ATOM 2973 N N . SER B 1 59 ? 9.039 21.438 16.297 1 98.19 59 SER B N 1
ATOM 2974 C CA . SER B 1 59 ? 9.867 22.016 17.359 1 98.19 59 SER B CA 1
ATOM 2975 C C . SER B 1 59 ? 10.633 23.234 16.859 1 98.19 59 SER B C 1
ATOM 2977 O O . SER B 1 59 ? 11.172 24 17.656 1 98.19 59 SER B O 1
ATOM 2979 N N . VAL B 1 60 ? 10.734 23.469 15.531 1 98.5 60 VAL B N 1
ATOM 2980 C CA . VAL B 1 60 ? 11.516 24.578 14.992 1 98.5 60 VAL B CA 1
ATOM 2981 C C . VAL B 1 60 ? 10.594 25.75 14.664 1 98.5 60 VAL B C 1
ATOM 2983 O O . VAL B 1 60 ? 10.875 26.906 15.016 1 98.5 60 VAL B O 1
ATOM 2986 N N . VAL B 1 61 ? 9.539 25.562 13.969 1 98.38 61 VAL B N 1
ATOM 2987 C CA . VAL B 1 61 ? 8.508 26.516 13.617 1 98.38 61 VAL B CA 1
ATOM 2988 C C . VAL B 1 61 ? 7.129 25.859 13.727 1 98.38 61 VAL B C 1
ATOM 2990 O O . VAL B 1 61 ? 7.023 24.641 13.828 1 98.38 61 VAL B O 1
ATOM 2993 N N . LYS B 1 62 ? 6.102 26.641 13.719 1 97.19 62 LYS B N 1
ATOM 2994 C CA . LYS B 1 62 ? 4.746 26.094 13.711 1 97.19 62 LYS B CA 1
ATOM 2995 C C . LYS B 1 62 ? 4.508 25.219 12.477 1 97.19 62 LYS B C 1
ATOM 2997 O O . LYS B 1 62 ? 5.156 25.422 11.445 1 97.19 62 LYS B O 1
ATOM 3002 N N . SER B 1 63 ? 3.586 24.312 12.594 1 97.06 63 SER B N 1
ATOM 3003 C CA . SER B 1 63 ? 3.34 23.328 11.547 1 97.06 63 SER B CA 1
ATOM 3004 C C . SER B 1 63 ? 3.053 24 10.211 1 97.06 63 SER B C 1
ATOM 3006 O O . SER B 1 63 ? 3.633 23.641 9.188 1 97.06 63 SER B O 1
ATOM 3008 N N . ALA B 1 64 ? 2.24 25.016 10.203 1 96.56 64 ALA B N 1
ATOM 3009 C CA . ALA B 1 64 ? 1.822 25.688 8.969 1 96.56 64 ALA B CA 1
ATOM 3010 C C . ALA B 1 64 ? 2.967 26.5 8.383 1 96.56 64 ALA B C 1
ATOM 3012 O O . ALA B 1 64 ? 2.9 26.922 7.223 1 96.56 64 ALA B O 1
ATOM 3013 N N . GLU B 1 65 ? 4.043 26.719 9.156 1 98.12 65 GLU B N 1
ATOM 3014 C CA . GLU B 1 65 ? 5.176 27.531 8.719 1 98.12 65 GLU B CA 1
ATOM 3015 C C . GLU B 1 65 ? 6.316 26.656 8.211 1 98.12 65 GLU B C 1
ATOM 3017 O O . GLU B 1 65 ? 7.309 27.172 7.684 1 98.12 65 GLU B O 1
ATOM 3022 N N . THR B 1 66 ? 6.18 25.359 8.336 1 98.75 66 THR B N 1
ATOM 3023 C CA . THR B 1 66 ? 7.277 24.453 8.047 1 98.75 66 THR B CA 1
ATOM 3024 C C . THR B 1 66 ? 7.652 24.516 6.566 1 98.75 66 THR B C 1
ATOM 3026 O O . THR B 1 66 ? 8.836 24.531 6.219 1 98.75 66 THR B O 1
ATOM 3029 N N . PHE B 1 67 ? 6.676 24.562 5.707 1 98.88 67 PHE B N 1
ATOM 3030 C CA . PHE B 1 67 ? 6.895 24.625 4.266 1 98.88 67 PHE B CA 1
ATOM 3031 C C . PHE B 1 67 ? 7.738 25.828 3.9 1 98.88 67 PHE B C 1
ATOM 3033 O O . PHE B 1 67 ? 8.742 25.703 3.195 1 98.88 67 PHE B O 1
ATOM 3040 N N . ASP B 1 68 ? 7.406 26.953 4.418 1 98.75 68 ASP B N 1
ATOM 3041 C CA . ASP B 1 68 ? 8.156 28.172 4.152 1 98.75 68 ASP B CA 1
ATOM 3042 C C . ASP B 1 68 ? 9.539 28.125 4.801 1 98.75 68 ASP B C 1
ATOM 3044 O O . ASP B 1 68 ? 10.508 28.641 4.242 1 98.75 68 ASP B O 1
ATOM 3048 N N . ALA B 1 69 ? 9.586 27.562 6.016 1 98.88 69 ALA B N 1
ATOM 3049 C CA . ALA B 1 69 ? 10.875 27.422 6.672 1 98.88 69 ALA B CA 1
ATOM 3050 C C . ALA B 1 69 ? 11.828 26.562 5.824 1 98.88 69 ALA B C 1
ATOM 3052 O O . ALA B 1 69 ? 13.031 26.828 5.781 1 98.88 69 ALA B O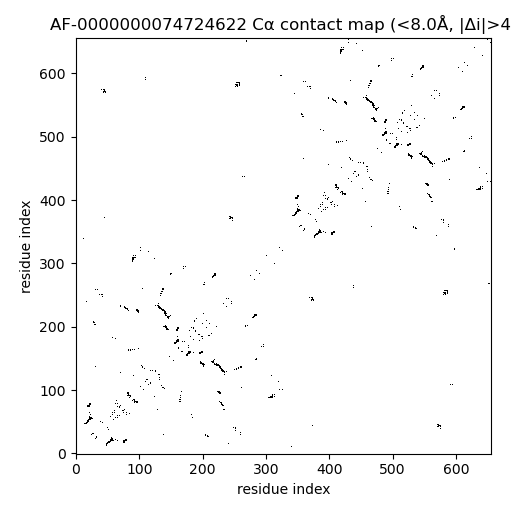 1
ATOM 3053 N N . ALA B 1 70 ? 11.32 25.562 5.156 1 98.94 70 ALA B N 1
ATOM 3054 C CA . ALA B 1 70 ? 12.141 24.766 4.242 1 98.94 70 ALA B CA 1
ATOM 3055 C C . ALA B 1 70 ? 12.484 25.562 2.984 1 98.94 70 ALA B C 1
ATOM 3057 O O . ALA B 1 70 ? 13.656 25.641 2.598 1 98.94 70 ALA B O 1
ATOM 3058 N N . ALA B 1 71 ? 11.508 26.203 2.441 1 98.81 71 ALA B N 1
ATOM 3059 C CA . ALA B 1 71 ? 11.672 26.938 1.183 1 98.81 71 ALA B CA 1
ATOM 3060 C C . ALA B 1 71 ? 12.703 28.047 1.32 1 98.81 71 ALA B C 1
ATOM 3062 O O . ALA B 1 71 ? 13.375 28.406 0.348 1 98.81 71 ALA B O 1
ATOM 3063 N N . THR B 1 72 ? 12.867 28.578 2.543 1 98.56 72 THR B N 1
ATOM 3064 C CA . THR B 1 72 ? 13.734 29.734 2.74 1 98.56 72 THR B CA 1
ATOM 3065 C C . THR B 1 72 ? 15.047 29.312 3.402 1 98.56 72 THR B C 1
ATOM 3067 O O . THR B 1 72 ? 15.906 30.156 3.664 1 98.56 72 THR B O 1
ATOM 3070 N N . GLY B 1 73 ? 15.172 28.078 3.793 1 98.56 73 GLY B N 1
ATOM 3071 C CA . GLY B 1 73 ? 16.484 27.578 4.152 1 98.56 73 GLY B CA 1
ATOM 3072 C C . GLY B 1 73 ? 16.672 27.422 5.648 1 98.56 73 GLY B C 1
ATOM 3073 O O . GLY B 1 73 ? 17.734 26.984 6.102 1 98.56 73 GLY B O 1
ATOM 3074 N N . ILE B 1 74 ? 15.625 27.703 6.43 1 98.75 74 ILE B N 1
ATOM 3075 C CA . ILE B 1 74 ? 15.688 27.422 7.859 1 98.75 74 ILE B CA 1
ATOM 3076 C C . ILE B 1 74 ? 15.75 25.906 8.078 1 98.75 74 ILE B C 1
ATOM 3078 O O . ILE B 1 74 ? 16.453 25.438 8.969 1 98.75 74 ILE B O 1
ATOM 3082 N N . LEU B 1 75 ? 15.023 25.156 7.332 1 98.88 75 LEU B N 1
ATOM 3083 C CA . LEU B 1 75 ? 15.039 23.703 7.199 1 98.88 75 LEU B CA 1
ATOM 3084 C C . LEU B 1 75 ? 15.398 23.297 5.773 1 98.88 75 LEU B C 1
ATOM 3086 O O . LEU B 1 75 ? 15.539 24.141 4.895 1 98.88 75 LEU B O 1
ATOM 3090 N N . ASP B 1 76 ? 15.617 22.031 5.617 1 98.94 76 ASP B N 1
ATOM 3091 C CA . ASP B 1 76 ? 15.898 21.547 4.277 1 98.94 76 ASP B CA 1
ATOM 3092 C C . ASP B 1 76 ? 14.656 20.922 3.648 1 98.94 76 ASP B C 1
ATOM 3094 O O . ASP B 1 76 ? 14.477 20.953 2.43 1 98.94 76 ASP B O 1
ATOM 3098 N N . CYS B 1 77 ? 13.844 20.297 4.523 1 98.94 77 CYS B N 1
ATOM 3099 C CA . CYS B 1 77 ? 12.648 19.625 4.027 1 98.94 77 CYS B CA 1
ATOM 3100 C C . CYS B 1 77 ? 11.484 19.781 5 1 98.94 77 CYS B C 1
ATOM 3102 O O . CYS B 1 77 ? 11.695 20.094 6.172 1 98.94 77 CYS B O 1
ATOM 3104 N N . ASP B 1 78 ? 10.289 19.609 4.453 1 98.94 78 ASP B N 1
ATOM 3105 C CA . ASP B 1 78 ? 9.016 19.656 5.164 1 98.94 78 ASP B CA 1
ATOM 3106 C C . ASP B 1 78 ? 8.328 18.281 5.141 1 98.94 78 ASP B C 1
ATOM 3108 O O . ASP B 1 78 ? 8.023 17.75 4.066 1 98.94 78 ASP B O 1
ATOM 3112 N N . MET B 1 79 ? 8.07 17.703 6.32 1 98.88 79 MET B N 1
ATOM 3113 C CA . MET B 1 79 ? 7.332 16.438 6.422 1 98.88 79 MET B CA 1
ATOM 3114 C C . MET B 1 79 ? 6.035 16.641 7.195 1 98.88 79 MET B C 1
ATOM 3116 O O . MET B 1 79 ? 5.75 15.898 8.141 1 98.88 79 MET B O 1
ATOM 3120 N N . THR B 1 80 ? 5.25 17.641 6.891 1 98.31 80 THR B N 1
ATOM 3121 C CA . THR B 1 80 ? 3.912 17.891 7.418 1 98.31 80 THR B CA 1
ATOM 3122 C C . THR B 1 80 ? 2.852 17.562 6.367 1 98.31 80 THR B C 1
ATOM 3124 O O . THR B 1 80 ? 2.576 16.391 6.098 1 98.31 80 THR B O 1
ATOM 3127 N N . GLY B 1 81 ? 2.291 18.578 5.594 1 97.62 81 GLY B N 1
ATOM 3128 C CA . GLY B 1 81 ? 1.305 18.344 4.555 1 97.62 81 GLY B CA 1
ATOM 3129 C C . GLY B 1 81 ? 0.961 19.578 3.752 1 97.62 81 GLY B C 1
ATOM 3130 O O . GLY B 1 81 ? 1.023 20.703 4.27 1 97.62 81 GLY B O 1
ATOM 3131 N N . GLY B 1 82 ? 0.585 19.328 2.578 1 97.5 82 GLY B N 1
ATOM 3132 C CA . GLY B 1 82 ? 0.287 20.422 1.666 1 97.5 82 GLY B CA 1
ATOM 3133 C C . GLY B 1 82 ? -0.915 21.234 2.092 1 97.5 82 GLY B C 1
ATOM 3134 O O . GLY B 1 82 ? -0.986 22.438 1.81 1 97.5 82 GLY B O 1
ATOM 3135 N N . ALA B 1 83 ? -1.805 20.672 2.812 1 95.88 83 ALA B N 1
ATOM 3136 C CA . ALA B 1 83 ? -3.059 21.328 3.158 1 95.88 83 ALA B CA 1
ATOM 3137 C C . ALA B 1 83 ? -2.812 22.516 4.09 1 95.88 83 ALA B C 1
ATOM 3139 O O . ALA B 1 83 ? -3.676 23.391 4.246 1 95.88 83 ALA B O 1
ATOM 3140 N N . TYR B 1 84 ? -1.633 22.562 4.664 1 97 84 TYR B N 1
ATOM 3141 C CA . TYR B 1 84 ? -1.284 23.703 5.504 1 97 84 TYR B CA 1
ATOM 3142 C C . TYR B 1 84 ? -1.01 24.938 4.656 1 97 84 TYR B C 1
ATOM 3144 O O . TYR B 1 84 ? -0.938 26.062 5.176 1 97 84 TYR B O 1
ATOM 3152 N N . GLN B 1 85 ? -0.909 24.766 3.334 1 97.94 85 GLN B N 1
ATOM 3153 C CA . GLN B 1 85 ? -0.423 25.859 2.494 1 97.94 85 GLN B CA 1
ATOM 3154 C C . GLN B 1 85 ? -1.545 26.438 1.634 1 97.94 85 GLN B C 1
ATOM 3156 O O . GLN B 1 85 ? -1.287 27.031 0.588 1 97.94 85 GLN B O 1
ATOM 3161 N N . THR B 1 86 ? -2.764 26.234 2.006 1 96.69 86 THR B N 1
ATOM 3162 C CA . THR B 1 86 ? -3.902 26.688 1.211 1 96.69 86 THR B CA 1
ATOM 3163 C C . THR B 1 86 ? -3.934 28.203 1.124 1 96.69 86 THR B C 1
ATOM 3165 O O . THR B 1 86 ? -4.531 28.766 0.205 1 96.69 86 THR B O 1
ATOM 3168 N N . GLY B 1 87 ? -3.369 28.906 2.082 1 95.19 87 GLY B N 1
ATOM 3169 C CA . GLY B 1 87 ? -3.27 30.359 2.027 1 95.19 87 GLY B CA 1
ATOM 3170 C C . GLY B 1 87 ? -2.357 30.859 0.921 1 95.19 87 GLY B C 1
ATOM 3171 O O . GLY B 1 87 ? -2.5 31.984 0.454 1 95.19 87 GLY B O 1
ATOM 3172 N N . LYS B 1 88 ? -1.423 30 0.516 1 96.56 88 LYS B N 1
ATOM 3173 C CA . LYS B 1 88 ? -0.533 30.328 -0.594 1 96.56 88 LYS B CA 1
ATOM 3174 C C . LYS B 1 88 ? -1.235 30.141 -1.936 1 96.56 88 LYS B C 1
ATOM 3176 O O . LYS B 1 88 ? -1.002 30.906 -2.877 1 96.56 88 LYS B O 1
ATOM 3181 N N . ASN B 1 89 ? -1.832 29.094 -2.102 1 97.88 89 ASN B N 1
ATOM 3182 C CA . ASN B 1 89 ? -2.619 28.688 -3.262 1 97.88 89 ASN B CA 1
ATOM 3183 C C . ASN B 1 89 ? -3.652 27.625 -2.896 1 97.88 89 ASN B C 1
ATOM 3185 O O . ASN B 1 89 ? -3.305 26.578 -2.359 1 97.88 89 ASN B O 1
ATOM 3189 N N . PRO B 1 90 ? -4.914 27.812 -3.199 1 97.94 90 PRO B N 1
ATOM 3190 C CA . PRO B 1 90 ? -5.953 26.844 -2.857 1 97.94 90 PRO B CA 1
ATOM 3191 C C . PRO B 1 90 ? -5.668 25.453 -3.416 1 97.94 90 PRO B C 1
ATOM 3193 O O . PRO B 1 90 ? -6.234 24.469 -2.941 1 97.94 90 PRO B O 1
ATOM 3196 N N . ALA B 1 91 ? -4.777 25.359 -4.402 1 98.56 91 ALA B N 1
ATOM 3197 C CA . ALA B 1 91 ? -4.43 24.062 -4.996 1 98.56 91 ALA B CA 1
ATOM 3198 C C . ALA B 1 91 ? -3.791 23.141 -3.965 1 98.56 91 ALA B C 1
ATOM 3200 O O . ALA B 1 91 ? -3.904 21.922 -4.062 1 98.56 91 ALA B O 1
ATOM 3201 N N . PHE B 1 92 ? -3.193 23.719 -2.92 1 98.62 92 PHE B N 1
ATOM 3202 C CA . PHE B 1 92 ? -2.541 22.922 -1.889 1 98.62 92 PHE B CA 1
ATOM 3203 C C . PHE B 1 92 ? -3.566 22.125 -1.088 1 98.62 92 PHE B C 1
ATOM 3205 O O . PHE B 1 92 ? -3.229 21.125 -0.46 1 98.62 92 PHE B O 1
ATOM 3212 N N . GLN B 1 93 ? -4.836 22.562 -1.103 1 97.94 93 GLN B N 1
ATOM 3213 C CA . GLN B 1 93 ? -5.906 21.766 -0.518 1 97.94 93 GLN B CA 1
ATOM 3214 C C . GLN B 1 93 ? -5.977 20.391 -1.168 1 97.94 93 GLN B C 1
ATOM 3216 O O . GLN B 1 93 ? -6.012 19.359 -0.474 1 97.94 93 GLN B O 1
ATOM 3221 N N . PHE B 1 94 ? -5.879 20.375 -2.469 1 98.06 94 PHE B N 1
ATOM 3222 C CA . PHE B 1 94 ? -6.07 19.156 -3.246 1 98.06 94 PHE B CA 1
ATOM 3223 C C . PHE B 1 94 ? -4.762 18.375 -3.369 1 98.06 94 PHE B C 1
ATOM 3225 O O . PHE B 1 94 ? -4.758 17.219 -3.793 1 98.06 94 PHE B O 1
ATOM 3232 N N . ALA B 1 95 ? -3.66 19 -2.926 1 98.06 95 ALA B N 1
ATOM 3233 C CA . ALA B 1 95 ? -2.393 18.297 -2.758 1 98.06 95 ALA B CA 1
ATOM 3234 C C . ALA B 1 95 ? -2.344 17.562 -1.42 1 98.06 95 ALA B C 1
ATOM 3236 O O . ALA B 1 95 ? -1.551 16.641 -1.241 1 98.06 95 ALA B O 1
ATOM 3237 N N . GLY B 1 96 ? -3.225 18.047 -0.538 1 97.12 96 GLY B N 1
ATOM 3238 C CA . GLY B 1 96 ? -3.061 17.562 0.825 1 97.12 96 GLY B CA 1
ATOM 3239 C C . GLY B 1 96 ? -4.227 16.719 1.305 1 97.12 96 GLY B C 1
ATOM 3240 O O . GLY B 1 96 ? -4.062 15.859 2.174 1 97.12 96 GLY B O 1
ATOM 3241 N N . ASP B 1 97 ? -5.406 17.016 0.848 1 96.81 97 ASP B N 1
ATOM 3242 C CA . ASP B 1 97 ? -6.57 16.328 1.394 1 96.81 97 ASP B CA 1
ATOM 3243 C C . ASP B 1 97 ? -7.809 16.578 0.533 1 96.81 97 ASP B C 1
ATOM 3245 O O . ASP B 1 97 ? -8.273 17.703 0.412 1 96.81 97 ASP B O 1
ATOM 3249 N N . LEU B 1 98 ? -8.398 15.5 0.069 1 95.06 98 LEU B N 1
ATOM 3250 C CA . LEU B 1 98 ? -9.594 15.625 -0.759 1 95.06 98 LEU B CA 1
ATOM 3251 C C . LEU B 1 98 ? -10.859 15.461 0.08 1 95.06 98 LEU B C 1
ATOM 3253 O O . LEU B 1 98 ? -11.969 15.461 -0.456 1 95.06 98 LEU B O 1
ATOM 3257 N N . THR B 1 99 ? -10.703 15.312 1.405 1 93.12 99 THR B N 1
ATOM 3258 C CA . THR B 1 99 ? -11.773 15.344 2.396 1 93.12 99 THR B CA 1
ATOM 3259 C C . THR B 1 99 ? -12.883 14.359 2.027 1 93.12 99 THR B C 1
ATOM 3261 O O . THR B 1 99 ? -14.055 14.734 1.957 1 93.12 99 THR B O 1
ATOM 3264 N N . GLY B 1 100 ? -12.523 13.109 1.821 1 83.19 100 GLY B N 1
ATOM 3265 C CA . GLY B 1 100 ? -13.5 12.062 1.577 1 83.19 100 GLY B CA 1
ATOM 3266 C C . GLY B 1 100 ? -13.609 11.672 0.115 1 83.19 100 GLY B C 1
ATOM 3267 O O . GLY B 1 100 ? -14.477 10.875 -0.259 1 83.19 100 GLY B O 1
ATOM 3268 N N . GLY B 1 101 ? -12.789 12.18 -0.712 1 86.62 101 GLY B N 1
ATOM 3269 C CA . GLY B 1 101 ? -12.812 11.805 -2.117 1 86.62 101 GLY B CA 1
ATOM 3270 C C . GLY B 1 101 ? -12.383 10.367 -2.357 1 86.62 101 GLY B C 1
ATOM 3271 O O . GLY B 1 101 ? -13.031 9.641 -3.119 1 86.62 101 GLY B O 1
ATOM 3272 N N . TYR B 1 102 ? -11.367 10.008 -1.73 1 92.06 102 TYR B N 1
ATOM 3273 C CA . TYR B 1 102 ? -10.867 8.641 -1.851 1 92.06 102 TYR B CA 1
ATOM 3274 C C . TYR B 1 102 ? -11.391 7.77 -0.711 1 92.06 102 TYR B C 1
ATOM 3276 O O . TYR B 1 102 ? -11.484 8.227 0.431 1 92.06 102 TYR B O 1
ATOM 3284 N N . GLN B 1 103 ? -11.617 6.523 -0.977 1 88.56 103 GLN B N 1
ATOM 3285 C CA . GLN B 1 103 ? -12.148 5.602 0.019 1 88.56 103 GLN B CA 1
ATOM 3286 C C . GLN B 1 103 ? -11.047 5.039 0.905 1 88.56 103 GLN B C 1
ATOM 3288 O O . GLN B 1 103 ? -11.297 4.613 2.033 1 88.56 103 GLN B O 1
ATOM 3293 N N . ASN B 1 104 ? -9.93 4.977 0.384 1 93.94 104 ASN B N 1
ATOM 3294 C CA . ASN B 1 104 ? -8.766 4.457 1.098 1 93.94 104 ASN B CA 1
ATOM 3295 C C . ASN B 1 104 ? -7.473 5.074 0.581 1 93.94 104 ASN B C 1
ATOM 3297 O O . ASN B 1 104 ? -7.449 5.668 -0.5 1 93.94 104 ASN B O 1
ATOM 3301 N N . PRO B 1 105 ? -6.441 4.969 1.384 1 97.62 105 PRO B N 1
ATOM 3302 C CA . PRO B 1 105 ? -5.191 5.633 1.002 1 97.62 105 PRO B CA 1
ATOM 3303 C C . PRO B 1 105 ? -4.613 5.098 -0.307 1 97.62 105 PRO B C 1
ATOM 3305 O O . PRO B 1 105 ? -3.922 5.828 -1.023 1 97.62 105 PRO B O 1
ATOM 3308 N N . TYR B 1 106 ? -4.895 3.916 -0.635 1 98 106 TYR B N 1
ATOM 3309 C CA . TYR B 1 106 ? -4.266 3.252 -1.769 1 98 106 TYR B CA 1
ATOM 3310 C C . TYR B 1 106 ? -4.805 3.793 -3.088 1 98 106 TYR B C 1
ATOM 3312 O O . TYR B 1 106 ? -4.07 3.885 -4.074 1 98 106 TYR B O 1
ATOM 3320 N N . GLN B 1 107 ? -6.066 4.16 -3.119 1 97 107 GLN B N 1
ATOM 3321 C CA . GLN B 1 107 ? -6.609 4.863 -4.277 1 97 107 GLN B CA 1
ATOM 3322 C C . GLN B 1 107 ? -5.883 6.18 -4.516 1 97 107 GLN B C 1
ATOM 3324 O O . GLN B 1 107 ? -5.59 6.539 -5.66 1 97 107 GLN B O 1
ATOM 3329 N N . GLN B 1 108 ? -5.637 6.848 -3.418 1 98 108 GLN B N 1
ATOM 3330 C CA . GLN B 1 108 ? -4.934 8.125 -3.527 1 98 108 GLN B CA 1
ATOM 3331 C C . GLN B 1 108 ? -3.494 7.918 -3.988 1 98 108 GLN B C 1
ATOM 3333 O O . GLN B 1 108 ? -2.98 8.688 -4.801 1 98 108 GLN B O 1
ATOM 3338 N N . TYR B 1 109 ? -2.857 6.898 -3.477 1 98.69 109 TYR B N 1
ATOM 3339 C CA . TYR B 1 109 ? -1.524 6.562 -3.967 1 98.69 109 TYR B CA 1
ATOM 3340 C C . TYR B 1 109 ? -1.558 6.227 -5.453 1 98.69 109 TYR B C 1
ATOM 3342 O O . TYR B 1 109 ? -0.623 6.547 -6.188 1 98.69 109 TYR B O 1
ATOM 3350 N N . ALA B 1 110 ? -2.602 5.527 -5.867 1 98.56 110 ALA B N 1
ATOM 3351 C CA . ALA B 1 110 ? -2.719 5.168 -7.277 1 98.56 110 ALA B CA 1
ATOM 3352 C C . ALA B 1 110 ? -2.75 6.41 -8.156 1 98.56 110 ALA B C 1
ATOM 3354 O O . ALA B 1 110 ? -2.123 6.441 -9.219 1 98.56 110 ALA B O 1
ATOM 3355 N N . TRP B 1 111 ? -3.479 7.414 -7.707 1 98.62 111 TRP B N 1
ATOM 3356 C CA . TRP B 1 111 ? -3.49 8.664 -8.453 1 98.62 111 TRP B CA 1
ATOM 3357 C C . TRP B 1 111 ? -2.092 9.273 -8.516 1 98.62 111 TRP B C 1
ATOM 3359 O O . TRP B 1 111 ? -1.657 9.727 -9.578 1 98.62 111 TRP B O 1
ATOM 3369 N N . LEU B 1 112 ? -1.402 9.273 -7.418 1 98.81 112 LEU B N 1
ATOM 3370 C CA . LEU B 1 112 ? -0.063 9.852 -7.344 1 98.81 112 LEU B CA 1
ATOM 3371 C C . LEU B 1 112 ? 0.891 9.125 -8.289 1 98.81 112 LEU B C 1
ATOM 3373 O O . LEU B 1 112 ? 1.597 9.758 -9.078 1 98.81 112 LEU B O 1
ATOM 3377 N N . LEU B 1 113 ? 0.821 7.82 -8.211 1 98.69 113 LEU B N 1
ATOM 3378 C CA . LEU B 1 113 ? 1.859 7.004 -8.836 1 98.69 113 LEU B CA 1
ATOM 3379 C C . LEU B 1 113 ? 1.527 6.723 -10.297 1 98.69 113 LEU B C 1
ATOM 3381 O O . LEU B 1 113 ? 2.43 6.547 -11.117 1 98.69 113 LEU B O 1
ATOM 3385 N N . HIS B 1 114 ? 0.207 6.656 -10.594 1 98.25 114 HIS B N 1
ATOM 3386 C CA . HIS B 1 114 ? -0.158 6.121 -11.898 1 98.25 114 HIS B CA 1
ATOM 3387 C C . HIS B 1 114 ? -1.121 7.055 -12.625 1 98.25 114 HIS B C 1
ATOM 3389 O O . HIS B 1 114 ? -1.397 6.867 -13.812 1 98.25 114 HIS B O 1
ATOM 3395 N N . GLY B 1 115 ? -1.634 8.039 -11.953 1 97.81 115 GLY B N 1
ATOM 3396 C CA . GLY B 1 115 ? -2.652 8.898 -12.539 1 97.81 115 GLY B CA 1
ATOM 3397 C C . GLY B 1 115 ? -2.135 10.281 -12.891 1 97.81 115 GLY B C 1
ATOM 3398 O O . GLY B 1 115 ? -2.918 11.227 -13.055 1 97.81 115 GLY B O 1
ATOM 3399 N N . GLY B 1 116 ? -0.859 10.477 -12.898 1 98.12 116 GLY B N 1
ATOM 3400 C CA . GLY B 1 116 ? -0.255 11.758 -13.242 1 98.12 116 GLY B CA 1
ATOM 3401 C C . GLY B 1 116 ? -0.135 12.695 -12.062 1 98.12 116 GLY B C 1
ATOM 3402 O O . GLY B 1 116 ? 0.287 13.844 -12.211 1 98.12 116 GLY B O 1
ATOM 3403 N N . GLY B 1 117 ? -0.477 12.273 -10.906 1 98.62 117 GLY B N 1
ATOM 3404 C CA . GLY B 1 117 ? -0.507 13.117 -9.727 1 98.62 117 GLY B CA 1
ATOM 3405 C C . GLY B 1 117 ? 0.86 13.648 -9.336 1 98.62 117 GLY B C 1
ATOM 3406 O O . GLY B 1 117 ? 0.988 14.805 -8.922 1 98.62 117 GLY B O 1
ATOM 3407 N N . TYR B 1 118 ? 1.877 12.812 -9.492 1 98.69 118 TYR B N 1
ATOM 3408 C CA . TYR B 1 118 ? 3.221 13.195 -9.078 1 98.69 118 TYR B CA 1
ATOM 3409 C C . TYR B 1 118 ? 3.688 14.438 -9.828 1 98.69 118 TYR B C 1
ATOM 3411 O O . TYR B 1 118 ? 4.164 15.398 -9.219 1 98.69 118 TYR B O 1
ATOM 3419 N N . ASP B 1 119 ? 3.533 14.492 -11.125 1 98.44 119 ASP B N 1
ATOM 3420 C CA . ASP B 1 119 ? 3.959 15.617 -11.953 1 98.44 119 ASP B CA 1
ATOM 3421 C C . ASP B 1 119 ? 3.137 16.859 -11.648 1 98.44 119 ASP B C 1
ATOM 3423 O O . ASP B 1 119 ? 3.68 17.969 -11.562 1 98.44 119 ASP B O 1
ATOM 3427 N N . LYS B 1 120 ? 1.853 16.672 -11.445 1 98.56 120 LYS B N 1
ATOM 3428 C CA . LYS B 1 120 ? 0.971 17.797 -11.164 1 98.56 120 LYS B CA 1
ATOM 3429 C C . LYS B 1 120 ? 1.305 18.422 -9.812 1 98.56 120 LYS B C 1
ATOM 3431 O O . LYS B 1 120 ? 1.303 19.656 -9.672 1 98.56 120 LYS B O 1
ATOM 3436 N N . LEU B 1 121 ? 1.555 17.578 -8.828 1 98.69 121 LEU B N 1
ATOM 3437 C CA . LEU B 1 121 ? 1.955 18.094 -7.531 1 98.69 121 LEU B CA 1
ATOM 3438 C C . LEU B 1 121 ? 3.273 18.859 -7.633 1 98.69 121 LEU B C 1
ATOM 3440 O O . LEU B 1 121 ? 3.418 19.938 -7.051 1 98.69 121 LEU B O 1
ATOM 3444 N N . ASN B 1 122 ? 4.164 18.281 -8.367 1 98.25 122 ASN B N 1
ATOM 3445 C CA . ASN B 1 122 ? 5.48 18.906 -8.406 1 98.25 122 ASN B CA 1
ATOM 3446 C C . ASN B 1 122 ? 5.453 20.219 -9.195 1 98.25 122 ASN B C 1
ATOM 3448 O O . ASN B 1 122 ? 6.266 21.109 -8.945 1 98.25 122 ASN B O 1
ATOM 3452 N N . GLU B 1 123 ? 4.52 20.391 -10.156 1 98.38 123 GLU B N 1
ATOM 3453 C CA . GLU B 1 123 ? 4.32 21.703 -10.773 1 98.38 123 GLU B CA 1
ATOM 3454 C C . GLU B 1 123 ? 3.971 22.75 -9.727 1 98.38 123 GLU B C 1
ATOM 3456 O O . GLU B 1 123 ? 4.527 23.859 -9.734 1 98.38 123 GLU B O 1
ATOM 3461 N N . LEU B 1 124 ? 3.111 22.406 -8.836 1 98.75 124 LEU B N 1
ATOM 3462 C CA . LEU B 1 124 ? 2.686 23.297 -7.77 1 98.75 124 LEU B CA 1
ATOM 3463 C C . LEU B 1 124 ? 3.826 23.562 -6.789 1 98.75 124 LEU B C 1
ATOM 3465 O O . LEU B 1 124 ? 4.086 24.703 -6.418 1 98.75 124 LEU B O 1
ATOM 3469 N N . TYR B 1 125 ? 4.527 22.516 -6.352 1 98.81 125 TYR B N 1
ATOM 3470 C CA . TYR B 1 125 ? 5.59 22.625 -5.363 1 98.81 125 TYR B CA 1
ATOM 3471 C C . TYR B 1 125 ? 6.781 23.391 -5.926 1 98.81 125 TYR B C 1
ATOM 3473 O O . TYR B 1 125 ? 7.359 24.234 -5.246 1 98.81 125 TYR B O 1
ATOM 3481 N N . ASN B 1 126 ? 7.137 23.094 -7.207 1 98.75 126 ASN B N 1
ATOM 3482 C CA . ASN B 1 126 ? 8.281 23.766 -7.824 1 98.75 126 ASN B CA 1
ATOM 3483 C C . ASN B 1 126 ? 8.047 25.266 -7.965 1 98.75 126 ASN B C 1
ATOM 3485 O O . ASN B 1 126 ? 8.984 26.062 -7.84 1 98.75 126 ASN B O 1
ATOM 3489 N N . ALA B 1 127 ? 6.82 25.656 -8.156 1 98.44 127 ALA B N 1
ATOM 3490 C CA . ALA B 1 127 ? 6.48 27.078 -8.234 1 98.44 127 ALA B CA 1
ATOM 3491 C C . ALA B 1 127 ? 6.695 27.781 -6.895 1 98.44 127 ALA B C 1
ATOM 3493 O O . ALA B 1 127 ? 6.715 29 -6.816 1 98.44 127 ALA B O 1
ATOM 3494 N N . ASN B 1 128 ? 6.887 27.016 -5.867 1 98.56 128 ASN B N 1
ATOM 3495 C CA . ASN B 1 128 ? 7.094 27.562 -4.527 1 98.56 128 ASN B CA 1
ATOM 3496 C C . ASN B 1 128 ? 8.453 27.156 -3.965 1 98.56 128 ASN B C 1
ATOM 3498 O O . ASN B 1 128 ? 8.609 27.016 -2.752 1 98.56 128 ASN B O 1
ATOM 3502 N N . ASN B 1 129 ? 9.406 26.781 -4.828 1 98.75 129 ASN B N 1
ATOM 3503 C CA . ASN B 1 129 ? 10.797 26.5 -4.512 1 98.75 129 ASN B CA 1
ATOM 3504 C C . ASN B 1 129 ? 10.938 25.203 -3.725 1 98.75 129 ASN B C 1
ATOM 3506 O O . ASN B 1 129 ? 11.844 25.062 -2.9 1 98.75 129 ASN B O 1
ATOM 3510 N N . MET B 1 130 ? 10.047 24.312 -3.916 1 98.94 130 MET B N 1
ATOM 3511 C CA . MET B 1 130 ? 10.07 23.016 -3.236 1 98.94 130 MET B CA 1
ATOM 3512 C C . MET B 1 130 ? 9.945 21.875 -4.238 1 98.94 130 MET B C 1
ATOM 3514 O O . MET B 1 130 ? 9.367 22.047 -5.312 1 98.94 130 MET B O 1
ATOM 3518 N N . GLU B 1 131 ? 10.539 20.75 -3.947 1 98.94 131 GLU B N 1
ATOM 3519 C CA . GLU B 1 131 ? 10.359 19.484 -4.664 1 98.94 131 GLU B CA 1
ATOM 3520 C C . GLU B 1 131 ? 9.516 18.5 -3.852 1 98.94 131 GLU B C 1
ATOM 3522 O O . GLU B 1 131 ? 9.852 18.188 -2.707 1 98.94 131 GLU B O 1
ATOM 3527 N N . PHE B 1 132 ? 8.445 18.094 -4.43 1 98.94 132 PHE B N 1
ATOM 3528 C CA . PHE B 1 132 ? 7.637 17.031 -3.83 1 98.94 132 PHE B CA 1
ATOM 3529 C C . PHE B 1 132 ? 8.305 15.672 -4.004 1 98.94 132 PHE B C 1
ATOM 3531 O O . PHE B 1 132 ? 8.672 15.289 -5.117 1 98.94 132 PHE B O 1
ATOM 3538 N N . ILE B 1 133 ? 8.414 14.914 -2.891 1 98.88 133 ILE B N 1
ATOM 3539 C CA . ILE B 1 133 ? 9.156 13.656 -2.957 1 98.88 133 ILE B CA 1
ATOM 3540 C C . ILE B 1 133 ? 8.188 12.477 -2.828 1 98.88 133 ILE B C 1
ATOM 3542 O O . ILE B 1 133 ? 8.367 11.453 -3.484 1 98.88 133 ILE B O 1
ATOM 3546 N N . GLY B 1 134 ? 7.211 12.594 -1.962 1 98.81 134 GLY B N 1
ATOM 3547 C CA . GLY B 1 134 ? 6.254 11.516 -1.795 1 98.81 134 GLY B CA 1
ATOM 3548 C C . GLY B 1 134 ? 5.285 11.75 -0.65 1 98.81 134 GLY B C 1
ATOM 3549 O O . GLY B 1 134 ? 5.438 12.711 0.114 1 98.81 134 GLY B O 1
ATOM 3550 N N . TRP B 1 135 ? 4.293 10.891 -0.576 1 98.88 135 TRP B N 1
ATOM 3551 C CA . TRP B 1 135 ? 3.271 10.922 0.466 1 98.88 135 TRP B CA 1
ATOM 3552 C C . TRP B 1 135 ? 3.439 9.75 1.426 1 98.88 135 TRP B C 1
ATOM 3554 O O . TRP B 1 135 ? 4.023 8.719 1.065 1 98.88 135 TRP B O 1
ATOM 3564 N N . TRP B 1 136 ? 2.959 9.906 2.619 1 98.69 136 TRP B N 1
ATOM 3565 C CA . TRP B 1 136 ? 2.641 8.828 3.549 1 98.69 136 TRP B CA 1
ATOM 3566 C C . TRP B 1 136 ? 1.301 9.07 4.23 1 98.69 136 TRP B C 1
ATOM 3568 O O . TRP B 1 136 ? 1.191 9.938 5.105 1 98.69 136 TRP B O 1
ATOM 3578 N N . ILE B 1 137 ? 0.269 8.359 3.863 1 98.5 137 ILE B N 1
ATOM 3579 C CA . ILE B 1 137 ? -1.134 8.594 4.188 1 98.5 137 ILE B CA 1
ATOM 3580 C C . ILE B 1 137 ? -1.585 7.617 5.27 1 98.5 137 ILE B C 1
ATOM 3582 O O . ILE B 1 137 ? -1.625 6.406 5.043 1 98.5 137 ILE B O 1
AT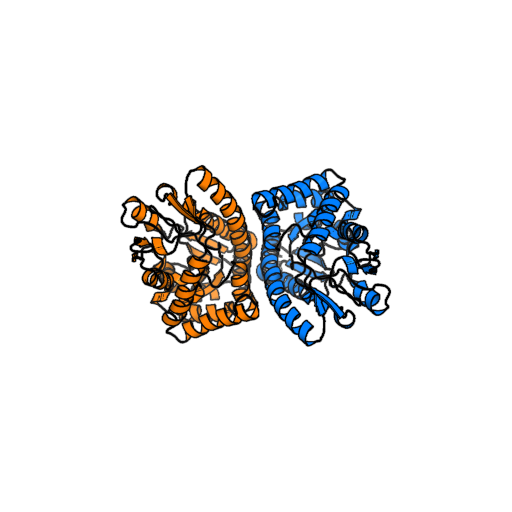OM 3586 N N . PRO B 1 138 ? -1.974 8.078 6.383 1 97.38 138 PRO B N 1
ATOM 3587 C CA . PRO B 1 138 ? -2.322 7.164 7.473 1 97.38 138 PRO B CA 1
ATOM 3588 C C . PRO B 1 138 ? -3.705 6.539 7.305 1 97.38 138 PRO B C 1
ATOM 3590 O O . PRO B 1 138 ? -3.973 5.465 7.848 1 97.38 138 PRO B O 1
ATOM 3593 N N . GLY B 1 139 ? -4.586 7.23 6.492 1 96.62 139 GLY B N 1
ATOM 3594 C CA . GLY B 1 139 ? -5.961 6.785 6.371 1 96.62 139 GLY B CA 1
ATOM 3595 C C . GLY B 1 139 ? -6.965 7.773 6.934 1 96.62 139 GLY B C 1
ATOM 3596 O O . GLY B 1 139 ? -6.59 8.875 7.348 1 96.62 139 GLY B O 1
ATOM 3597 N N . PRO B 1 140 ? -8.203 7.406 6.988 1 96.56 140 PRO B N 1
ATOM 3598 C CA . PRO B 1 140 ? -9.266 8.336 7.391 1 96.56 140 PRO B CA 1
ATOM 3599 C C . PRO B 1 140 ? -9.172 8.742 8.859 1 96.56 140 PRO B C 1
ATOM 3601 O O . PRO B 1 140 ? -8.836 7.91 9.711 1 96.56 140 PRO B O 1
ATOM 3604 N N . GLU B 1 141 ? -9.523 9.969 9.062 1 97.25 141 GLU B N 1
ATOM 3605 C CA . GLU B 1 141 ? -9.414 10.531 10.406 1 97.25 141 GLU B CA 1
ATOM 3606 C C . GLU B 1 141 ? -10.75 10.461 11.148 1 97.25 141 GLU B C 1
ATOM 3608 O O . GLU B 1 141 ? -11.797 10.242 10.531 1 97.25 141 GLU B O 1
ATOM 3613 N N . SER B 1 142 ? -10.586 10.531 12.445 1 97.5 142 SER B N 1
ATOM 3614 C CA . SER B 1 142 ? -11.742 10.602 13.336 1 97.5 142 SER B CA 1
ATOM 3615 C C . SER B 1 142 ? -11.742 11.898 14.141 1 97.5 142 SER B C 1
ATOM 3617 O O . SER B 1 142 ? -10.688 12.359 14.578 1 97.5 142 SER B O 1
ATOM 3619 N N . LEU B 1 143 ? -12.906 12.438 14.266 1 97.5 143 LEU B N 1
ATOM 3620 C CA . LEU B 1 143 ? -13.07 13.609 15.117 1 97.5 143 LEU B CA 1
ATOM 3621 C C . LEU B 1 143 ? -13.141 13.203 16.578 1 97.5 143 LEU B C 1
ATOM 3623 O O . LEU B 1 143 ? -13.578 12.094 16.906 1 97.5 143 LEU B O 1
ATOM 3627 N N . SER B 1 144 ? -12.617 14.055 17.453 1 98.19 144 SER B N 1
ATOM 3628 C CA . SER B 1 144 ? -12.75 13.875 18.891 1 98.19 144 SER B CA 1
ATOM 3629 C C . SER B 1 144 ? -13.672 14.922 19.5 1 98.19 144 SER B C 1
ATOM 3631 O O . SER B 1 144 ? -13.594 16.109 19.156 1 98.19 144 SER B O 1
ATOM 3633 N N . SER B 1 145 ? -14.555 14.469 20.406 1 98.56 145 SER B N 1
ATOM 3634 C CA . SER B 1 145 ? -15.539 15.406 20.938 1 98.56 145 SER B CA 1
ATOM 3635 C C . SER B 1 145 ? -15.789 15.164 22.422 1 98.56 145 SER B C 1
ATOM 3637 O O . SER B 1 145 ? -15.844 14.023 22.875 1 98.56 145 SER B O 1
ATOM 3639 N N . THR B 1 146 ? -15.938 16.266 23.203 1 98.19 146 THR B N 1
ATOM 3640 C CA . THR B 1 146 ? -16.328 16.188 24.594 1 98.19 146 THR B CA 1
ATOM 3641 C C . THR B 1 146 ? -17.859 16.188 24.734 1 98.19 146 THR B C 1
ATOM 3643 O O . THR B 1 146 ? -18.391 16.031 25.828 1 98.19 146 THR B O 1
ATOM 3646 N N . LYS B 1 147 ? -18.562 16.391 23.625 1 97 147 LYS B N 1
ATOM 3647 C CA . LYS B 1 147 ? -20.016 16.391 23.531 1 97 147 LYS B CA 1
ATOM 3648 C C . LYS B 1 147 ? -20.516 15.234 22.656 1 97 147 LYS B C 1
ATOM 3650 O O . LYS B 1 147 ? -19.719 14.547 22.016 1 97 147 LYS B O 1
ATOM 3655 N N . SER B 1 148 ? -21.859 15.164 22.625 1 95.06 148 SER B N 1
ATOM 3656 C CA . SER B 1 148 ? -22.453 14.156 21.766 1 95.06 148 SER B CA 1
ATOM 3657 C C . SER B 1 148 ? -22.047 14.352 20.312 1 95.06 148 SER B C 1
ATOM 3659 O O . SER B 1 148 ? -21.969 15.477 19.828 1 95.06 148 SER B O 1
ATOM 3661 N N . PHE B 1 149 ? -21.766 13.258 19.609 1 95.19 149 PHE B N 1
ATOM 3662 C CA . PHE B 1 149 ? -21.234 13.297 18.25 1 95.19 149 PHE B CA 1
ATOM 3663 C C . PHE B 1 149 ? -21.812 12.156 17.406 1 95.19 149 PHE B C 1
ATOM 3665 O O . PHE B 1 149 ? -21.062 11.391 16.797 1 95.19 149 PHE B O 1
ATOM 3672 N N . LYS B 1 150 ? -23.109 11.984 17.312 1 95.56 150 LYS B N 1
ATOM 3673 C CA . LYS B 1 150 ? -23.797 10.828 16.734 1 95.56 150 LYS B CA 1
ATOM 3674 C C . LYS B 1 150 ? -24.125 11.055 15.273 1 95.56 150 LYS B C 1
ATOM 3676 O O . LYS B 1 150 ? -24.422 10.102 14.539 1 95.56 150 LYS B O 1
ATOM 3681 N N . GLY B 1 151 ? -24.094 12.375 14.883 1 95 151 GLY B N 1
ATOM 3682 C CA . GLY B 1 151 ? -24.438 12.688 13.508 1 95 151 GLY B CA 1
ATOM 3683 C C . GLY B 1 151 ? -24.328 14.172 13.188 1 95 151 GLY B C 1
ATOM 3684 O O . GLY B 1 151 ? -23.781 14.945 13.977 1 95 151 GLY B O 1
ATOM 3685 N N . VAL B 1 152 ? -24.844 14.562 12.062 1 95.81 152 VAL B N 1
ATOM 3686 C CA . VAL B 1 152 ? -24.656 15.898 11.516 1 95.81 152 VAL B CA 1
ATOM 3687 C C . VAL B 1 152 ? -25.328 16.922 12.422 1 95.81 152 VAL B C 1
ATOM 3689 O O . VAL B 1 152 ? -24.844 18.047 12.57 1 95.81 152 VAL B O 1
ATOM 3692 N N . ASP B 1 153 ? -26.406 16.531 13.062 1 95.69 153 ASP B N 1
ATOM 3693 C CA . ASP B 1 153 ? -27.141 17.469 13.922 1 95.69 153 ASP B CA 1
ATOM 3694 C C . ASP B 1 153 ? -26.297 17.906 15.102 1 95.69 153 ASP B C 1
ATOM 3696 O O . ASP B 1 153 ? -26.469 19.016 15.617 1 95.69 153 ASP B O 1
ATOM 3700 N N . ASP B 1 154 ? -25.375 17.094 15.5 1 96.62 154 ASP B N 1
ATOM 3701 C CA . ASP B 1 154 ? -24.531 17.391 16.656 1 96.62 154 ASP B CA 1
ATOM 3702 C C . ASP B 1 154 ? -23.438 18.406 16.297 1 96.62 154 ASP B C 1
ATOM 3704 O O . ASP B 1 154 ? -22.734 18.906 17.172 1 96.62 154 ASP B O 1
ATOM 3708 N N . LEU B 1 155 ? -23.297 18.766 15.023 1 97.19 155 LEU B N 1
ATOM 3709 C CA . LEU B 1 155 ? -22.281 19.719 14.578 1 97.19 155 LEU B CA 1
ATOM 3710 C C . LEU B 1 155 ? -22.719 21.141 14.883 1 97.19 155 LEU B C 1
ATOM 3712 O O . LEU B 1 155 ? -21.891 22.062 14.891 1 97.19 155 LEU B O 1
ATOM 3716 N N . LYS B 1 156 ? -24.062 21.266 15.078 1 96.75 156 LYS B N 1
ATOM 3717 C CA . LYS B 1 156 ? -24.578 22.609 15.32 1 96.75 156 LYS B CA 1
ATOM 3718 C C . LYS B 1 156 ? -23.953 23.219 16.578 1 96.75 156 LYS B C 1
ATOM 3720 O O . LYS B 1 156 ? -24.047 22.625 17.656 1 96.75 156 LYS B O 1
ATOM 3725 N N . ASN B 1 157 ? -23.266 24.344 16.438 1 94.88 157 ASN B N 1
ATOM 3726 C CA . ASN B 1 157 ? -22.625 25.125 17.484 1 94.88 157 ASN B CA 1
ATOM 3727 C C . ASN B 1 157 ? -21.469 24.359 18.141 1 94.88 157 ASN B C 1
ATOM 3729 O O . ASN B 1 157 ? -21.094 24.641 19.266 1 94.88 157 ASN B O 1
ATOM 3733 N N . TRP B 1 158 ? -21.016 23.312 17.484 1 97.62 158 TRP B N 1
ATOM 3734 C CA . TRP B 1 158 ? -19.844 22.562 17.938 1 97.62 158 TRP B CA 1
ATOM 3735 C C . TRP B 1 158 ? -18.562 23.344 17.656 1 97.62 158 TRP B C 1
ATOM 3737 O O . TRP B 1 158 ? -18.188 23.547 16.5 1 97.62 158 TRP B O 1
ATOM 3747 N N . LYS B 1 159 ? -17.938 23.859 18.688 1 97.88 159 LYS B N 1
ATOM 3748 C CA . LYS B 1 159 ? -16.656 24.547 18.562 1 97.88 159 LYS B CA 1
ATOM 3749 C C . LYS B 1 159 ? -15.5 23.562 18.516 1 97.88 159 LYS B C 1
ATOM 3751 O O . LYS B 1 159 ? -15.234 22.859 19.5 1 97.88 159 LYS B O 1
ATOM 3756 N N . PHE B 1 160 ? -14.828 23.516 17.344 1 97.38 160 PHE B N 1
ATOM 3757 C CA . PHE B 1 160 ? -13.781 22.5 17.25 1 97.38 160 PHE B CA 1
ATOM 3758 C C . PHE B 1 160 ? -12.555 23.062 16.516 1 97.38 160 PHE B C 1
ATOM 3760 O O . PHE B 1 160 ? -12.664 24.031 15.766 1 97.38 160 PHE B O 1
ATOM 3767 N N . ARG B 1 161 ? -11.398 22.5 16.844 1 97.69 161 ARG B N 1
ATOM 3768 C CA . ARG B 1 161 ? -10.203 22.828 16.078 1 97.69 161 ARG B CA 1
ATOM 3769 C C . ARG B 1 161 ? -10.273 22.234 14.672 1 97.69 161 ARG B C 1
ATOM 3771 O O . ARG B 1 161 ? -10.523 21.031 14.508 1 97.69 161 ARG B O 1
ATOM 3778 N N . SER B 1 162 ? -10.109 23.016 13.734 1 95.25 162 SER B N 1
ATOM 3779 C CA . SER B 1 162 ? -10.023 22.609 12.328 1 95.25 162 SER B CA 1
ATOM 3780 C C . SER B 1 162 ? -8.656 22.953 11.742 1 95.25 162 SER B C 1
ATOM 3782 O O . SER B 1 162 ? -8.055 23.969 12.102 1 95.25 162 SER B O 1
ATOM 3784 N N . PRO B 1 163 ? -8.164 22.047 10.914 1 92.44 163 PRO B N 1
ATOM 3785 C CA . PRO B 1 163 ? -7.086 22.531 10.055 1 92.44 163 PRO B CA 1
ATOM 3786 C C . PRO B 1 163 ? -7.547 23.641 9.102 1 92.44 163 PRO B C 1
ATOM 3788 O O . PRO B 1 163 ? -8.75 23.891 8.977 1 92.44 163 PRO B O 1
ATOM 3791 N N . PRO B 1 164 ? -6.566 24.344 8.594 1 90.12 164 PRO B N 1
ATOM 3792 C CA . PRO B 1 164 ? -6.984 25.266 7.539 1 90.12 164 PRO B CA 1
ATOM 3793 C C . PRO B 1 164 ? -7.523 24.547 6.305 1 90.12 164 PRO B C 1
ATOM 3795 O O . PRO B 1 164 ? -7.301 23.344 6.145 1 90.12 164 PRO B O 1
ATOM 3798 N N . GLY B 1 165 ? -8.32 25.312 5.496 1 92.5 165 GLY B N 1
ATOM 3799 C CA . GLY B 1 165 ? -8.703 24.797 4.199 1 92.5 165 GLY B CA 1
ATOM 3800 C C . GLY B 1 165 ? -10.172 24.438 4.109 1 92.5 165 GLY B C 1
ATOM 3801 O O . GLY B 1 165 ? -11 25.016 4.816 1 92.5 165 GLY B O 1
ATOM 3802 N N . VAL B 1 166 ? -10.508 23.5 3.297 1 95.38 166 VAL B N 1
ATOM 3803 C CA . VAL B 1 166 ? -11.883 23.234 2.873 1 95.38 166 VAL B CA 1
ATOM 3804 C C . VAL B 1 166 ? -12.672 22.625 4.027 1 95.38 166 VAL B C 1
ATOM 3806 O O . VAL B 1 166 ? -13.891 22.766 4.098 1 95.38 166 VAL B O 1
ATOM 3809 N N . ILE B 1 167 ? -11.969 21.984 4.922 1 95.31 167 ILE B N 1
ATOM 3810 C CA . ILE B 1 167 ? -12.641 21.359 6.062 1 95.31 167 ILE B CA 1
ATOM 3811 C C . ILE B 1 167 ? -13.328 22.438 6.898 1 95.31 167 ILE B C 1
ATOM 3813 O O . ILE B 1 167 ? -14.445 22.234 7.379 1 95.31 167 ILE B O 1
ATOM 3817 N N . THR B 1 168 ? -12.633 23.531 7.102 1 94.56 168 THR B N 1
ATOM 3818 C CA . THR B 1 168 ? -13.219 24.656 7.816 1 94.56 168 THR B CA 1
ATOM 3819 C C . THR B 1 168 ? -14.523 25.094 7.156 1 94.56 168 THR B C 1
ATOM 3821 O O . THR B 1 168 ? -15.539 25.266 7.836 1 94.56 168 THR B O 1
ATOM 3824 N N . LEU B 1 169 ? -14.555 25.219 5.867 1 94.88 169 LEU B N 1
ATOM 3825 C CA . LEU B 1 169 ? -15.719 25.641 5.098 1 94.88 169 LEU B CA 1
ATOM 3826 C C . LEU B 1 169 ? -16.844 24.609 5.207 1 94.88 169 LEU B C 1
ATOM 3828 O O . LEU B 1 169 ? -18.016 24.984 5.383 1 94.88 169 LEU B O 1
ATOM 3832 N N . ILE B 1 170 ? -16.516 23.344 5.109 1 96.69 170 ILE B N 1
ATOM 3833 C CA . ILE B 1 170 ? -17.484 22.25 5.141 1 96.69 170 ILE B CA 1
ATOM 3834 C C . ILE B 1 170 ? -18.219 22.25 6.477 1 96.69 170 ILE B C 1
ATOM 3836 O O . ILE B 1 170 ? -19.453 22.234 6.512 1 96.69 170 ILE B O 1
ATOM 3840 N N . PHE B 1 171 ? -17.5 22.344 7.531 1 96.94 171 PHE B N 1
ATOM 3841 C CA . PHE B 1 171 ? -18.109 22.219 8.852 1 96.94 171 PHE B CA 1
ATOM 3842 C C . PHE B 1 171 ? -18.859 23.484 9.227 1 96.94 171 PHE B C 1
ATOM 3844 O O . PHE B 1 171 ? -19.875 23.438 9.922 1 96.94 171 PHE B O 1
ATOM 3851 N N . GLU B 1 172 ? -18.359 24.641 8.727 1 96.56 172 GLU B N 1
ATOM 3852 C CA . GLU B 1 172 ? -19.141 25.859 8.883 1 96.56 172 GLU B CA 1
ATOM 3853 C C . GLU B 1 172 ? -20.5 25.75 8.211 1 96.56 172 GLU B C 1
ATOM 3855 O O . GLU B 1 172 ? -21.516 26.141 8.797 1 96.56 172 GLU B O 1
ATOM 3860 N N . LYS B 1 173 ? -20.562 25.203 7.066 1 96.19 173 LYS B N 1
ATOM 3861 C CA . LYS B 1 173 ? -21.812 25.016 6.316 1 96.19 173 LYS B CA 1
ATOM 3862 C C . LYS B 1 173 ? -22.766 24.078 7.051 1 96.19 173 LYS B C 1
ATOM 3864 O O . LYS B 1 173 ? -23.984 24.188 6.898 1 96.19 173 LYS B O 1
ATOM 3869 N N . LEU B 1 174 ? -22.156 23.234 7.805 1 97.19 174 LEU B N 1
ATOM 3870 C CA . LEU B 1 174 ? -22.953 22.25 8.516 1 97.19 174 LEU B CA 1
ATOM 3871 C C . LEU B 1 174 ? -23.312 22.734 9.914 1 97.19 174 LEU B C 1
ATOM 3873 O O . LEU B 1 174 ? -23.859 21.984 10.719 1 97.19 174 LEU B O 1
ATOM 3877 N N . GLY B 1 175 ? -22.906 23.969 10.266 1 97.38 175 GLY B N 1
ATOM 3878 C CA . GLY B 1 175 ? -23.391 24.625 11.469 1 97.38 175 GLY B CA 1
ATOM 3879 C C . GLY B 1 175 ? -22.375 24.625 12.594 1 97.38 175 GLY B C 1
ATOM 3880 O O . GLY B 1 175 ? -22.641 25.156 13.672 1 97.38 175 GLY B O 1
ATOM 3881 N N . ALA B 1 176 ? -21.234 24.062 12.336 1 97.88 176 ALA B N 1
ATOM 3882 C CA . ALA B 1 176 ? -20.203 24.062 13.367 1 97.88 176 ALA B CA 1
ATOM 3883 C C . ALA B 1 176 ? -19.453 25.391 13.406 1 97.88 176 ALA B C 1
ATOM 3885 O O . ALA B 1 176 ? -19.734 26.281 12.609 1 97.88 176 ALA B O 1
ATOM 3886 N N . SER B 1 177 ? -18.609 25.562 14.453 1 97.69 177 SER B N 1
ATOM 3887 C CA . SER B 1 177 ? -17.766 26.734 14.633 1 97.69 177 SER B CA 1
ATOM 3888 C C . SER B 1 177 ? -16.281 26.359 14.672 1 97.69 177 SER B C 1
ATOM 3890 O O . SER B 1 177 ? -15.703 26.234 15.75 1 97.69 177 SER B O 1
ATOM 3892 N N . PRO B 1 178 ? -15.672 26.266 13.492 1 97.38 178 PRO B N 1
ATOM 3893 C CA . PRO B 1 178 ? -14.266 25.875 13.445 1 97.38 178 PRO B CA 1
ATOM 3894 C C . PRO B 1 178 ? -13.32 26.969 13.938 1 97.38 178 PRO B C 1
ATOM 3896 O O . PRO B 1 178 ? -13.555 28.156 13.664 1 97.38 178 PRO B O 1
ATOM 3899 N N . ILE B 1 179 ? -12.32 26.594 14.68 1 96.44 179 ILE B N 1
ATOM 3900 C CA . ILE B 1 179 ? -11.211 27.438 15.125 1 96.44 179 ILE B CA 1
ATOM 3901 C C . ILE B 1 179 ? -9.891 26.875 14.617 1 96.44 179 ILE B C 1
ATOM 3903 O O . ILE B 1 179 ? -9.531 25.734 14.945 1 96.44 179 ILE B O 1
ATOM 3907 N N . VAL B 1 180 ? -9.211 27.656 13.797 1 93.56 180 VAL B N 1
ATOM 3908 C CA . VAL B 1 180 ? -7.926 27.203 13.273 1 93.56 180 VAL B CA 1
ATOM 3909 C C . VAL B 1 180 ? -6.828 27.438 14.305 1 93.56 180 VAL B C 1
ATOM 3911 O O . VAL B 1 180 ? -6.695 28.547 14.828 1 93.56 180 VAL B O 1
ATOM 3914 N N . MET B 1 181 ? -6.148 26.375 14.688 1 93.12 181 MET B N 1
ATOM 3915 C CA . MET B 1 181 ? -5.004 26.469 15.586 1 93.12 181 MET B CA 1
ATOM 3916 C C . MET B 1 181 ? -3.949 25.438 15.234 1 93.12 181 MET B C 1
ATOM 3918 O O . MET B 1 181 ? -4.219 24.5 14.461 1 93.12 181 MET B O 1
ATOM 3922 N N . ASP B 1 182 ? -2.797 25.672 15.773 1 92.75 182 ASP B N 1
ATOM 3923 C CA . ASP B 1 182 ? -1.679 24.797 15.469 1 92.75 182 ASP B CA 1
ATOM 3924 C C . ASP B 1 182 ? -1.931 23.375 16 1 92.75 182 ASP B C 1
ATOM 3926 O O . ASP B 1 182 ? -2.502 23.219 17.078 1 92.75 182 ASP B O 1
ATOM 3930 N N . PHE B 1 183 ? -1.408 22.391 15.336 1 93 183 PHE B N 1
ATOM 3931 C CA . PHE B 1 183 ? -1.585 20.969 15.633 1 93 183 PHE B CA 1
ATOM 3932 C C . PHE B 1 183 ? -1.168 20.656 17.062 1 93 183 PHE B C 1
ATOM 3934 O O . PHE B 1 183 ? -1.857 19.922 17.766 1 93 183 PHE B O 1
ATOM 3941 N N . ASN B 1 184 ? -0.131 21.234 17.547 1 93.38 184 ASN B N 1
ATOM 3942 C CA . ASN B 1 184 ? 0.429 20.875 18.844 1 93.38 184 ASN B CA 1
ATOM 3943 C C . ASN B 1 184 ? -0.231 21.641 19.984 1 93.38 184 ASN B C 1
ATOM 3945 O O . ASN B 1 184 ? 0.132 21.469 21.141 1 93.38 184 ASN B O 1
ATOM 3949 N N . GLU B 1 185 ? -1.232 22.469 19.688 1 95 185 GLU B N 1
ATOM 3950 C CA . GLU B 1 185 ? -1.977 23.203 20.688 1 95 185 GLU B CA 1
ATOM 3951 C C . GLU B 1 185 ? -3.309 22.531 21 1 95 185 GLU B C 1
ATOM 3953 O O . GLU B 1 185 ? -4.008 22.938 21.938 1 95 185 GLU B O 1
ATOM 3958 N N . ILE B 1 186 ? -3.619 21.5 20.312 1 96.62 186 ILE B N 1
ATOM 3959 C CA . ILE B 1 186 ? -4.949 20.906 20.344 1 96.62 186 ILE B CA 1
ATOM 3960 C C . ILE B 1 186 ? -5.25 20.375 21.734 1 96.62 186 ILE B C 1
ATOM 3962 O O . ILE B 1 186 ? -6.324 20.625 22.281 1 96.62 186 ILE B O 1
ATOM 3966 N N . PHE B 1 187 ? -4.297 19.656 22.297 1 96.19 187 PHE B N 1
ATOM 3967 C CA . PHE B 1 187 ? -4.543 19.062 23.609 1 96.19 187 PHE B CA 1
ATOM 3968 C C . PHE B 1 187 ? -4.887 20.125 24.641 1 96.19 187 PHE B C 1
ATOM 3970 O O . PHE B 1 187 ? -5.883 20 25.359 1 96.19 187 PHE B O 1
ATOM 3977 N N . THR B 1 188 ? -4.07 21.156 24.688 1 97 188 THR B N 1
ATOM 3978 C CA . THR B 1 188 ? -4.266 22.219 25.672 1 97 188 THR B CA 1
ATOM 3979 C C . THR B 1 188 ? -5.594 22.922 25.453 1 97 188 THR B C 1
ATOM 3981 O O . THR B 1 188 ? -6.297 23.266 26.406 1 97 188 THR B O 1
ATOM 3984 N N . ALA B 1 189 ? -5.902 23.172 24.188 1 97.56 189 ALA B N 1
ATOM 3985 C CA . ALA B 1 189 ? -7.156 23.859 23.859 1 97.56 189 ALA B CA 1
ATOM 3986 C C . ALA B 1 189 ? -8.359 23.016 24.297 1 97.56 189 ALA B C 1
ATOM 3988 O O . ALA B 1 189 ? -9.359 23.562 24.766 1 97.56 189 ALA B O 1
ATOM 3989 N N . LEU B 1 190 ? -8.289 21.734 24.094 1 97.69 190 LEU B N 1
ATOM 3990 C CA . LEU B 1 190 ? -9.352 20.828 24.516 1 97.69 190 LEU B CA 1
ATOM 3991 C C . LEU B 1 190 ? -9.438 20.766 26.047 1 97.69 190 LEU B C 1
ATOM 3993 O O . LEU B 1 190 ? -10.539 20.828 26.609 1 97.69 190 LEU B O 1
ATOM 3997 N N . GLU B 1 191 ? -8.32 20.672 26.719 1 97.31 191 GLU B N 1
ATOM 3998 C CA . GLU B 1 191 ? -8.227 20.562 28.172 1 97.31 191 GLU B CA 1
ATOM 3999 C C . GLU B 1 191 ? -8.805 21.797 28.859 1 97.31 191 GLU B C 1
ATOM 4001 O O . GLU B 1 191 ? -9.469 21.672 29.891 1 97.31 191 GLU B O 1
ATOM 4006 N N . THR B 1 192 ? -8.586 22.938 28.266 1 97.56 192 THR B N 1
ATOM 4007 C CA . THR B 1 192 ? -9 24.188 28.906 1 97.56 192 THR B CA 1
ATOM 4008 C C . THR B 1 192 ? -10.445 24.516 28.547 1 97.56 192 THR B C 1
ATOM 4010 O O . THR B 1 192 ? -11.016 25.484 29.078 1 97.56 192 THR B O 1
ATOM 4013 N N . GLY B 1 193 ? -10.984 23.797 27.547 1 96.44 193 GLY B N 1
ATOM 4014 C CA . GLY B 1 193 ? -12.383 23.984 27.203 1 96.44 193 GLY B CA 1
ATOM 4015 C C . GLY B 1 193 ? -12.609 25.078 26.188 1 96.44 193 GLY B C 1
ATOM 4016 O O . GLY B 1 193 ? -13.75 25.484 25.938 1 96.44 193 GLY B O 1
ATOM 4017 N N . ILE B 1 194 ? -11.516 25.562 25.594 1 96.38 194 ILE B N 1
ATOM 4018 C CA . ILE B 1 194 ? -11.609 26.547 24.516 1 96.38 194 ILE B CA 1
ATOM 4019 C C . ILE B 1 194 ? -12.344 25.938 23.328 1 96.38 194 ILE B C 1
ATOM 4021 O O . ILE B 1 194 ? -13.047 26.641 22.594 1 96.38 194 ILE B O 1
ATOM 4025 N N . ILE B 1 195 ? -12.141 24.625 23.109 1 98.19 195 ILE B N 1
ATOM 4026 C CA . ILE B 1 195 ? -12.82 23.891 22.047 1 98.19 195 ILE B CA 1
ATOM 4027 C C . ILE B 1 195 ? -13.539 22.672 22.656 1 98.19 195 ILE B C 1
ATOM 4029 O O . ILE B 1 195 ? -13.156 22.188 23.719 1 98.19 195 ILE B O 1
ATOM 4033 N N . ASP B 1 196 ? -14.602 22.281 21.953 1 98.12 196 ASP B N 1
ATOM 4034 C CA . ASP B 1 196 ? -15.398 21.125 22.359 1 98.12 196 ASP B CA 1
ATOM 4035 C C . ASP B 1 196 ? -14.898 19.844 21.703 1 98.12 196 ASP B C 1
ATOM 4037 O O . ASP B 1 196 ? -15.281 18.75 22.094 1 98.12 196 ASP B O 1
ATOM 4041 N N . GLY B 1 197 ? -14.109 20.031 20.703 1 98.19 197 GLY B N 1
ATOM 4042 C CA . GLY B 1 197 ? -13.578 18.906 19.953 1 98.19 197 GLY B CA 1
ATOM 4043 C C . GLY B 1 197 ? -12.492 19.281 18.969 1 98.19 197 GLY B C 1
ATOM 4044 O O . GLY B 1 197 ? -12.047 20.438 18.953 1 98.19 197 GLY B O 1
ATOM 4045 N N . ALA B 1 198 ? -12.008 18.266 18.25 1 98 198 ALA B N 1
ATOM 4046 C CA . ALA B 1 198 ? -10.867 18.562 17.391 1 98 198 ALA B CA 1
ATOM 4047 C C . ALA B 1 198 ? -10.82 17.625 16.188 1 98 198 ALA B C 1
ATOM 4049 O O . ALA B 1 198 ? -11.117 16.422 16.312 1 98 198 ALA B O 1
ATOM 4050 N N . ASP B 1 199 ? -10.508 18.203 15.07 1 97.31 199 ASP B N 1
ATOM 4051 C CA . ASP B 1 199 ? -9.898 17.484 13.953 1 97.31 199 ASP B CA 1
ATOM 4052 C C . ASP B 1 199 ? -8.375 17.453 14.094 1 97.31 199 ASP B C 1
ATOM 4054 O O . ASP B 1 199 ? -7.723 18.5 14.062 1 97.31 199 ASP B O 1
ATOM 4058 N N . ALA B 1 200 ? -7.891 16.219 14.266 1 96.62 200 ALA B N 1
ATOM 4059 C CA . ALA B 1 200 ? -6.445 16.094 14.43 1 96.62 200 ALA B CA 1
ATOM 4060 C C . ALA B 1 200 ? -5.895 14.953 13.57 1 96.62 200 ALA B C 1
ATOM 4062 O O . ALA B 1 200 ? -5.137 15.188 12.625 1 96.62 200 ALA B O 1
ATOM 4063 N N . ALA B 1 201 ? -6.293 13.758 13.852 1 97.44 201 ALA B N 1
ATOM 4064 C CA . ALA B 1 201 ? -5.766 12.586 13.156 1 97.44 201 ALA B CA 1
ATOM 4065 C C . ALA B 1 201 ? -6.719 11.398 13.281 1 97.44 201 ALA B C 1
ATOM 4067 O O . ALA B 1 201 ? -7.895 11.57 13.602 1 97.44 201 ALA B O 1
ATOM 4068 N N . ASN B 1 202 ? -6.293 10.219 12.875 1 97.88 202 ASN B N 1
ATOM 4069 C CA . ASN B 1 202 ? -7.078 9.008 13.109 1 97.88 202 ASN B CA 1
ATOM 4070 C C . ASN B 1 202 ? -7.059 8.602 14.578 1 97.88 202 ASN B C 1
ATOM 4072 O O . ASN B 1 202 ? -6.297 9.164 15.375 1 97.88 202 ASN B O 1
ATOM 4076 N N . ILE B 1 203 ? -7.836 7.648 14.992 1 98.19 203 ILE B N 1
ATOM 4077 C CA . ILE B 1 203 ? -8.094 7.406 16.406 1 98.19 203 ILE B CA 1
ATOM 4078 C C . ILE B 1 203 ? -6.809 6.965 17.109 1 98.19 203 ILE B C 1
ATOM 4080 O O . ILE B 1 203 ? -6.566 7.316 18.266 1 98.19 203 ILE B O 1
ATOM 4084 N N . THR B 1 204 ? -5.906 6.219 16.422 1 98.62 204 THR B N 1
ATOM 4085 C CA . THR B 1 204 ? -4.664 5.762 17.047 1 98.62 204 THR B CA 1
ATOM 4086 C C . THR B 1 204 ? -3.738 6.941 17.328 1 98.62 204 THR B C 1
ATOM 4088 O O . THR B 1 204 ? -3.205 7.062 18.438 1 98.62 204 THR B O 1
ATOM 4091 N N . ASN B 1 205 ? -3.541 7.785 16.359 1 98.31 205 ASN B N 1
ATOM 4092 C CA . ASN B 1 205 ? -2.732 8.977 16.594 1 98.31 205 ASN B CA 1
ATOM 4093 C C . ASN B 1 205 ? -3.363 9.891 17.641 1 98.31 205 ASN B C 1
ATOM 4095 O O . ASN B 1 205 ? -2.656 10.523 18.422 1 98.31 205 ASN B O 1
ATOM 4099 N N . ASN B 1 206 ? -4.691 9.969 17.641 1 98.31 206 ASN B N 1
ATOM 4100 C CA . ASN B 1 206 ? -5.387 10.805 18.625 1 98.31 206 ASN B CA 1
ATOM 4101 C C . ASN B 1 206 ? -5.141 10.32 20.047 1 98.31 206 ASN B C 1
ATOM 4103 O O . ASN B 1 206 ? -5.078 11.117 20.984 1 98.31 206 ASN B O 1
ATOM 4107 N N . VAL B 1 207 ? -5.02 8.984 20.234 1 98.06 207 VAL B N 1
ATOM 4108 C CA . VAL B 1 207 ? -4.621 8.445 21.547 1 98.06 207 VAL B CA 1
ATOM 4109 C C . VAL B 1 207 ? -3.227 8.961 21.906 1 98.06 207 VAL B C 1
ATOM 4111 O O . VAL B 1 207 ? -3 9.414 23.031 1 98.06 207 VAL B O 1
ATOM 4114 N N . GLY B 1 208 ? -2.318 8.922 20.891 1 96.56 208 GLY B N 1
ATOM 4115 C CA . GLY B 1 208 ? -0.967 9.398 21.141 1 96.56 208 GLY B CA 1
ATOM 4116 C C . GLY B 1 208 ? -0.91 10.875 21.484 1 96.56 208 GLY B C 1
ATOM 4117 O O . GLY B 1 208 ? -0.009 11.312 22.203 1 96.56 208 GLY B O 1
ATOM 4118 N N . LEU B 1 209 ? -1.899 11.648 21.016 1 96.94 209 LEU B N 1
ATOM 4119 C CA . LEU B 1 209 ? -1.996 13.078 21.297 1 96.94 209 LEU B CA 1
ATOM 4120 C C . LEU B 1 209 ? -2.66 13.328 22.641 1 96.94 209 LEU B C 1
ATOM 4122 O O . LEU B 1 209 ? -2.695 14.461 23.125 1 96.94 209 LEU B O 1
ATOM 4126 N N . GLY B 1 210 ? -3.25 12.273 23.234 1 97.06 210 GLY B N 1
ATOM 4127 C CA . GLY B 1 210 ? -3.902 12.383 24.531 1 97.06 210 GLY B CA 1
ATOM 4128 C C . GLY B 1 210 ? -5.328 12.891 24.453 1 97.06 210 GLY B C 1
ATOM 4129 O O . GLY B 1 210 ? -5.918 13.281 25.453 1 97.06 210 GLY B O 1
ATOM 4130 N N . LEU B 1 211 ? -5.934 12.859 23.312 1 98.12 211 LEU B N 1
ATOM 4131 C CA . LEU B 1 211 ? -7.215 13.531 23.125 1 98.12 211 LEU B CA 1
ATOM 4132 C C . LEU B 1 211 ? -8.328 12.797 23.859 1 98.12 211 LEU B C 1
ATOM 4134 O O . LEU B 1 211 ? -9.281 13.422 24.328 1 98.12 211 LEU B O 1
ATOM 4138 N N . TYR B 1 212 ? -8.195 11.5 24 1 98.12 212 TYR B N 1
ATOM 4139 C CA . TYR B 1 212 ? -9.281 10.711 24.578 1 98.12 212 TYR B CA 1
ATOM 4140 C C . TYR B 1 212 ? -9.156 10.656 26.094 1 98.12 212 TYR B C 1
ATOM 4142 O O . TYR B 1 212 ? -9.945 9.992 26.766 1 98.12 212 TYR B O 1
ATOM 4150 N N . ASP B 1 213 ? -8.172 11.32 26.641 1 97.56 213 ASP B N 1
ATOM 4151 C CA . ASP B 1 213 ? -8.156 11.586 28.078 1 97.56 213 ASP B CA 1
ATOM 4152 C C . ASP B 1 213 ? -9.188 12.641 28.453 1 97.56 213 ASP B C 1
ATOM 4154 O O . ASP B 1 213 ? -9.555 12.766 29.625 1 97.56 213 ASP B O 1
ATOM 4158 N N . ILE B 1 214 ? -9.617 13.383 27.438 1 98.06 214 ILE B N 1
ATOM 4159 C CA . ILE B 1 214 ? -10.555 14.477 27.656 1 98.06 214 ILE B CA 1
ATOM 4160 C C . ILE B 1 214 ? -11.852 14.211 26.906 1 98.06 214 ILE B C 1
ATOM 4162 O O . ILE B 1 214 ? -12.938 14.258 27.484 1 98.06 214 ILE B O 1
ATOM 4166 N N . ALA B 1 215 ? -11.75 13.914 25.609 1 98.38 215 ALA B N 1
ATOM 4167 C CA . ALA B 1 215 ? -12.906 13.656 24.75 1 98.38 215 ALA B CA 1
ATOM 4168 C C . ALA B 1 215 ? -13.562 12.32 25.109 1 98.38 215 ALA B C 1
ATOM 4170 O O . ALA B 1 215 ? -12.867 11.336 25.375 1 98.38 215 ALA B O 1
ATOM 4171 N N . THR B 1 216 ? -14.891 12.289 25.016 1 98.25 216 THR B N 1
ATOM 4172 C CA . THR B 1 216 ? -15.602 11.078 25.422 1 98.25 216 THR B CA 1
ATOM 4173 C C . THR B 1 216 ? -16.297 10.445 24.219 1 98.25 216 THR B C 1
ATOM 4175 O O . THR B 1 216 ? -16.844 9.344 24.328 1 98.25 216 THR B O 1
ATOM 4178 N N . GLU B 1 217 ? -16.266 11.172 23.094 1 98.19 217 GLU B N 1
ATOM 4179 C CA . GLU B 1 217 ? -16.938 10.688 21.891 1 98.19 217 GLU B CA 1
ATOM 4180 C C . GLU B 1 217 ? -16.047 10.859 20.656 1 98.19 217 GLU B C 1
ATOM 4182 O O . GLU B 1 217 ? -15.242 11.789 20.594 1 98.19 217 GLU B O 1
ATOM 4187 N N . THR B 1 218 ? -16.219 9.938 19.734 1 98 218 THR B N 1
ATOM 4188 C CA . THR B 1 218 ? -15.547 10 18.453 1 98 218 THR B CA 1
ATOM 4189 C C . THR B 1 218 ? -16.391 9.336 17.375 1 98 218 THR B C 1
ATOM 4191 O O . THR B 1 218 ? -17.391 8.672 17.672 1 98 218 THR B O 1
ATOM 4194 N N . ASN B 1 219 ? -16.125 9.688 16.172 1 96.75 219 ASN B N 1
ATOM 4195 C CA . ASN B 1 219 ? -16.719 8.93 15.062 1 96.75 219 ASN B CA 1
ATOM 4196 C C . ASN B 1 219 ? -15.781 7.812 14.594 1 96.75 219 ASN B C 1
ATOM 4198 O O . ASN B 1 219 ? -14.57 8.016 14.484 1 96.75 219 ASN B O 1
ATOM 4202 N N . TYR B 1 220 ? -16.375 6.688 14.297 1 96.38 220 TYR B N 1
ATOM 4203 C CA . TYR B 1 220 ? -15.641 5.562 13.734 1 96.38 220 TYR B CA 1
ATOM 4204 C C . TYR B 1 220 ? -16.562 4.668 12.906 1 96.38 220 TYR B C 1
ATOM 4206 O O . TYR B 1 220 ? -17.672 4.332 13.352 1 96.38 220 TYR B O 1
ATOM 4214 N N . PRO B 1 221 ? -16.156 4.25 11.695 1 94.62 221 PRO B N 1
ATOM 4215 C CA . PRO B 1 221 ? -14.906 4.574 11 1 94.62 221 PRO B CA 1
ATOM 4216 C C . PRO B 1 221 ? -14.789 6.055 10.641 1 94.62 221 PRO B C 1
ATOM 4218 O O . PRO B 1 221 ? -15.812 6.742 10.523 1 94.62 221 PRO B O 1
ATOM 4221 N N . GLY B 1 222 ? -13.555 6.555 10.547 1 94.19 222 GLY B N 1
ATOM 4222 C CA . GLY B 1 222 ? -13.32 7.906 10.07 1 94.19 222 GLY B CA 1
ATOM 4223 C C . GLY B 1 222 ? -13.773 8.125 8.641 1 94.19 222 GLY B C 1
ATOM 4224 O O . GLY B 1 222 ? -13.727 7.203 7.824 1 94.19 222 GLY B O 1
ATOM 4225 N N . PHE B 1 223 ? -14.148 9.43 8.32 1 90.56 223 PHE B N 1
ATOM 4226 C CA . PHE B 1 223 ? -14.688 9.609 6.984 1 90.56 223 PHE B CA 1
ATOM 4227 C C . PHE B 1 223 ? -14.367 11 6.453 1 90.56 223 PHE B C 1
ATOM 4229 O O . PHE B 1 223 ? -14.344 11.219 5.238 1 90.56 223 PHE B O 1
ATOM 4236 N N . HIS B 1 224 ? -14.07 11.977 7.285 1 94.06 224 HIS B N 1
ATOM 4237 C CA . HIS B 1 224 ? -14.164 13.375 6.891 1 94.06 224 HIS B CA 1
ATOM 4238 C C . HIS B 1 224 ? -12.867 13.859 6.25 1 94.06 224 HIS B C 1
ATOM 4240 O O . HIS B 1 224 ? -12.875 14.828 5.484 1 94.06 224 HIS B O 1
ATOM 4246 N N . SER B 1 225 ? -11.812 13.164 6.66 1 95.62 225 SER B N 1
ATOM 4247 C CA . SER B 1 225 ? -10.484 13.602 6.246 1 95.62 225 SER B CA 1
ATOM 4248 C C . SER B 1 225 ? -9.531 12.422 6.086 1 95.62 225 SER B C 1
ATOM 4250 O O . SER B 1 225 ? -9.617 11.445 6.836 1 95.62 225 SER B O 1
ATOM 4252 N N . MET B 1 226 ? -8.719 12.445 5.121 1 96.38 226 MET B N 1
ATOM 4253 C CA . MET B 1 226 ? -7.602 11.523 4.898 1 96.38 226 MET B CA 1
ATOM 4254 C C . MET B 1 226 ? -6.395 12.266 4.332 1 96.38 226 MET B C 1
ATOM 4256 O O . MET B 1 226 ? -6.145 12.219 3.127 1 96.38 226 MET B O 1
ATOM 4260 N N . PRO B 1 227 ? -5.695 12.922 5.191 1 96.75 227 PRO B N 1
ATOM 4261 C CA . PRO B 1 227 ? -4.602 13.773 4.719 1 96.75 227 PRO B CA 1
ATOM 4262 C C . PRO B 1 227 ? -3.455 12.977 4.102 1 96.75 227 PRO B C 1
ATOM 4264 O O . PRO B 1 227 ? -3.119 11.891 4.594 1 96.75 227 PRO B O 1
ATOM 4267 N N . ALA B 1 228 ? -2.932 13.547 3.082 1 98 228 ALA B N 1
ATOM 4268 C CA . ALA B 1 228 ? -1.683 13.062 2.508 1 98 228 ALA B CA 1
ATOM 4269 C C . ALA B 1 228 ? -0.488 13.844 3.039 1 98 228 ALA B C 1
ATOM 4271 O O . ALA B 1 228 ? -0.087 14.852 2.449 1 98 228 ALA B O 1
ATOM 4272 N N . ASP B 1 229 ? 0.078 13.375 4.094 1 98.5 229 ASP B N 1
ATOM 4273 C CA . ASP B 1 229 ? 1.315 13.977 4.578 1 98.5 229 ASP B CA 1
ATOM 4274 C C . ASP B 1 229 ? 2.449 13.781 3.572 1 98.5 229 ASP B C 1
ATOM 4276 O O . ASP B 1 229 ? 2.523 12.75 2.904 1 98.5 229 ASP B O 1
ATOM 4280 N N . HIS B 1 230 ? 3.332 14.852 3.455 1 98.88 230 HIS B N 1
ATOM 4281 C CA . HIS B 1 230 ? 4.312 14.797 2.377 1 98.88 230 HIS B CA 1
ATOM 4282 C C . HIS B 1 230 ? 5.734 14.875 2.922 1 98.88 230 HIS B C 1
ATOM 4284 O O . HIS B 1 230 ? 5.941 15.273 4.07 1 98.88 230 HIS B O 1
ATOM 4290 N N . LEU B 1 231 ? 6.648 14.445 2.186 1 98.94 231 LEU B N 1
ATOM 4291 C CA . LEU B 1 231 ? 8.023 14.93 2.205 1 98.94 231 LEU B CA 1
ATOM 4292 C C . LEU B 1 231 ? 8.297 15.852 1.018 1 98.94 231 LEU B C 1
ATOM 4294 O O . LEU B 1 231 ? 8.062 15.469 -0.132 1 98.94 231 LEU B O 1
ATOM 4298 N N . ALA B 1 232 ? 8.648 17 1.281 1 98.94 232 ALA B N 1
ATOM 4299 C CA . ALA B 1 232 ? 9.055 17.984 0.275 1 98.94 232 ALA B CA 1
ATOM 4300 C C . ALA B 1 232 ? 10.352 18.672 0.682 1 98.94 232 ALA B C 1
ATOM 4302 O O . ALA B 1 232 ? 10.539 19.016 1.851 1 98.94 232 ALA B O 1
ATOM 4303 N N . CYS B 1 233 ? 11.227 18.859 -0.211 1 98.94 233 CYS B N 1
ATOM 4304 C CA . CYS B 1 233 ? 12.516 19.469 0.077 1 98.94 233 CYS B CA 1
ATOM 4305 C C . CYS B 1 233 ? 12.711 20.734 -0.75 1 98.94 233 CYS B C 1
ATOM 4307 O O . CYS B 1 233 ? 12.156 20.859 -1.846 1 98.94 233 CYS B O 1
ATOM 4309 N N . ARG B 1 234 ? 13.461 21.562 -0.186 1 98.94 234 ARG B N 1
ATOM 4310 C CA . ARG B 1 234 ? 13.82 22.734 -0.975 1 98.94 234 ARG B CA 1
ATOM 4311 C C . ARG B 1 234 ? 14.469 22.328 -2.295 1 98.94 234 ARG B C 1
ATOM 4313 O O . ARG B 1 234 ? 15.273 21.391 -2.338 1 98.94 234 ARG B O 1
ATOM 4320 N N . LYS B 1 235 ? 14.18 23.078 -3.271 1 98.56 235 LYS B N 1
ATOM 4321 C CA . LYS B 1 235 ? 14.547 22.688 -4.629 1 98.56 235 LYS B CA 1
ATOM 4322 C C . LYS B 1 235 ? 16.062 22.578 -4.781 1 98.56 235 LYS B C 1
ATOM 4324 O O . LYS B 1 235 ? 16.562 21.594 -5.344 1 98.56 235 LYS B O 1
ATOM 4329 N N . ASP B 1 236 ? 16.844 23.562 -4.367 1 98.62 236 ASP B N 1
ATOM 4330 C CA . ASP B 1 236 ? 18.297 23.531 -4.543 1 98.62 236 ASP B CA 1
ATOM 4331 C C . ASP B 1 236 ? 18.922 22.391 -3.748 1 98.62 236 ASP B C 1
ATOM 4333 O O . ASP B 1 236 ? 19.891 21.781 -4.191 1 98.62 236 ASP B O 1
ATOM 4337 N N . VAL B 1 237 ? 18.391 22.078 -2.52 1 98.75 237 VAL B N 1
ATOM 4338 C CA . VAL B 1 237 ? 18.859 20.938 -1.721 1 98.75 237 VAL B CA 1
ATOM 4339 C C . VAL B 1 237 ? 18.625 19.641 -2.488 1 98.75 237 VAL B C 1
ATOM 4341 O O . VAL B 1 237 ? 19.531 18.812 -2.59 1 98.75 237 VAL B O 1
ATOM 4344 N N . TRP B 1 238 ? 17.422 19.516 -3.068 1 98.75 238 TRP B N 1
ATOM 4345 C CA . TRP B 1 238 ? 17.078 18.312 -3.832 1 98.75 238 TRP B CA 1
ATOM 4346 C C . TRP B 1 238 ? 17.984 18.156 -5.051 1 98.75 238 TRP B C 1
ATOM 4348 O O . TRP B 1 238 ? 18.516 17.078 -5.297 1 98.75 238 TRP B O 1
ATOM 4358 N N . GLU B 1 239 ? 18.156 19.234 -5.766 1 98.38 239 GLU B N 1
ATOM 4359 C CA . GLU B 1 239 ? 18.922 19.203 -7.012 1 98.38 239 GLU B CA 1
ATOM 4360 C C . GLU B 1 239 ? 20.391 18.906 -6.746 1 98.38 239 GLU B C 1
ATOM 4362 O O . GLU B 1 239 ? 21.078 18.297 -7.586 1 98.38 239 GLU B O 1
ATOM 4367 N N . ALA B 1 240 ? 20.875 19.219 -5.594 1 97.94 240 ALA B N 1
ATOM 4368 C CA . ALA B 1 240 ? 22.297 19.047 -5.258 1 97.94 240 ALA B CA 1
ATOM 4369 C C . ALA B 1 240 ? 22.578 17.609 -4.816 1 97.94 240 ALA B C 1
ATOM 4371 O O . ALA B 1 240 ? 23.734 17.188 -4.758 1 97.94 240 ALA B O 1
ATOM 4372 N N . MET B 1 241 ? 21.547 16.828 -4.512 1 98.06 241 MET B N 1
ATOM 4373 C CA . MET B 1 241 ? 21.719 15.461 -4.031 1 98.06 241 MET B CA 1
ATOM 4374 C C . MET B 1 241 ? 22.203 14.547 -5.152 1 98.06 241 MET B C 1
ATOM 4376 O O . MET B 1 241 ? 21.75 14.672 -6.297 1 98.06 241 MET B O 1
ATOM 4380 N N . PRO B 1 242 ? 23.094 13.617 -4.754 1 98.19 242 PRO B N 1
ATOM 4381 C CA . PRO B 1 242 ? 23.391 12.555 -5.723 1 98.19 242 PRO B CA 1
ATOM 4382 C C . PRO B 1 242 ? 22.141 11.797 -6.164 1 98.19 242 PRO B C 1
ATOM 4384 O O . PRO B 1 242 ? 21.219 11.602 -5.367 1 98.19 242 PRO B O 1
ATOM 4387 N N . ASP B 1 243 ? 22.156 11.312 -7.414 1 98.38 243 ASP B N 1
ATOM 4388 C CA . ASP B 1 243 ? 20.984 10.664 -7.98 1 98.38 243 ASP B CA 1
ATOM 4389 C C . ASP B 1 243 ? 20.578 9.445 -7.16 1 98.38 243 ASP B C 1
ATOM 4391 O O . ASP B 1 243 ? 19.391 9.172 -6.988 1 98.38 243 ASP B O 1
ATOM 4395 N N . HIS B 1 244 ? 21.547 8.703 -6.691 1 98.56 244 HIS B N 1
ATOM 4396 C CA . HIS B 1 244 ? 21.203 7.508 -5.934 1 98.56 244 HIS B CA 1
ATOM 4397 C C . HIS B 1 244 ? 20.594 7.871 -4.578 1 98.56 244 HIS B C 1
ATOM 4399 O O . HIS B 1 244 ? 19.781 7.117 -4.035 1 98.56 244 HIS B O 1
ATOM 4405 N N . HIS B 1 245 ? 20.953 9.07 -3.959 1 98.81 245 HIS B N 1
ATOM 4406 C CA . HIS B 1 245 ? 20.297 9.539 -2.744 1 98.81 245 HIS B CA 1
ATOM 4407 C C . HIS B 1 245 ? 18.859 9.938 -3.018 1 98.81 245 HIS B C 1
ATOM 4409 O O . HIS B 1 245 ? 17.969 9.648 -2.215 1 98.81 245 HIS B O 1
ATOM 4415 N N . LYS B 1 246 ? 18.641 10.602 -4.172 1 98.88 246 LYS B N 1
ATOM 4416 C CA . LYS B 1 246 ? 17.266 10.938 -4.574 1 98.88 246 LYS B CA 1
ATOM 4417 C C . LYS B 1 246 ? 16.422 9.688 -4.719 1 98.88 246 LYS B C 1
ATOM 4419 O O . LYS B 1 246 ? 15.273 9.656 -4.258 1 98.88 246 LYS B O 1
ATOM 4424 N N . ALA B 1 247 ? 17 8.664 -5.309 1 98.94 247 ALA B N 1
ATOM 4425 C CA . ALA B 1 247 ? 16.281 7.402 -5.488 1 98.94 247 ALA B CA 1
ATOM 4426 C C . ALA B 1 247 ? 15.93 6.773 -4.145 1 98.94 247 ALA B C 1
ATOM 4428 O O . ALA B 1 247 ? 14.82 6.262 -3.959 1 98.94 247 ALA B O 1
ATOM 4429 N N . ILE B 1 248 ? 16.844 6.848 -3.225 1 98.94 248 ILE B N 1
ATOM 4430 C CA . ILE B 1 248 ? 16.625 6.277 -1.898 1 98.94 248 ILE B CA 1
ATOM 4431 C C . ILE B 1 248 ? 15.477 7 -1.203 1 98.94 248 ILE B C 1
ATOM 4433 O O . ILE B 1 248 ? 14.609 6.359 -0.602 1 98.94 248 ILE B O 1
ATOM 4437 N N . LEU B 1 249 ? 15.398 8.328 -1.313 1 98.94 249 LEU B N 1
ATOM 4438 C CA . LEU B 1 249 ? 14.328 9.086 -0.665 1 98.94 249 LEU B CA 1
ATOM 4439 C C . LEU B 1 249 ? 12.984 8.789 -1.318 1 98.94 249 LEU B C 1
ATOM 4441 O O . LEU B 1 249 ? 11.984 8.578 -0.626 1 98.94 249 LEU B O 1
ATOM 4445 N N . LYS B 1 250 ? 12.938 8.734 -2.617 1 98.94 250 LYS B N 1
ATOM 4446 C CA . LYS B 1 250 ? 11.688 8.484 -3.326 1 98.94 250 LYS B CA 1
ATOM 4447 C C . LYS B 1 250 ? 11.156 7.09 -3.033 1 98.94 250 LYS B C 1
ATOM 4449 O O . LYS B 1 250 ? 9.984 6.926 -2.67 1 98.94 250 LYS B O 1
ATOM 4454 N N . VAL B 1 251 ? 12.016 6.098 -3.135 1 98.88 251 VAL B N 1
ATOM 4455 C CA . VAL B 1 251 ? 11.609 4.715 -2.896 1 98.88 251 VAL B CA 1
ATOM 4456 C C . VAL B 1 251 ? 11.312 4.512 -1.413 1 98.88 251 VAL B C 1
ATOM 4458 O O . VAL B 1 251 ? 10.367 3.805 -1.056 1 98.88 251 VAL B O 1
ATOM 4461 N N . GLY B 1 252 ? 12.141 5.145 -0.577 1 98.94 252 GLY B N 1
ATOM 4462 C CA . GLY B 1 252 ? 11.875 5.113 0.853 1 98.94 252 GLY B CA 1
ATOM 4463 C C . GLY B 1 252 ? 10.5 5.648 1.215 1 98.94 252 GLY B C 1
ATOM 4464 O O . GLY B 1 252 ? 9.828 5.102 2.09 1 98.94 252 GLY B O 1
ATOM 4465 N N . MET B 1 253 ? 10.055 6.703 0.544 1 98.94 253 MET B N 1
ATOM 4466 C CA . MET B 1 253 ? 8.734 7.27 0.807 1 98.94 253 MET B CA 1
ATOM 4467 C C . MET B 1 253 ? 7.637 6.316 0.355 1 98.94 253 MET B C 1
ATOM 4469 O O . MET B 1 253 ? 6.582 6.238 0.985 1 98.94 253 MET B O 1
ATOM 4473 N N . GLN B 1 254 ? 7.883 5.633 -0.725 1 98.88 254 GLN B N 1
ATOM 4474 C CA . GLN B 1 254 ? 6.898 4.66 -1.19 1 98.88 254 GLN B CA 1
ATOM 4475 C C . GLN B 1 254 ? 6.762 3.502 -0.208 1 98.88 254 GLN B C 1
ATOM 4477 O O . GLN B 1 254 ? 5.648 3.09 0.125 1 98.88 254 GLN B O 1
ATOM 4482 N N . ALA B 1 255 ? 7.879 3.004 0.265 1 98.94 255 ALA B N 1
ATOM 4483 C CA . ALA B 1 255 ? 7.852 1.945 1.271 1 98.94 255 ALA B CA 1
ATOM 4484 C C . ALA B 1 255 ? 7.172 2.424 2.551 1 98.94 255 ALA B C 1
ATOM 4486 O O . ALA B 1 255 ? 6.375 1.695 3.148 1 98.94 255 ALA B O 1
ATOM 4487 N N . LEU B 1 256 ? 7.461 3.652 2.943 1 98.94 256 LEU B N 1
ATOM 4488 C CA . LEU B 1 256 ? 6.793 4.238 4.102 1 98.94 256 LEU B CA 1
ATOM 4489 C C . LEU B 1 256 ? 5.285 4.312 3.879 1 98.94 256 LEU B C 1
ATOM 4491 O O . LEU B 1 256 ? 4.508 4.062 4.801 1 98.94 256 LEU B O 1
ATOM 4495 N N . GLY B 1 257 ? 4.906 4.707 2.654 1 98.81 257 GLY B N 1
ATOM 4496 C CA . GLY B 1 257 ? 3.488 4.75 2.336 1 98.81 257 GLY B CA 1
ATOM 4497 C C . GLY B 1 257 ? 2.773 3.441 2.617 1 98.81 257 GLY B C 1
ATOM 4498 O O . GLY B 1 257 ? 1.743 3.424 3.295 1 98.81 257 GLY B O 1
ATOM 4499 N N . LEU B 1 258 ? 3.346 2.352 2.186 1 98.88 258 LEU B N 1
ATOM 4500 C CA . LEU B 1 258 ? 2.754 1.038 2.412 1 98.88 258 LEU B CA 1
ATOM 4501 C C . LEU B 1 258 ? 2.742 0.696 3.898 1 98.88 258 LEU B C 1
ATOM 4503 O O . LEU B 1 258 ? 1.703 0.314 4.445 1 98.88 258 LEU B O 1
ATOM 4507 N N . LYS B 1 259 ? 3.869 0.866 4.562 1 98.81 259 LYS B N 1
ATOM 4508 C CA . LYS B 1 259 ? 3.992 0.514 5.973 1 98.81 259 LYS B CA 1
ATOM 4509 C C . LYS B 1 259 ? 3.043 1.343 6.832 1 98.81 259 LYS B C 1
ATOM 4511 O O . LYS B 1 259 ? 2.35 0.804 7.699 1 98.81 259 LYS B O 1
ATOM 4516 N N . ASN B 1 260 ? 3 2.604 6.516 1 98.81 260 ASN B N 1
ATOM 4517 C CA . ASN B 1 260 ? 2.203 3.533 7.309 1 98.81 260 ASN B CA 1
ATOM 4518 C C . ASN B 1 260 ? 0.71 3.252 7.172 1 98.81 260 ASN B C 1
ATOM 4520 O O . ASN B 1 260 ? -0.005 3.172 8.172 1 98.81 260 ASN B O 1
ATOM 4524 N N . SER B 1 261 ? 0.247 3.107 6 1 98.75 261 SER B N 1
ATOM 4525 C CA . SER B 1 261 ? -1.177 2.875 5.781 1 98.75 261 SER B CA 1
ATOM 4526 C C . SER B 1 261 ? -1.616 1.542 6.379 1 98.75 261 SER B C 1
ATOM 4528 O O . SER B 1 261 ? -2.658 1.464 7.035 1 98.75 261 SER B O 1
ATOM 4530 N N . THR B 1 262 ? -0.807 0.514 6.242 1 98.62 262 THR B N 1
ATOM 4531 C CA . THR B 1 262 ? -1.204 -0.812 6.703 1 98.62 262 THR B CA 1
ATOM 4532 C C . THR B 1 262 ? -1.148 -0.893 8.227 1 98.62 262 THR B C 1
ATOM 4534 O O . THR B 1 262 ? -2.027 -1.486 8.852 1 98.62 262 THR B O 1
ATOM 4537 N N . ILE B 1 263 ? -0.142 -0.303 8.844 1 98.75 263 ILE B N 1
ATOM 4538 C CA . ILE B 1 263 ? -0.056 -0.39 10.297 1 98.75 263 ILE B CA 1
ATOM 4539 C C . ILE B 1 263 ? -1.184 0.422 10.93 1 98.75 263 ILE B C 1
ATOM 4541 O O . ILE B 1 263 ? -1.717 0.045 11.977 1 98.75 263 ILE B O 1
ATOM 4545 N N . ASN B 1 264 ? -1.528 1.575 10.312 1 98.31 264 ASN B N 1
ATOM 4546 C CA . ASN B 1 264 ? -2.643 2.359 10.836 1 98.31 264 ASN B CA 1
ATOM 4547 C C . ASN B 1 264 ? -3.951 1.577 10.781 1 98.31 264 ASN B C 1
ATOM 4549 O O . ASN B 1 264 ? -4.766 1.659 11.703 1 98.31 264 ASN B O 1
ATOM 4553 N N . GLU B 1 265 ? -4.168 0.853 9.742 1 96.69 265 GLU B N 1
ATOM 4554 C CA . GLU B 1 265 ? -5.367 0.025 9.664 1 96.69 265 GLU B CA 1
ATOM 4555 C C . GLU B 1 265 ? -5.41 -0.994 10.797 1 96.69 265 GLU B C 1
ATOM 4557 O O . GLU B 1 265 ? -6.438 -1.146 11.461 1 96.69 265 GLU B O 1
ATOM 4562 N N . VAL B 1 266 ? -4.297 -1.646 11.047 1 97.81 266 VAL B N 1
ATOM 4563 C CA . VAL B 1 266 ? -4.203 -2.656 12.094 1 97.81 266 VAL B CA 1
ATOM 4564 C C . VAL B 1 266 ? -4.414 -2.004 13.461 1 97.81 266 VAL B C 1
ATOM 4566 O O . VAL B 1 266 ? -5.258 -2.447 14.242 1 97.81 266 VAL B O 1
ATOM 4569 N N . LYS B 1 267 ? -3.721 -0.946 13.672 1 98.31 267 LYS B N 1
ATOM 4570 C CA . LYS B 1 267 ? -3.736 -0.311 14.992 1 98.31 267 LYS B CA 1
ATOM 4571 C C . LYS B 1 267 ? -5.074 0.375 15.25 1 98.31 267 LYS B C 1
ATOM 4573 O O . LYS B 1 267 ? -5.543 0.418 16.391 1 98.31 267 LYS B O 1
ATOM 4578 N N . ASN B 1 268 ? -5.715 0.946 14.25 1 97.69 268 ASN B N 1
ATOM 4579 C CA . ASN B 1 268 ? -7.023 1.564 14.445 1 97.69 268 ASN B CA 1
ATOM 4580 C C . ASN B 1 268 ? -8.07 0.537 14.852 1 97.69 268 ASN B C 1
ATOM 4582 O O . ASN B 1 268 ? -8.938 0.827 15.68 1 97.69 268 ASN B O 1
ATOM 4586 N N . ALA B 1 269 ? -8.023 -0.61 14.281 1 96.12 269 ALA B N 1
ATOM 4587 C CA . ALA B 1 269 ? -8.945 -1.671 14.68 1 96.12 269 ALA B CA 1
ATOM 4588 C C . ALA B 1 269 ? -8.75 -2.049 16.141 1 96.12 269 ALA B C 1
ATOM 4590 O O . ALA B 1 269 ? -9.719 -2.193 16.891 1 96.12 269 ALA B O 1
ATOM 4591 N N . GLN B 1 270 ? -7.5 -2.182 16.531 1 97.38 270 GLN B N 1
ATOM 4592 C CA . GLN B 1 270 ? -7.184 -2.508 17.906 1 97.38 270 GLN B CA 1
ATOM 4593 C C . GLN B 1 270 ? -7.598 -1.379 18.859 1 97.38 270 GLN B C 1
ATOM 4595 O O . GLN B 1 270 ? -8.203 -1.625 19.891 1 97.38 270 GLN B O 1
ATOM 4600 N N . THR B 1 271 ? -7.285 -0.157 18.438 1 98.12 271 THR B N 1
ATOM 4601 C CA . THR B 1 271 ? -7.574 1.022 19.234 1 98.12 271 THR B CA 1
ATOM 4602 C C . THR B 1 271 ? -9.078 1.195 19.422 1 98.12 271 THR B C 1
ATOM 4604 O O . THR B 1 271 ? -9.539 1.578 20.5 1 98.12 271 THR B O 1
ATOM 4607 N N . ALA B 1 272 ? -9.836 0.917 18.391 1 97.69 272 ALA B N 1
ATOM 4608 C CA . ALA B 1 272 ? -11.289 1.012 18.5 1 97.69 272 ALA B CA 1
ATOM 4609 C C . ALA B 1 272 ? -11.82 0.104 19.609 1 97.69 272 ALA B C 1
ATOM 4611 O O . ALA B 1 272 ? -12.664 0.52 20.406 1 97.69 272 ALA B O 1
ATOM 4612 N N . LYS B 1 273 ? -11.336 -1.13 19.672 1 96.38 273 LYS B N 1
ATOM 4613 C CA . LYS B 1 273 ? -11.734 -2.066 20.719 1 96.38 273 LYS B CA 1
ATOM 4614 C C . LYS B 1 273 ? -11.352 -1.549 22.094 1 96.38 273 LYS B C 1
ATOM 4616 O O . LYS B 1 273 ? -12.164 -1.569 23.031 1 96.38 273 LYS B O 1
ATOM 4621 N N . GLU B 1 274 ? -10.164 -1.073 22.172 1 97.69 274 GLU B N 1
ATOM 4622 C CA . GLU B 1 274 ? -9.641 -0.587 23.453 1 97.69 274 GLU B CA 1
ATOM 4623 C C . GLU B 1 274 ? -10.43 0.625 23.938 1 97.69 274 GLU B C 1
ATOM 4625 O O . GLU B 1 274 ? -10.727 0.741 25.141 1 97.69 274 GLU B O 1
ATOM 4630 N N . LEU B 1 275 ? -10.688 1.542 23.031 1 98.44 275 LEU B N 1
ATOM 4631 C CA . LEU B 1 275 ? -11.422 2.746 23.391 1 98.44 275 LEU B CA 1
ATOM 4632 C C . LEU B 1 275 ? -12.828 2.398 23.875 1 98.44 275 LEU B C 1
ATOM 4634 O O . LEU B 1 275 ? -13.32 2.982 24.844 1 98.44 275 LEU B O 1
ATOM 4638 N N . ARG B 1 276 ? -13.477 1.451 23.203 1 98 276 ARG B N 1
ATOM 4639 C CA . ARG B 1 276 ? -14.789 1.004 23.672 1 98 276 ARG B CA 1
ATOM 4640 C C . ARG B 1 276 ? -14.711 0.437 25.078 1 98 276 ARG B C 1
ATOM 4642 O O . ARG B 1 276 ? -15.57 0.724 25.922 1 98 276 ARG B O 1
ATOM 4649 N N . GLU B 1 277 ? -13.727 -0.334 25.359 1 97.88 277 GLU B N 1
ATOM 4650 C CA . GLU B 1 277 ? -13.539 -0.934 26.672 1 97.88 277 GLU B CA 1
ATOM 4651 C C . GLU B 1 277 ? -13.312 0.135 27.734 1 97.88 277 GLU B C 1
ATOM 4653 O O . GLU B 1 277 ? -13.68 -0.055 28.891 1 97.88 277 GLU B O 1
ATOM 4658 N N . LYS B 1 278 ? -12.781 1.271 27.328 1 97.81 278 LYS B N 1
ATOM 4659 C CA . LYS B 1 278 ? -12.492 2.369 28.25 1 97.81 278 LYS B CA 1
ATOM 4660 C C . LYS B 1 278 ? -13.703 3.291 28.406 1 97.81 278 LYS B C 1
ATOM 4662 O O . LYS B 1 278 ? -13.633 4.297 29.109 1 97.81 278 LYS B O 1
ATOM 4667 N N . GLY B 1 279 ? -14.695 3.029 27.609 1 97.88 279 GLY B N 1
ATOM 4668 C CA . GLY B 1 279 ? -15.938 3.77 27.781 1 97.88 279 GLY B CA 1
ATOM 4669 C C . GLY B 1 279 ? -16.094 4.918 26.797 1 97.88 279 GLY B C 1
ATOM 4670 O O . GLY B 1 279 ? -17.031 5.707 26.906 1 97.88 279 GLY B O 1
ATOM 4671 N N . ILE B 1 280 ? -15.117 5.043 25.875 1 98.56 280 ILE B N 1
ATOM 4672 C CA . ILE B 1 280 ? -15.266 6.039 24.828 1 98.56 280 ILE B CA 1
ATOM 4673 C C . ILE B 1 280 ? -16.344 5.586 23.844 1 98.56 280 ILE B C 1
ATOM 4675 O O . ILE B 1 280 ? -16.391 4.418 23.438 1 98.56 280 ILE B O 1
ATOM 4679 N N . LYS B 1 281 ? -17.25 6.488 23.453 1 98.5 281 LYS B N 1
ATOM 4680 C CA . LYS B 1 281 ? -18.312 6.164 22.5 1 98.5 281 LYS B CA 1
ATOM 4681 C C . LYS B 1 281 ? -17.828 6.344 21.062 1 98.5 281 LYS B C 1
ATOM 4683 O O . LYS B 1 281 ? -17.484 7.453 20.656 1 98.5 281 LYS B O 1
ATOM 4688 N N . LEU B 1 282 ? -17.781 5.309 20.344 1 98.31 282 LEU B N 1
ATOM 4689 C CA . LEU B 1 282 ? -17.453 5.332 18.922 1 98.31 282 LEU B CA 1
ATOM 4690 C C . LEU B 1 282 ? -18.719 5.285 18.078 1 98.31 282 LEU B C 1
ATOM 4692 O O . LEU B 1 282 ? -19.344 4.23 17.953 1 98.31 282 LEU B O 1
ATOM 4696 N N . ASN B 1 283 ? -19.062 6.422 17.516 1 97.88 283 ASN B N 1
ATOM 4697 C CA . ASN B 1 283 ? -20.312 6.562 16.797 1 97.88 283 ASN B CA 1
ATOM 4698 C C . ASN B 1 283 ? -20.141 6.34 15.297 1 97.88 283 ASN B C 1
ATOM 4700 O O . ASN B 1 283 ? -19.312 7.008 14.664 1 97.88 283 ASN B O 1
ATOM 4704 N N . THR B 1 284 ? -20.859 5.414 14.789 1 97.12 284 THR B N 1
ATOM 4705 C CA . THR B 1 284 ? -20.953 5.234 13.344 1 97.12 284 THR B CA 1
ATOM 4706 C C . THR B 1 284 ? -22.062 6.094 12.758 1 97.12 284 THR B C 1
ATOM 4708 O O . THR B 1 284 ? -23.234 5.949 13.133 1 97.12 284 THR B O 1
ATOM 4711 N N . TRP B 1 285 ? -21.688 6.941 11.82 1 96.19 285 TRP B N 1
ATOM 4712 C CA . TRP B 1 285 ? -22.688 7.82 11.227 1 96.19 285 TRP B CA 1
ATOM 4713 C C . TRP B 1 285 ? -23.547 7.062 10.227 1 96.19 285 TRP B C 1
ATOM 4715 O O . TRP B 1 285 ? -23.062 6.176 9.523 1 96.19 285 TRP B O 1
ATOM 4725 N N . SER B 1 286 ? -24.844 7.449 10.18 1 96.62 286 SER B N 1
ATOM 4726 C CA . SER B 1 286 ? -25.766 6.816 9.242 1 96.62 286 SER B CA 1
ATOM 4727 C C . SER B 1 286 ? -25.422 7.18 7.801 1 96.62 286 SER B C 1
ATOM 4729 O O . SER B 1 286 ? -24.75 8.18 7.551 1 96.62 286 SER B O 1
ATOM 4731 N N . ASP B 1 287 ? -25.906 6.41 6.906 1 95.5 287 ASP B N 1
ATOM 4732 C CA . ASP B 1 287 ? -25.734 6.711 5.488 1 95.5 287 ASP B CA 1
ATOM 4733 C C . ASP B 1 287 ? -26.344 8.07 5.141 1 95.5 287 ASP B C 1
ATOM 4735 O O . ASP B 1 287 ? -25.812 8.781 4.281 1 95.5 287 ASP B O 1
ATOM 4739 N N . GLU B 1 288 ? -27.406 8.336 5.777 1 97 288 GLU B N 1
ATOM 4740 C CA . GLU B 1 288 ? -28.062 9.617 5.551 1 97 288 GLU B CA 1
ATOM 4741 C C . GLU B 1 288 ? -27.188 10.773 6.02 1 97 288 GLU B C 1
ATOM 4743 O O . GLU B 1 288 ? -27.047 11.773 5.316 1 97 288 GLU B O 1
ATOM 4748 N N . ASP B 1 289 ? -26.594 10.68 7.172 1 96.38 289 ASP B N 1
ATOM 4749 C CA . ASP B 1 289 ? -25.703 11.711 7.691 1 96.38 289 ASP B CA 1
ATOM 4750 C C . ASP B 1 289 ? -24.469 11.867 6.805 1 96.38 289 ASP B C 1
ATOM 4752 O O . ASP B 1 289 ? -24.047 12.984 6.523 1 96.38 289 ASP B O 1
ATOM 4756 N N . LEU B 1 290 ? -23.969 10.758 6.355 1 95 290 LEU B N 1
ATOM 4757 C CA . LEU B 1 290 ? -22.781 10.781 5.496 1 95 290 LEU B CA 1
ATOM 4758 C C . LEU B 1 290 ? -23.109 11.43 4.156 1 95 290 LEU B C 1
ATOM 4760 O O . LEU B 1 290 ? -22.25 12.102 3.566 1 95 290 LEU B O 1
ATOM 4764 N N . ALA B 1 291 ? -24.297 11.211 3.691 1 95 291 ALA B N 1
ATOM 4765 C CA . ALA B 1 291 ? -24.719 11.836 2.439 1 95 291 ALA B CA 1
ATOM 4766 C C . ALA B 1 291 ? -24.75 13.352 2.572 1 95 291 ALA B C 1
ATOM 4768 O O . ALA B 1 291 ? -24.391 14.078 1.645 1 95 291 ALA B O 1
ATOM 4769 N N . VAL B 1 292 ? -25.234 13.797 3.709 1 96.31 292 VAL B N 1
ATOM 4770 C CA . VAL B 1 292 ? -25.266 15.234 3.973 1 96.31 292 VAL B CA 1
ATOM 4771 C C . VAL B 1 292 ? -23.844 15.789 3.973 1 96.31 292 VAL B C 1
ATOM 4773 O O . VAL B 1 292 ? -23.578 16.828 3.361 1 96.31 292 VAL B O 1
ATOM 4776 N N . TYR B 1 293 ? -22.938 15.125 4.602 1 95.12 293 TYR B N 1
ATOM 4777 C CA . TYR B 1 293 ? -21.531 15.531 4.629 1 95.12 293 TYR B CA 1
ATOM 4778 C C . TYR B 1 293 ? -20.938 15.547 3.227 1 95.12 293 TYR B C 1
ATOM 4780 O O . TYR B 1 293 ? -20.266 16.5 2.84 1 95.12 293 TYR B O 1
ATOM 4788 N N . ARG B 1 294 ? -21.172 14.477 2.465 1 94.25 294 ARG B N 1
ATOM 4789 C CA . ARG B 1 294 ? -20.625 14.352 1.118 1 94.25 294 ARG B CA 1
ATOM 4790 C C . ARG B 1 294 ? -21.094 15.492 0.223 1 94.25 294 ARG B C 1
ATOM 4792 O O . ARG B 1 294 ? -20.344 16 -0.599 1 94.25 294 ARG B O 1
ATOM 4799 N N . GLN B 1 295 ? -22.328 15.828 0.363 1 95.31 295 GLN B N 1
ATOM 4800 C CA . GLN B 1 295 ? -22.844 16.953 -0.415 1 95.31 295 GLN B CA 1
ATOM 4801 C C . GLN B 1 295 ? -22.141 18.25 -0.041 1 95.31 295 GLN B C 1
ATOM 4803 O O . GLN B 1 295 ? -21.797 19.047 -0.916 1 95.31 295 GLN B O 1
ATOM 4808 N N . ALA B 1 296 ? -21.953 18.484 1.259 1 96.06 296 ALA B N 1
ATOM 4809 C CA . ALA B 1 296 ? -21.234 19.672 1.711 1 96.06 296 ALA B CA 1
ATOM 4810 C C . ALA B 1 296 ? -19.812 19.688 1.167 1 96.06 296 ALA B C 1
ATOM 4812 O O . ALA B 1 296 ? -19.281 20.766 0.822 1 96.06 296 ALA B O 1
ATOM 4813 N N . VAL B 1 297 ? -19.188 18.531 1.098 1 95.88 297 VAL B N 1
ATOM 4814 C CA . VAL B 1 297 ? -17.828 18.406 0.569 1 95.88 297 VAL B CA 1
ATOM 4815 C C . VAL B 1 297 ? -17.812 18.828 -0.899 1 95.88 297 VAL B C 1
ATOM 4817 O O . VAL B 1 297 ? -17 19.672 -1.3 1 95.88 297 VAL B O 1
ATOM 4820 N N . GLN B 1 298 ? -18.688 18.297 -1.709 1 94.75 298 GLN B N 1
ATOM 4821 C CA . GLN B 1 298 ? -18.719 18.578 -3.141 1 94.75 298 GLN B CA 1
ATOM 4822 C C . GLN B 1 298 ? -18.969 20.062 -3.41 1 94.75 298 GLN B C 1
ATOM 4824 O O . GLN B 1 298 ? -18.328 20.656 -4.266 1 94.75 298 GLN B O 1
ATOM 4829 N N . ASP B 1 299 ? -19.875 20.578 -2.65 1 96.06 299 ASP B N 1
ATOM 4830 C CA . ASP B 1 299 ? -20.141 22.016 -2.783 1 96.06 299 ASP B CA 1
ATOM 4831 C C . ASP B 1 299 ? -18.922 22.844 -2.426 1 96.06 299 ASP B C 1
ATOM 4833 O O . ASP B 1 299 ? -18.609 23.828 -3.096 1 96.06 299 ASP B O 1
ATOM 4837 N N . SER B 1 300 ? -18.219 22.438 -1.431 1 97.06 300 SER B N 1
ATOM 4838 C CA . SER B 1 300 ? -17.078 23.203 -0.925 1 97.06 300 SER B CA 1
ATOM 4839 C C . SER B 1 300 ? -15.875 23.062 -1.846 1 97.06 300 SER B C 1
ATOM 4841 O O . SER B 1 300 ? -15.062 23.984 -1.956 1 97.06 300 SER B O 1
ATOM 4843 N N . TRP B 1 301 ? -15.719 21.875 -2.537 1 97.06 301 TRP B N 1
ATOM 4844 C CA . TRP B 1 301 ? -14.648 21.719 -3.52 1 97.06 301 TRP B CA 1
ATOM 4845 C C . TRP B 1 301 ? -14.734 22.812 -4.59 1 97.06 301 TRP B C 1
ATOM 4847 O O . TRP B 1 301 ? -13.734 23.469 -4.895 1 97.06 301 TRP B O 1
ATOM 4857 N N . VAL B 1 302 ? -15.922 23.031 -5.059 1 95.38 302 VAL B N 1
ATOM 4858 C CA . VAL B 1 302 ? -16.156 23.984 -6.133 1 95.38 302 VAL B CA 1
ATOM 4859 C C . VAL B 1 302 ? -15.875 25.406 -5.629 1 95.38 302 VAL B C 1
ATOM 4861 O O . VAL B 1 302 ? -15.211 26.188 -6.305 1 95.38 302 VAL B O 1
ATOM 4864 N N . GLU B 1 303 ? -16.328 25.625 -4.453 1 96.62 303 GLU B N 1
ATOM 4865 C CA . GLU B 1 303 ? -16.172 26.953 -3.873 1 96.62 303 GLU B CA 1
ATOM 4866 C C . GLU B 1 303 ? -14.703 27.25 -3.564 1 96.62 303 GLU B C 1
ATOM 4868 O O . GLU B 1 303 ? -14.258 28.391 -3.658 1 96.62 303 GLU B O 1
ATOM 4873 N N . PHE B 1 304 ? -13.992 26.25 -3.186 1 96.56 304 PHE B N 1
ATOM 4874 C CA . PHE B 1 304 ? -12.625 26.422 -2.717 1 96.56 304 PHE B CA 1
ATOM 4875 C C . PHE B 1 304 ? -11.656 26.453 -3.889 1 96.56 304 PHE B C 1
ATOM 4877 O O . PHE B 1 304 ? -10.586 27.062 -3.795 1 96.56 304 PHE B O 1
ATOM 4884 N N . ALA B 1 305 ? -12 25.766 -5.023 1 97.62 305 ALA B N 1
ATOM 4885 C CA . ALA B 1 305 ? -11.133 25.719 -6.199 1 97.62 305 ALA B CA 1
ATOM 4886 C C . ALA B 1 305 ? -11.242 27 -7.02 1 97.62 305 ALA B C 1
ATOM 4888 O O . ALA B 1 305 ? -11.922 27.016 -8.055 1 97.62 305 ALA B O 1
ATOM 4889 N N . THR B 1 306 ? -10.484 28 -6.629 1 97.94 306 THR B N 1
ATOM 4890 C CA . THR B 1 306 ? -10.703 29.328 -7.191 1 97.94 306 THR B CA 1
ATOM 4891 C C . THR B 1 306 ? -9.609 29.672 -8.195 1 97.94 306 THR B C 1
ATOM 4893 O O . THR B 1 306 ? -9.773 30.594 -9.008 1 97.94 306 THR B O 1
ATOM 4896 N N . THR B 1 307 ? -8.398 29.078 -8.133 1 98.38 307 THR B N 1
ATOM 4897 C CA . THR B 1 307 ? -7.297 29.344 -9.047 1 98.38 307 THR B CA 1
ATOM 4898 C C . THR B 1 307 ? -7.246 28.297 -10.156 1 98.38 307 THR B C 1
ATOM 4900 O O . THR B 1 307 ? -7.82 27.219 -10.016 1 98.38 307 THR B O 1
ATOM 4903 N N . PRO B 1 308 ? -6.562 28.641 -11.281 1 98.19 308 PRO B N 1
ATOM 4904 C CA . PRO B 1 308 ? -6.395 27.625 -12.328 1 98.19 308 PRO B CA 1
ATOM 4905 C C . PRO B 1 308 ? -5.738 26.344 -11.812 1 98.19 308 PRO B C 1
ATOM 4907 O O . PRO B 1 308 ? -6.148 25.25 -12.188 1 98.19 308 PRO B O 1
ATOM 4910 N N . GLU B 1 309 ? -4.773 26.484 -10.898 1 98.44 309 GLU B N 1
ATOM 4911 C CA . GLU B 1 309 ? -4.074 25.328 -10.344 1 98.44 309 GLU B CA 1
ATOM 4912 C C . GLU B 1 309 ? -5.02 24.453 -9.523 1 98.44 309 GLU B C 1
ATOM 4914 O O . GLU B 1 309 ? -4.984 23.219 -9.617 1 98.44 309 GLU B O 1
ATOM 4919 N N . SER B 1 310 ? -5.832 25.109 -8.688 1 98.5 310 SER B N 1
ATOM 4920 C CA . SER B 1 310 ? -6.746 24.344 -7.844 1 98.5 310 SER B CA 1
ATOM 4921 C C . SER B 1 310 ? -7.82 23.656 -8.672 1 98.5 310 SER B C 1
ATOM 4923 O O . SER B 1 310 ? -8.188 22.5 -8.391 1 98.5 310 SER B O 1
ATOM 4925 N N . LYS B 1 311 ? -8.344 24.359 -9.68 1 98.5 311 LYS B N 1
ATOM 4926 C CA . LYS B 1 311 ? -9.336 23.75 -10.57 1 98.5 311 LYS B CA 1
ATOM 4927 C C . LYS B 1 311 ? -8.75 22.547 -11.305 1 98.5 311 LYS B C 1
ATOM 4929 O O . LYS B 1 311 ? -9.391 21.5 -11.406 1 98.5 311 LYS B O 1
ATOM 4934 N N . GLU B 1 312 ? -7.551 22.688 -11.781 1 98.31 312 GLU B N 1
ATOM 4935 C CA . GLU B 1 312 ? -6.895 21.625 -12.523 1 98.31 312 GLU B CA 1
ATOM 4936 C C . GLU B 1 312 ? -6.637 20.406 -11.625 1 98.31 312 GLU B C 1
ATOM 4938 O O . GLU B 1 312 ? -6.879 19.266 -12.031 1 98.31 312 GLU B O 1
ATOM 4943 N N . LEU B 1 313 ? -6.121 20.594 -10.445 1 98.38 313 LEU B N 1
ATOM 4944 C CA . LEU B 1 313 ? -5.812 19.5 -9.531 1 98.38 313 LEU B CA 1
ATOM 4945 C C . LEU B 1 313 ? -7.086 18.797 -9.086 1 98.38 313 LEU B C 1
ATOM 4947 O O . LEU B 1 313 ? -7.129 17.562 -9.031 1 98.38 313 LEU B O 1
ATOM 4951 N N . LEU B 1 314 ? -8.102 19.594 -8.734 1 98.06 314 LEU B N 1
ATOM 4952 C CA . LEU B 1 314 ? -9.383 18.984 -8.375 1 98.06 314 LEU B CA 1
ATOM 4953 C C . LEU B 1 314 ? -9.914 18.125 -9.523 1 98.06 314 LEU B C 1
ATOM 4955 O O . LEU B 1 314 ? -10.312 16.984 -9.305 1 98.06 314 LEU B O 1
ATOM 4959 N N . GLN B 1 315 ? -9.883 18.656 -10.703 1 98.06 315 GLN B N 1
ATOM 4960 C CA . GLN B 1 315 ? -10.391 17.938 -11.867 1 98.06 315 GLN B CA 1
ATOM 4961 C C . GLN B 1 315 ? -9.586 16.656 -12.109 1 98.06 315 GLN B C 1
ATOM 4963 O O . GLN B 1 315 ? -10.156 15.625 -12.477 1 98.06 315 GLN B O 1
ATOM 4968 N N . SER B 1 316 ? -8.305 16.734 -11.953 1 98.38 316 SER B N 1
ATOM 4969 C CA . SER B 1 316 ? -7.445 15.57 -12.125 1 98.38 316 SER B CA 1
ATOM 4970 C C . SER B 1 316 ? -7.852 14.445 -11.18 1 98.38 316 SER B C 1
ATOM 4972 O O . SER B 1 316 ? -7.918 13.281 -11.578 1 98.38 316 SER B O 1
ATOM 4974 N N . HIS B 1 317 ? -8.086 14.789 -9.914 1 98.25 317 HIS B N 1
ATOM 4975 C CA . HIS B 1 317 ? -8.539 13.805 -8.938 1 98.25 317 HIS B CA 1
ATOM 4976 C C . HIS B 1 317 ? -9.883 13.211 -9.344 1 98.25 317 HIS B C 1
ATOM 4978 O O . HIS B 1 317 ? -10.07 11.992 -9.289 1 98.25 317 HIS B O 1
ATOM 4984 N N . LEU B 1 318 ? -10.828 14.07 -9.711 1 97.12 318 LEU B N 1
ATOM 4985 C CA . LEU B 1 318 ? -12.18 13.625 -10.031 1 97.12 318 LEU B CA 1
ATOM 4986 C C . LEU B 1 318 ? -12.172 12.734 -11.266 1 97.12 318 LEU B C 1
ATOM 4988 O O . LEU B 1 318 ? -12.859 11.703 -11.297 1 97.12 318 LEU B O 1
ATOM 4992 N N . ASP B 1 319 ? -11.391 13.094 -12.281 1 97.44 319 ASP B N 1
ATOM 4993 C CA . ASP B 1 319 ? -11.266 12.266 -13.484 1 97.44 319 ASP B CA 1
ATOM 4994 C C . ASP B 1 319 ? -10.703 10.891 -13.148 1 97.44 319 ASP B C 1
ATOM 4996 O O . ASP B 1 319 ? -11.188 9.875 -13.656 1 97.44 319 ASP B O 1
ATOM 5000 N N . PHE B 1 320 ? -9.734 10.852 -12.312 1 97.69 320 PHE B N 1
ATOM 5001 C CA . PHE B 1 320 ? -9.109 9.594 -11.93 1 97.69 320 PHE B CA 1
ATOM 5002 C C . PHE B 1 320 ? -10.102 8.703 -11.188 1 97.69 320 PHE B C 1
ATOM 5004 O O . PHE B 1 320 ? -10.18 7.504 -11.453 1 97.69 320 PHE B O 1
ATOM 5011 N N . LEU B 1 321 ? -10.82 9.305 -10.273 1 96.12 321 LEU B N 1
ATOM 5012 C CA . LEU B 1 321 ? -11.805 8.555 -9.492 1 96.12 321 LEU B CA 1
ATOM 5013 C C . LEU B 1 321 ? -12.875 7.969 -10.406 1 96.12 321 LEU B C 1
ATOM 5015 O O . LEU B 1 321 ? -13.312 6.836 -10.203 1 96.12 321 LEU B O 1
ATOM 5019 N N . ARG B 1 322 ? -13.281 8.703 -11.383 1 95 322 ARG B N 1
ATOM 5020 C CA . ARG B 1 322 ? -14.266 8.219 -12.344 1 95 322 ARG B CA 1
ATOM 5021 C C . ARG B 1 322 ? -13.703 7.07 -13.18 1 95 322 ARG B C 1
ATOM 5023 O O . ARG B 1 322 ? -14.383 6.066 -13.406 1 95 322 ARG B O 1
ATOM 5030 N N . GLU B 1 323 ? -12.484 7.242 -13.562 1 93.62 323 GLU B N 1
ATOM 5031 C CA . GLU B 1 323 ? -11.828 6.199 -14.352 1 93.62 323 GLU B CA 1
ATOM 5032 C C . GLU B 1 323 ? -11.695 4.906 -13.547 1 93.62 323 GLU B C 1
ATOM 5034 O O . GLU B 1 323 ? -11.812 3.812 -14.109 1 93.62 323 GLU B O 1
ATOM 5039 N N . LEU B 1 324 ? -11.469 5.047 -12.289 1 92.81 324 LEU B N 1
ATOM 5040 C CA . LEU B 1 324 ? -11.32 3.895 -11.406 1 92.81 324 LEU B CA 1
ATOM 5041 C C . LEU B 1 324 ? -12.672 3.254 -11.109 1 92.81 324 LEU B C 1
ATOM 5043 O O . LEU B 1 324 ? -12.734 2.125 -10.609 1 92.81 324 LEU B O 1
ATOM 5047 N N . GLY B 1 325 ? -13.812 3.99 -11.367 1 88.44 325 GLY B N 1
ATOM 5048 C CA . GLY B 1 325 ? -15.148 3.533 -11.031 1 88.44 325 GLY B CA 1
ATOM 5049 C C . GLY B 1 325 ? -15.531 3.803 -9.586 1 88.44 325 GLY B C 1
ATOM 5050 O O . GLY B 1 325 ? -16.484 3.219 -9.07 1 88.44 325 GLY B O 1
ATOM 5051 N N . ALA B 1 326 ? -14.75 4.676 -9 1 86.56 326 ALA B N 1
ATOM 5052 C CA . ALA B 1 326 ? -14.977 4.973 -7.59 1 86.56 326 ALA B CA 1
ATOM 5053 C C . ALA B 1 326 ? -15.891 6.18 -7.422 1 86.56 326 ALA B C 1
ATOM 5055 O O . ALA B 1 326 ? -16.203 6.578 -6.297 1 86.56 326 ALA B O 1
ATOM 5056 N N . MET B 1 327 ? -16.234 6.793 -8.508 1 83.19 327 MET B N 1
ATOM 5057 C CA . MET B 1 327 ? -17.141 7.93 -8.523 1 83.19 327 MET B CA 1
ATOM 5058 C C . MET B 1 327 ? -17.984 7.934 -9.797 1 83.19 327 MET B C 1
ATOM 5060 O O . MET B 1 327 ? -17.516 7.523 -10.859 1 83.19 327 MET B O 1
ATOM 5064 N N . GLN B 1 328 ? -19.234 8.281 -9.609 1 74.69 328 GLN B N 1
ATOM 5065 C CA . GLN B 1 328 ? -20.094 8.398 -10.781 1 74.69 328 GLN B CA 1
ATOM 5066 C C . GLN B 1 328 ? -19.875 9.727 -11.5 1 74.69 328 GLN B C 1
ATOM 5068 O O . GLN B 1 328 ? -19.547 10.727 -10.867 1 74.69 328 GLN B O 1
#

Solvent-accessible surface area (backbone atoms only — not comparable to full-atom values): 32858 Å² total; per-residue (Å²): 138,85,81,78,77,78,76,76,76,73,69,79,79,69,82,73,46,80,38,40,30,37,24,53,42,36,74,71,17,60,65,21,46,49,52,50,49,46,52,53,51,41,24,38,35,47,67,58,30,43,42,73,48,74,33,48,46,28,68,86,47,55,59,66,45,33,58,56,33,10,48,72,60,80,28,37,22,22,41,44,44,37,27,54,40,27,89,81,41,46,32,24,27,62,61,9,39,64,45,50,68,56,94,45,49,57,60,52,46,27,34,37,77,72,60,57,35,50,63,57,49,31,55,59,30,46,75,60,42,23,38,64,54,39,48,44,27,55,35,48,19,21,47,38,18,60,48,76,53,63,46,56,77,46,31,51,72,37,32,22,36,23,54,66,49,60,63,36,56,32,40,40,75,52,41,24,42,62,40,76,61,58,80,87,46,47,51,62,36,45,74,72,58,78,24,46,26,35,57,82,36,28,65,45,39,31,52,44,61,48,44,64,82,68,26,48,23,27,38,38,80,39,58,64,34,40,48,31,25,28,40,30,26,14,37,71,64,56,69,69,45,55,67,26,58,52,37,36,52,37,42,44,27,40,23,41,23,44,53,41,27,32,49,38,55,50,44,35,43,50,41,51,54,52,38,46,75,72,63,36,44,68,27,59,62,49,72,67,43,48,49,54,51,51,52,38,39,57,55,36,51,60,68,52,35,74,46,75,63,14,42,49,51,48,49,51,53,52,52,50,34,39,65,60,65,75,40,133,138,85,80,76,76,74,77,76,73,73,69,81,80,67,82,72,46,82,38,40,32,37,25,54,42,35,74,70,18,60,65,22,46,50,52,49,49,46,52,50,51,43,23,38,35,47,68,58,28,42,41,74,50,72,34,48,48,28,69,85,47,55,57,67,44,33,57,57,34,9,47,72,59,79,27,38,22,24,42,44,45,37,27,53,40,27,89,80,39,45,32,23,27,63,61,9,38,65,46,51,68,57,93,45,51,57,60,51,47,27,33,36,75,70,60,58,36,52,64,56,50,30,54,58,31,47,77,60,42,22,36,64,54,39,49,45,27,54,36,46,19,21,45,38,18,63,49,77,52,61,44,56,78,45,30,52,72,35,33,22,36,23,54,67,50,60,63,36,56,30,41,41,75,53,40,24,42,61,40,74,62,59,78,87,46,48,51,60,36,46,73,72,56,79,24,48,28,34,56,82,37,28,64,46,39,31,53,44,61,48,43,63,82,68,26,47,23,25,38,39,80,40,56,65,33,40,50,33,25,28,39,31,26,16,38,69,64,57,71,69,46,55,68,27,56,52,37,38,54,38,43,44,27,38,23,40,23,45,53,40,29,31,49,39,54,52,45,35,44,49,42,53,54,51,38,46,74,72,64,36,44,68,27,58,63,49,72,68,42,49,48,54,51,51,52,39,40,58,55,35,50,60,68,52,35,74,46,75,62,12,40,50,49,46,48,52,53,54,52,50,34,39,65,61,64,74,40,133

Sequence (656 aa):
MSMGTAIDANAADGDKTKLRIQTHFSTETLSGQMAQEFIDDVSAMSNGEIEIEMFFASSVVKSAETFDAAATGILDCDMTGGAYQTGKNPAFQFAGDLTGGYQNPYQQYAWLLHGGGYDKLNELYNANNMEFIGWWIPGPESLSSTKSFKGVDDLKNWKFRSPPGVITLIFEKLGASPIVMDFNEIFTALETGIIDGADAANITNNVGLGLYDIATETNYPGFHSMPADHLACRKDVWEAMPDHHKAILKVGMQALGLKNSTINEVKNAQTAKELREKGIKLNTWSDEDLAVYRQAVQDSWVEFATTPESKELLQSHLDFLRELGAMQMSMGTAIDANAADGDKTKLRIQTHFSTETLSGQMAQEFIDDVSAMSNGEIEIEMFFASSVVKSAETFDAAATGILDCDMTGGAYQTGKNPAFQFAGDLTGGYQNPYQQYAWLLHGGGYDKLNELYNANNMEFIGWWIPGPESLSSTKSFKGVDDLKNWKFRSPPGVITLIFEKLGASPIVMDFNEIFTALETGIIDGADAANITNNVGLGLYDIATETNYPGFHSMPADHLACRKDVWEAMPDHHKAILKVGMQALGLKNSTINEVKNAQTAKELREKGIKLNTWSDEDLAVYRQAVQDSWVEFATTPESKELLQSHLDFLRELGAMQ

Radius of gyration: 26.62 Å; Cα contacts (8 Å, |Δi|>4): 1301; chains: 2; bounding box: 95×62×58 Å

Secondary structure (DSSP, 8-state):
----------------EEEEEE-S--TTSHHHHHHHHHHHHHHHHTTT-EEEEEE-TT-SS-GGGHHHHHHTTSSSEE-SBGGGGTTT-THHHHHH--SSSSSSHHHHHHHHHHSSHHHHHHHHHHTTTEEEEEEE------EEESS--SSGGGGTT-EEEE-SSHHHHHHHHTT-EEEE--GGGHHHHHHTTS-SEEE-S-HHHHHHTTGGGT--EEESS--S----EEEEEEHHHHHHS-HHHHHHHHHHHHHHHHHHHHHHHHHHHHHHHHHHHTT-EEEPPPHHHHHHHHHHHHHHHHHH--SHHHHHHHHHHHHHHHHHTS--/----------------EEEEEE-S--TTSHHHHHHHHHHHHHHHHTTT-EEEEEE-TT-SS-GGGHHHHHHTTSSSEE-SBGGGGTTT-THHHHHH--SSSSSSHHHHHHHHHHSSHHHHHHHHHHTTTEEEEEEE------EEESS--SSGGGGTT-EEEE-SSHHHHHHHHTT-EEEE--GGGHHHHHHTTS-SEEE-S-HHHHHHTTGGGT--EEESS--S----EEEEEEHHHHHHS-HHHHHHHHHHHHHHHHHHHHHHHHHHHHHHHHHHHTT-EEEPPPHHHHHHHHHHHHHHHHHH--SHHHHHHHHHHHHHHHHHTS--

InterPro domains:
  IPR018389 TRAP transporter solute receptor DctP [PF03480] (26-305)
  IPR018389 TRAP transporter solute receptor DctP [PTHR33376] (3-319)
  IPR038404 TRAP transporter solute receptor DctP superfamily [G3DSA:3.40.190.170] (17-325)

Foldseek 3Di:
DDPPPPPPPPPPPPQAAEFEEEELADCLFPVVVLVVVLQVLLCVVVVNRYHYDYHYNCPPHFLLCRLVCQQVPVGFKYFYALCSCCVVPLLSVLRWKLFQLDPWVVLVVCCCPPLCVQVLVQVVQVVSQKGFQAWAWQIFAKKFFQDDDQFLVRQAQFEEEDDDHLLCVLSVVSHHHYDHDTQLCRQVCLVVPVGGIYDHGHLRRCVSSVRVVRTQEMEPPGGGIITTGTMMGGNVSQVPHDPVSSVSRNVSNVVSNVVNHVVSVVVSVVSVVVSVVVNRHHHYYDPVRVVSSVVSSVVSLVVSQDDPSSVVSVVSSVVSCVVVVNHD/DPPPPPPPPPPPPPAAAEFEEEELADCLFPVVVLVVVLQVLLCVVVVNRYHYDYHYNCPQHFLLCRLVCQQVPVGFKYFYALCSCCVVPLLSVLRWKLFQLDQWVVLVVCCCPPLCVQVLVQVVQVVSQKGFQAWAWQIFAKKFFQDDDQFLVVQAQFEEEDDDHLLCVLSVVSHHHYDHDTQLCRQVCLVVPVGGIYDHGHLRRCVSSVRVVRTQEMEPPGGGIITTGTMMGGNVSQVPHDPVSSVSRNVSNVVSNVVNHVVSVVVSVVSVVVSVVVNRYHHYYDPVRVVSSVVSSVVSLVVSQDDPSSVVSVVSSVVSCVVVVNHD